Protein AF-A0A016U3P9-F1 (afdb_monomer_lite)

Organism: NCBI:txid53326

pLDDT: mean 87.6, std 8.92, range [43.62, 98.5]

InterPro domains:
  IPR022145 Integrator complex subunit 1, RPB2-binding domain [PF12432] (2-99)
  IPR038902 Integrator complex subunit 1 [PTHR21224] (3-409)

Sequence (443 aa):
MQLLILVGVNYGNASDSSQEKSILARLLQMRMLKNKNVTSVFTVALREMLMRKDVCNMRTTIQLLLENEFGHVMSRHPHNVSILISLFGFDRTRAAEILGEEISEMIMAREEYCKPVRLLLREMIRFFHRNEFPFSTLANSYLSCIVEEIAKSEHGIQDHVFRSASELLSAVTLMSISASVKEAFSSRRSGTNYTPDLVIVHDRFEAAFSEYLDGVLRWLQGQGVRHIFPSAREYLQAYHKLLFMERPEVYCALEQGPTEAEYAACFKVICECRLKESVLRLIIGDHFTSLDSQEAIRIIEGLTKRAVENRVAADSCQPLVTLSNPVHLIDRLFQLSAYRSPGVAMPEQFSQFALKKYYWKVWYIVMMWTCAGKVSDDMEKIYATYPQLRLFVHMVLVKSFRFPLEFEGKTPEEWDFVEAECAEKEKEVSVSLFFEWMAHFEE

Foldseek 3Di:
DVVLLVCLQPQDALVPDPVSLVVLLVLLVQVVVPDPVSVVSSLNSLLSNCVPDDLRSLLSLLVSLVCLCPPDPVSNDPVSLVVLLSVCVSPVLSSLLSNLLVLLVVCQVDVVVLQVVLVSLLVNLVVCQPPFHLLLSSLLNNLVNLVVVQVVDPPGTDLVSLVSSLLSSLQNLLSSCHPLNLVLVVCLQVVHPNDPVSVVSPVVNLVSLQSNLLSLLCSLQDPPNCVSHPDPVVSLVSLCRSLVNDDLVVSCPRVSHDDPVCSVSSSLSSLLRADEPSSLCSLLDPPDGPDQLVSSLVSLLSNLVSLLVSDHPSQQAPFSYDDPQVVVSLVSNQLSQQDDDPPDDDPPLSSPDGDPVSNVSSLVSVLSRQPSHDHDPCNVVVCVVDVVSVCVVVCVVVVHPDPDPCDPNDHRVRVVVVVVVVVVVVVVVVVVSVVVVVVVVVD

Secondary structure (DSSP, 8-state):
-HHHHHHHHH---TTT-HHHHHHHHHHHHHTTS--HHHHHHHHHHHHHHHHSS-THHHHHHHHHHHHHHHS-GGG--HHHHHHHHHHTTT-HHHHHHHHHHHHHHHHHH-GGGHHHHHHHHHHHHHT-TTT---HHHHHHHHHHHHHHHHHH-TT---THHHHHHHHHHHHHHHHT--HHHHHHHHHHHHTSS--HHHHHHHHHHHHHHHHHHHHHHHHHTSTTGGGGSSSHHHHHHHHHHHTT-S-HHHHHT-TTSS-HHHHHHHHHHHHHSPPPHHHHHHHH-SS--SS-HHHHHHHHHHHHHHHHHT--GGGTTS-SS--SSHHHHHHHHHHTTB---TT----GGGGG-B-HHHHHHHHHHHHHHHHSS---TTHHHHHHH-HHHHHHHHHHHHT---SS-SBTTB-HHHHHHHHHHHHHHHHHHHHHHHHHHHHHHH-

Radius of gyration: 27.62 Å; chains: 1; bounding box: 60×53×89 Å

Structure (mmCIF, N/CA/C/O backbone):
data_AF-A0A016U3P9-F1
#
_entry.id   AF-A0A016U3P9-F1
#
loop_
_atom_site.group_PDB
_atom_site.id
_atom_site.type_symbol
_atom_site.label_atom_id
_atom_site.label_alt_id
_atom_site.label_comp_id
_atom_site.label_asym_id
_atom_site.label_entity_id
_atom_site.label_seq_id
_atom_site.pdbx_PDB_ins_code
_atom_site.Cartn_x
_atom_site.Cartn_y
_atom_site.Cartn_z
_atom_site.occupancy
_atom_site.B_iso_or_equiv
_atom_site.auth_seq_id
_atom_site.auth_comp_id
_atom_site.auth_asym_id
_atom_site.auth_atom_id
_atom_site.pdbx_PDB_model_num
ATOM 1 N N . MET A 1 1 ? -10.089 1.571 45.351 1.00 73.44 1 MET A N 1
ATOM 2 C CA . MET A 1 1 ? -8.913 1.475 44.454 1.00 73.44 1 MET A CA 1
ATOM 3 C C . MET A 1 1 ? -8.342 0.057 44.410 1.00 73.44 1 MET A C 1
ATOM 5 O O . MET A 1 1 ? -8.370 -0.519 43.337 1.00 73.44 1 MET A O 1
ATOM 9 N N . GLN A 1 2 ? -7.937 -0.556 45.533 1.00 79.75 2 GLN A N 1
ATOM 10 C CA . GLN A 1 2 ? -7.447 -1.955 45.565 1.00 79.75 2 GLN A CA 1
ATOM 11 C C . GLN A 1 2 ? -8.436 -2.982 44.979 1.00 79.75 2 GLN A C 1
ATOM 13 O O . GLN A 1 2 ? -8.031 -3.871 44.239 1.00 79.75 2 GLN A O 1
ATOM 18 N N . LEU A 1 3 ? -9.739 -2.804 45.225 1.00 82.62 3 LEU A N 1
ATOM 19 C CA . LEU A 1 3 ? -10.788 -3.670 44.672 1.00 82.62 3 LEU A CA 1
ATOM 20 C C . LEU A 1 3 ? -10.826 -3.671 43.130 1.00 82.62 3 LEU A C 1
ATOM 22 O O . LEU A 1 3 ? -11.125 -4.692 42.532 1.00 82.62 3 LEU A O 1
ATOM 26 N N . LEU A 1 4 ? -10.479 -2.552 42.482 1.00 83.75 4 LEU A N 1
ATOM 27 C CA . LEU A 1 4 ? -10.476 -2.443 41.019 1.00 83.75 4 LEU A CA 1
ATOM 28 C C . LEU A 1 4 ? -9.338 -3.266 40.399 1.00 83.75 4 LEU A C 1
ATOM 30 O O . LEU A 1 4 ? -9.519 -3.924 39.383 1.00 83.75 4 LEU A O 1
ATOM 34 N N . ILE A 1 5 ? -8.174 -3.252 41.053 1.00 83.69 5 ILE A N 1
ATOM 35 C CA . ILE A 1 5 ? -7.023 -4.076 40.668 1.00 83.69 5 ILE A CA 1
ATOM 36 C C . ILE A 1 5 ? -7.353 -5.549 40.902 1.00 83.69 5 ILE A C 1
ATOM 38 O O . ILE A 1 5 ? -7.077 -6.373 40.040 1.00 83.69 5 ILE A O 1
ATOM 42 N N . LEU A 1 6 ? -7.999 -5.881 42.026 1.00 85.94 6 LEU A N 1
ATOM 43 C CA . LEU A 1 6 ? -8.437 -7.248 42.303 1.00 85.94 6 LEU A CA 1
ATOM 44 C C . LEU A 1 6 ? -9.407 -7.757 41.229 1.00 85.94 6 LEU A C 1
ATOM 46 O O . LEU A 1 6 ? -9.256 -8.889 40.784 1.00 85.94 6 LEU A O 1
ATOM 50 N N . VAL A 1 7 ? -10.357 -6.926 40.783 1.00 85.19 7 VAL A N 1
ATOM 51 C CA . VAL A 1 7 ? -11.235 -7.255 39.650 1.00 85.19 7 VAL A CA 1
ATOM 52 C C . VAL A 1 7 ? -10.404 -7.501 38.394 1.00 85.19 7 VAL A C 1
ATOM 54 O O . VAL A 1 7 ? -10.553 -8.552 37.785 1.00 85.19 7 VAL A O 1
ATOM 57 N N . GLY A 1 8 ? -9.477 -6.602 38.049 1.00 83.94 8 GLY A N 1
ATOM 58 C CA . GLY A 1 8 ? -8.662 -6.771 36.844 1.00 83.94 8 GLY A CA 1
ATOM 59 C C . GLY A 1 8 ? -7.795 -8.036 36.850 1.00 83.94 8 GLY A C 1
ATOM 60 O O . GLY A 1 8 ? -7.700 -8.736 35.847 1.00 83.94 8 GLY A O 1
ATOM 61 N N . VAL A 1 9 ? -7.228 -8.387 38.007 1.00 84.94 9 VAL A N 1
ATOM 62 C CA . VAL A 1 9 ? -6.387 -9.582 38.191 1.00 84.94 9 VAL A CA 1
ATOM 63 C C . VAL A 1 9 ? -7.209 -10.874 38.283 1.00 84.94 9 VAL A C 1
ATOM 65 O O . VAL A 1 9 ? -6.663 -11.952 38.071 1.00 84.94 9 VAL A O 1
ATOM 68 N N . ASN A 1 10 ? -8.507 -10.813 38.576 1.00 85.75 10 ASN A N 1
ATOM 69 C CA . ASN A 1 10 ? -9.372 -11.999 38.628 1.00 85.75 10 ASN A CA 1
ATOM 70 C C . ASN A 1 10 ? -10.346 -12.089 37.450 1.00 85.75 10 ASN A C 1
ATOM 72 O O . ASN A 1 10 ? -11.163 -13.002 37.421 1.00 85.75 10 ASN A O 1
ATOM 76 N N . TYR A 1 11 ? -10.232 -11.186 36.477 1.00 85.62 11 TYR A N 1
ATOM 77 C CA . TYR A 1 11 ? -11.089 -11.161 35.302 1.00 85.62 11 TYR A CA 1
ATOM 78 C C . TYR A 1 11 ? -10.881 -12.400 34.422 1.00 85.62 11 TYR A C 1
ATOM 80 O O . TYR A 1 11 ? -9.736 -12.789 34.134 1.00 85.62 11 TYR A O 1
ATOM 88 N N . GLY A 1 12 ? -11.997 -13.025 34.047 1.00 84.12 12 GLY A N 1
ATOM 89 C CA . GLY A 1 12 ? -12.080 -14.162 33.137 1.00 84.12 12 GLY A CA 1
ATOM 90 C C . GLY A 1 12 ? -12.180 -13.760 31.662 1.00 84.12 12 GLY A C 1
ATOM 91 O O . GLY A 1 12 ? -11.674 -12.717 31.246 1.00 84.12 12 GLY A O 1
ATOM 92 N N . ASN A 1 13 ? -12.808 -14.624 30.859 1.00 84.12 13 ASN A N 1
ATOM 93 C CA . ASN A 1 13 ? -13.045 -14.375 29.438 1.00 84.12 13 ASN A CA 1
ATOM 94 C C . ASN A 1 13 ? -14.398 -13.676 29.225 1.00 84.12 13 ASN A C 1
ATOM 96 O O . ASN A 1 13 ? -15.446 -14.187 29.625 1.00 84.12 13 ASN A O 1
ATOM 100 N N . ALA A 1 14 ? -14.362 -12.512 28.580 1.00 82.38 14 ALA A N 1
ATOM 101 C CA . ALA A 1 14 ? -15.520 -11.688 28.270 1.00 82.38 14 ALA A CA 1
ATOM 102 C C . ALA A 1 14 ? -16.407 -12.254 27.150 1.00 82.38 14 ALA A C 1
ATOM 104 O O . ALA A 1 14 ? -17.594 -11.929 27.128 1.00 82.38 14 ALA A O 1
ATOM 105 N N . SER A 1 15 ? -15.864 -13.056 26.223 1.00 77.44 15 SER A N 1
ATOM 106 C CA . SER A 1 15 ? -16.645 -13.565 25.082 1.00 77.44 15 SER A CA 1
ATOM 107 C C . SER A 1 15 ? -17.690 -14.591 25.505 1.00 77.44 15 SER A C 1
ATOM 109 O O . SER A 1 15 ? -18.796 -14.601 24.969 1.00 77.44 15 SER A O 1
ATOM 111 N N . ASP A 1 16 ? -17.361 -15.401 26.512 1.00 82.00 16 ASP A N 1
ATOM 112 C CA . ASP A 1 16 ? -18.140 -16.593 26.869 1.00 82.00 16 ASP A CA 1
ATOM 113 C C . ASP A 1 16 ? -18.961 -16.394 28.155 1.00 82.00 16 ASP A C 1
ATOM 115 O O . ASP A 1 16 ? -19.747 -17.256 28.549 1.00 82.00 16 ASP A O 1
ATOM 119 N N . SER A 1 17 ? -18.794 -15.251 28.829 1.00 86.88 17 SER A N 1
ATOM 120 C CA . SER A 1 17 ? -19.464 -14.934 30.090 1.00 86.88 17 SER A CA 1
ATOM 121 C C . SER A 1 17 ? -20.166 -13.583 30.025 1.00 86.88 17 SER A C 1
ATOM 123 O O . SER A 1 17 ? -19.544 -12.519 30.012 1.00 86.88 17 SER A O 1
ATOM 125 N N . SER A 1 18 ? -21.499 -13.618 30.078 1.00 87.94 18 SER A N 1
ATOM 126 C CA . SER A 1 18 ? -22.338 -12.415 30.165 1.00 87.94 18 SER A CA 1
ATOM 127 C C . SER A 1 18 ? -22.030 -11.577 31.410 1.00 87.94 18 SER A C 1
ATOM 129 O O . SER A 1 18 ? -22.124 -10.347 31.374 1.00 87.94 18 SER A O 1
ATOM 131 N N . GLN A 1 19 ? -21.616 -12.229 32.501 1.00 89.56 19 GLN A N 1
ATOM 132 C CA . GLN A 1 19 ? -21.188 -11.560 33.722 1.00 89.56 19 GLN A CA 1
ATOM 133 C C . GLN A 1 19 ? -19.887 -10.784 33.497 1.00 89.56 19 GLN A C 1
ATOM 135 O O . GLN A 1 19 ? -19.829 -9.608 33.853 1.00 89.56 19 GLN A O 1
ATOM 140 N N . GLU A 1 20 ? -18.879 -11.399 32.874 1.00 88.94 20 GLU A N 1
ATOM 141 C CA . GLU A 1 20 ? -17.601 -10.734 32.590 1.00 88.94 20 GLU A CA 1
ATOM 142 C C . GLU A 1 20 ? -17.796 -9.580 31.604 1.00 88.94 20 GLU A C 1
ATOM 144 O O . GLU A 1 20 ? -17.388 -8.451 31.886 1.00 88.94 20 GLU A O 1
ATOM 149 N N . LYS A 1 21 ? -18.566 -9.796 30.526 1.00 88.94 21 LYS A N 1
ATOM 150 C CA . LYS A 1 21 ? -18.953 -8.726 29.592 1.00 88.94 21 LYS A CA 1
ATOM 151 C C . LYS A 1 21 ? -19.636 -7.555 30.312 1.00 88.94 21 LYS A C 1
ATOM 153 O O . LYS A 1 21 ? -19.332 -6.396 30.029 1.00 88.94 21 LYS A O 1
ATOM 158 N N . SER A 1 22 ? -20.515 -7.828 31.282 1.00 89.56 22 SER A N 1
ATOM 159 C CA . SER A 1 22 ? -21.164 -6.788 32.096 1.00 89.56 22 SER A CA 1
ATOM 160 C C . SER A 1 22 ? -20.184 -6.052 33.016 1.00 89.56 22 SER A C 1
ATOM 162 O O . SER A 1 22 ? -20.267 -4.829 33.148 1.00 89.56 22 SER A O 1
ATOM 164 N N . ILE A 1 23 ? -19.240 -6.768 33.637 1.00 89.19 23 ILE A N 1
ATOM 165 C CA . ILE A 1 23 ? -18.191 -6.181 34.484 1.00 89.19 23 ILE A CA 1
ATOM 166 C C . ILE A 1 23 ? -17.322 -5.231 33.658 1.00 89.19 23 ILE A C 1
ATOM 168 O O . ILE A 1 23 ? -17.115 -4.086 34.066 1.00 89.19 23 ILE A O 1
ATOM 172 N N . LEU A 1 24 ? -16.875 -5.666 32.479 1.00 89.12 24 LEU A N 1
ATOM 173 C CA . LEU A 1 24 ? -16.097 -4.847 31.556 1.00 89.12 24 LEU A CA 1
ATOM 174 C C . LEU A 1 24 ? -16.880 -3.618 31.084 1.00 89.12 24 LEU A C 1
ATOM 176 O O . LEU A 1 24 ? -16.366 -2.506 31.175 1.00 89.12 24 LEU A O 1
ATOM 180 N N . ALA A 1 25 ? -18.140 -3.778 30.669 1.00 88.50 25 ALA A N 1
ATOM 181 C CA . ALA A 1 25 ? -18.985 -2.654 30.262 1.00 88.50 25 ALA A CA 1
ATOM 182 C C . ALA A 1 25 ? -19.133 -1.603 31.380 1.00 88.50 25 ALA A C 1
ATOM 184 O O . ALA A 1 25 ? -18.980 -0.403 31.138 1.00 88.50 25 ALA A O 1
ATOM 185 N N . ARG A 1 26 ? -19.356 -2.040 32.628 1.00 87.00 26 ARG A N 1
ATOM 186 C CA . ARG A 1 26 ? -19.411 -1.143 33.796 1.00 87.00 26 ARG A CA 1
ATOM 187 C C . ARG A 1 26 ? -18.067 -0.481 34.074 1.00 87.00 26 ARG A C 1
ATOM 189 O O . ARG A 1 26 ? -18.032 0.700 34.409 1.00 87.00 26 ARG A O 1
ATOM 196 N N . LEU A 1 27 ? -16.961 -1.209 33.925 1.00 86.31 27 LEU A N 1
ATOM 197 C CA . LEU A 1 27 ? -15.629 -0.645 34.104 1.00 86.31 27 LEU A CA 1
ATOM 198 C C . LEU A 1 27 ? -15.372 0.473 33.087 1.00 86.31 27 LEU A C 1
ATOM 200 O O . LEU A 1 27 ? -14.930 1.549 33.484 1.00 86.31 27 LEU A O 1
ATOM 204 N N . LEU A 1 28 ? -15.702 0.271 31.808 1.00 86.38 28 LEU A N 1
ATOM 205 C CA . LEU A 1 28 ? -15.553 1.295 30.766 1.00 86.38 28 LEU A CA 1
ATOM 206 C C . LEU A 1 28 ? -16.344 2.574 31.100 1.00 86.38 28 LEU A C 1
ATOM 208 O O . LEU A 1 28 ? -15.840 3.680 30.892 1.00 86.38 28 LEU A O 1
ATOM 212 N N . GLN A 1 29 ? -17.517 2.439 31.728 1.00 81.12 29 GLN A N 1
ATOM 213 C CA . GLN A 1 29 ? -18.292 3.571 32.249 1.00 81.12 29 GLN A CA 1
ATOM 214 C C . GLN A 1 29 ? -17.630 4.255 33.459 1.00 81.12 29 GLN A C 1
ATOM 216 O O . GLN A 1 29 ? -17.780 5.462 33.640 1.00 81.12 29 GLN A O 1
ATOM 221 N N . MET A 1 30 ? -16.839 3.549 34.277 1.00 76.50 30 MET A N 1
ATOM 222 C CA . MET A 1 30 ? -16.159 4.156 35.432 1.00 76.50 30 MET A CA 1
ATOM 223 C C . MET A 1 30 ? -15.127 5.218 35.042 1.00 76.50 30 MET A C 1
ATOM 225 O O . MET A 1 30 ? -14.873 6.119 35.844 1.00 76.50 30 MET A O 1
ATOM 229 N N . ARG A 1 31 ? -14.560 5.185 33.824 1.00 68.56 31 ARG A N 1
ATOM 230 C CA . ARG A 1 31 ? -13.654 6.250 33.346 1.00 68.56 31 ARG A CA 1
ATOM 231 C C . ARG A 1 31 ? -14.354 7.617 33.249 1.00 68.56 31 ARG A C 1
ATOM 233 O O . ARG A 1 31 ? -13.674 8.638 33.209 1.00 68.56 31 ARG A O 1
ATOM 240 N N . MET A 1 32 ? -15.690 7.655 33.287 1.00 62.34 32 MET A N 1
ATOM 241 C CA . MET A 1 32 ? -16.481 8.890 33.382 1.00 62.34 32 MET A CA 1
ATOM 242 C C . MET A 1 32 ? -16.343 9.603 34.738 1.00 62.34 32 MET A C 1
ATOM 244 O O . MET A 1 32 ? -16.646 10.792 34.853 1.00 62.34 32 MET A O 1
ATOM 248 N N . LEU A 1 33 ? -15.852 8.918 35.775 1.00 64.31 33 LEU A N 1
ATOM 249 C CA . LEU A 1 33 ? -15.575 9.514 37.078 1.00 64.31 33 LEU A CA 1
ATOM 250 C C . LEU A 1 33 ? -14.272 10.323 36.970 1.00 64.31 33 LEU A C 1
ATOM 252 O O . LEU A 1 33 ? -13.182 9.768 37.092 1.00 64.31 33 LEU A O 1
ATOM 256 N N . LYS A 1 34 ? -14.380 11.634 36.699 1.00 62.44 34 LYS A N 1
ATOM 257 C CA . LYS A 1 34 ? -13.272 12.598 36.501 1.00 62.44 34 LYS A CA 1
ATOM 258 C C . LYS A 1 34 ? -12.345 12.745 37.730 1.00 62.44 34 LYS A C 1
ATOM 260 O O . LYS A 1 34 ? -12.270 13.810 38.337 1.00 62.44 34 LYS A O 1
ATOM 265 N N . ASN A 1 35 ? -11.621 11.697 38.118 1.00 77.62 35 ASN A N 1
ATOM 266 C CA . ASN A 1 35 ? -10.701 11.691 39.254 1.00 77.62 35 ASN A CA 1
ATOM 267 C C . ASN A 1 35 ? -9.356 11.066 38.852 1.00 77.62 35 ASN A C 1
ATOM 269 O O . ASN A 1 35 ? -9.292 9.882 38.529 1.00 77.62 35 ASN A O 1
ATOM 273 N N . LYS A 1 36 ? -8.269 11.850 38.933 1.00 73.81 36 LYS A N 1
ATOM 274 C CA . LYS A 1 36 ? -6.912 11.432 38.529 1.00 73.81 36 LYS A CA 1
ATOM 275 C C . LYS A 1 36 ? -6.439 10.144 39.214 1.00 73.81 36 LYS A C 1
ATOM 277 O O . LYS A 1 36 ? -5.784 9.328 38.572 1.00 73.81 36 LYS A O 1
ATOM 282 N N . ASN A 1 37 ? -6.802 9.940 40.481 1.00 75.62 37 ASN A N 1
ATOM 283 C CA . ASN A 1 37 ? -6.426 8.738 41.230 1.00 75.62 37 ASN A CA 1
ATOM 284 C C . ASN A 1 37 ? -7.200 7.501 40.752 1.00 75.62 37 ASN A C 1
ATOM 286 O O . ASN A 1 37 ? -6.692 6.387 40.804 1.00 75.62 37 ASN A O 1
ATOM 290 N N . VAL A 1 38 ? -8.427 7.694 40.261 1.00 79.25 38 VAL A N 1
ATOM 291 C CA . VAL A 1 38 ? -9.233 6.621 39.666 1.00 79.25 38 VAL A CA 1
ATOM 292 C C . VAL A 1 38 ? -8.719 6.293 38.266 1.00 79.25 38 VAL A C 1
ATOM 294 O O . VAL A 1 38 ? -8.639 5.118 37.929 1.00 79.25 38 VAL A O 1
ATOM 297 N N . THR A 1 39 ? -8.301 7.293 37.481 1.00 79.38 39 THR A N 1
ATOM 298 C CA . THR A 1 39 ? -7.780 7.091 36.119 1.00 79.38 39 THR A CA 1
ATOM 299 C C . THR A 1 39 ? -6.552 6.180 36.086 1.00 79.38 39 THR A C 1
ATOM 301 O O . THR A 1 39 ? -6.500 5.279 35.256 1.00 79.38 39 THR A O 1
ATOM 304 N N . SER A 1 40 ? -5.569 6.377 36.972 1.00 81.69 40 SER A N 1
ATOM 305 C CA . SER A 1 40 ? -4.351 5.549 36.979 1.00 81.69 40 SER A CA 1
ATOM 306 C C . SER A 1 40 ? -4.654 4.089 37.319 1.00 81.69 40 SER A C 1
ATOM 308 O O . SER A 1 40 ? -4.199 3.181 36.627 1.00 81.69 40 SER A O 1
ATOM 310 N N . VAL A 1 41 ? -5.479 3.865 38.342 1.00 85.25 41 VAL A N 1
ATOM 311 C CA . VAL A 1 41 ? -5.891 2.525 38.776 1.00 85.25 41 VAL A CA 1
ATOM 312 C C . VAL A 1 41 ? -6.788 1.852 37.735 1.00 85.25 41 VAL A C 1
ATOM 314 O O . VAL A 1 41 ? -6.648 0.654 37.505 1.00 85.25 41 VAL A O 1
ATOM 317 N N . PHE A 1 42 ? -7.659 2.614 37.068 1.00 86.81 42 PHE A N 1
ATOM 318 C CA . PHE A 1 42 ? -8.455 2.145 35.934 1.00 86.81 42 PHE A CA 1
ATOM 319 C C . PHE A 1 42 ? -7.563 1.650 34.795 1.00 86.81 42 PHE A C 1
ATOM 321 O O . PHE A 1 42 ? -7.763 0.537 34.325 1.00 86.81 42 PHE A O 1
ATOM 328 N N . THR A 1 43 ? -6.562 2.432 34.380 1.00 85.06 43 THR A N 1
ATOM 329 C CA . THR A 1 43 ? -5.669 2.047 33.278 1.00 85.06 43 THR A CA 1
ATOM 330 C C . THR A 1 43 ? -4.907 0.765 33.598 1.00 85.06 43 THR A C 1
ATOM 332 O O . THR A 1 43 ? -4.772 -0.089 32.729 1.00 85.06 43 THR A O 1
ATOM 335 N N . VAL A 1 44 ? -4.441 0.603 34.842 1.00 87.25 44 VAL A N 1
ATOM 336 C CA . VAL A 1 44 ? -3.770 -0.630 35.283 1.00 87.25 44 VAL A CA 1
ATOM 337 C C . VAL A 1 44 ? -4.739 -1.810 35.282 1.00 87.25 44 VAL A C 1
ATOM 339 O O . VAL A 1 44 ? -4.425 -2.837 34.694 1.00 87.25 44 VAL A O 1
ATOM 342 N N . ALA A 1 45 ? -5.926 -1.668 35.879 1.00 88.50 45 ALA A N 1
ATOM 343 C CA . ALA A 1 45 ? -6.916 -2.743 35.912 1.00 88.50 45 ALA A CA 1
ATOM 344 C C . ALA A 1 45 ? -7.352 -3.163 34.501 1.00 88.50 45 ALA A C 1
ATOM 346 O O . ALA A 1 45 ? -7.370 -4.352 34.201 1.00 88.50 45 ALA A O 1
ATOM 347 N N . LEU A 1 46 ? -7.631 -2.194 33.622 1.00 88.75 46 LEU A N 1
ATOM 348 C CA . LEU A 1 46 ? -7.981 -2.450 32.229 1.00 88.75 46 LEU A CA 1
ATOM 349 C C . LEU A 1 46 ? -6.836 -3.161 31.501 1.00 88.75 46 LEU A C 1
ATOM 351 O O . LEU A 1 46 ? -7.075 -4.150 30.821 1.00 88.75 46 LEU A O 1
ATOM 355 N N . ARG A 1 47 ? -5.586 -2.714 31.679 1.00 87.62 47 ARG A N 1
ATOM 356 C CA . ARG A 1 47 ? -4.425 -3.396 31.096 1.00 87.62 47 ARG A CA 1
ATOM 357 C C . ARG A 1 47 ? -4.341 -4.852 31.552 1.00 87.62 47 ARG A C 1
ATOM 359 O O . ARG A 1 47 ? -4.166 -5.722 30.710 1.00 87.62 47 ARG A O 1
ATOM 366 N N . GLU A 1 48 ? -4.489 -5.124 32.847 1.00 87.19 48 GLU A N 1
ATOM 367 C CA . GLU A 1 48 ? -4.459 -6.494 33.376 1.00 87.19 48 GLU A CA 1
ATOM 368 C C . GLU A 1 48 ? -5.584 -7.360 32.788 1.00 87.19 48 GLU A C 1
ATOM 370 O O . GLU A 1 48 ? -5.329 -8.486 32.378 1.00 87.19 48 GLU A O 1
ATOM 375 N N . MET A 1 49 ? -6.806 -6.833 32.656 1.00 86.94 49 MET A N 1
ATOM 376 C CA . MET A 1 49 ? -7.929 -7.567 32.045 1.00 86.94 49 MET A CA 1
ATOM 377 C C . MET A 1 49 ? -7.671 -7.930 30.584 1.00 86.94 49 MET A C 1
ATOM 379 O O . MET A 1 49 ? -8.036 -9.014 30.134 1.00 86.94 49 MET A O 1
ATOM 383 N N . LEU A 1 50 ? -7.052 -7.008 29.846 1.00 84.75 50 LEU A N 1
ATOM 384 C CA . LEU A 1 50 ? -6.820 -7.132 28.412 1.00 84.75 50 LEU A CA 1
ATOM 385 C C . LEU A 1 50 ? -5.595 -7.975 28.064 1.00 84.75 50 LEU A C 1
ATOM 387 O O . LEU A 1 50 ? -5.590 -8.652 27.044 1.00 84.75 50 LEU A O 1
ATOM 391 N N . MET A 1 51 ? -4.555 -7.930 28.898 1.00 79.31 51 MET A N 1
ATOM 392 C CA . MET A 1 51 ? -3.324 -8.702 28.697 1.00 79.31 51 MET A CA 1
ATOM 393 C C . MET A 1 51 ? -3.445 -10.141 29.218 1.00 79.31 51 MET A C 1
ATOM 395 O O . MET A 1 51 ? -2.558 -10.966 28.988 1.00 79.31 51 MET A O 1
ATOM 399 N N . ARG A 1 52 ? -4.523 -10.466 29.939 1.00 74.50 52 ARG A N 1
ATOM 40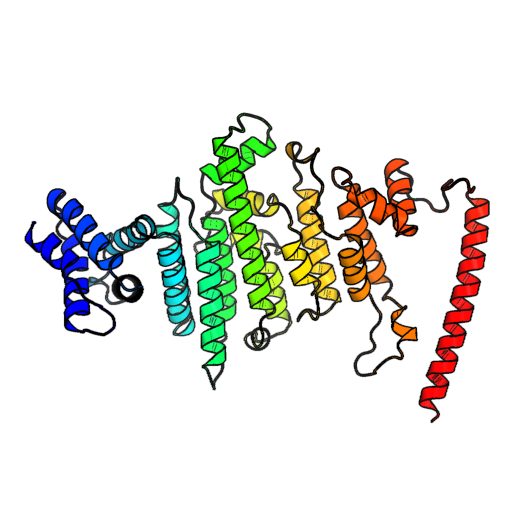0 C CA . ARG A 1 52 ? -4.760 -11.808 30.472 1.00 74.50 52 ARG A CA 1
ATOM 401 C C . ARG A 1 52 ? -5.345 -12.741 29.423 1.00 74.50 52 ARG A C 1
ATOM 403 O O . ARG A 1 52 ? -6.478 -12.557 29.006 1.00 74.50 52 ARG A O 1
ATOM 410 N N . LYS A 1 53 ? -4.580 -13.803 29.148 1.00 58.50 53 LYS A N 1
ATOM 411 C CA . LYS A 1 53 ? -4.951 -15.150 28.662 1.00 58.50 53 LYS A CA 1
ATOM 412 C C . LYS A 1 53 ? -5.872 -15.293 27.436 1.00 58.50 53 LYS A C 1
ATOM 414 O O . LYS A 1 53 ? -5.963 -16.420 26.965 1.00 58.50 53 LYS A O 1
ATOM 419 N N . ASP A 1 54 ? -6.463 -14.238 26.878 1.00 64.75 54 ASP A N 1
ATOM 420 C CA . ASP A 1 54 ? -7.295 -14.337 25.678 1.00 64.75 54 ASP A CA 1
ATOM 421 C C . ASP A 1 54 ? -7.363 -13.028 24.862 1.00 64.75 54 ASP A C 1
ATOM 423 O O . ASP A 1 54 ? -7.537 -11.935 25.403 1.00 64.75 54 ASP A O 1
ATOM 427 N N . VAL A 1 55 ? -7.278 -13.159 23.535 1.00 70.69 55 VAL A N 1
ATOM 428 C CA . VAL A 1 55 ? -7.524 -12.096 22.543 1.00 70.69 55 VAL A CA 1
ATOM 429 C C . VAL A 1 55 ? -8.972 -11.588 22.637 1.00 70.69 55 VAL A C 1
ATOM 431 O O . VAL A 1 55 ? -9.235 -10.401 22.412 1.00 70.69 55 VAL A O 1
ATOM 434 N N . CYS A 1 56 ? -9.902 -12.454 23.051 1.00 82.94 56 CYS A N 1
ATOM 435 C CA . CYS A 1 56 ? -11.330 -12.172 23.187 1.00 82.94 56 CYS A CA 1
ATOM 436 C C . CYS A 1 56 ? -11.649 -10.959 24.073 1.00 82.94 56 CYS A C 1
ATOM 438 O O . CYS A 1 56 ? -12.607 -10.232 23.799 1.00 82.94 56 CYS A O 1
ATOM 440 N N . ASN A 1 57 ? -10.839 -10.675 25.098 1.00 89.19 57 ASN A N 1
ATOM 441 C CA . ASN A 1 57 ? -11.079 -9.549 26.004 1.00 89.19 57 ASN A CA 1
ATOM 442 C C . ASN A 1 57 ? -10.836 -8.191 25.331 1.00 89.19 57 ASN A C 1
ATOM 444 O O . ASN A 1 57 ? -11.629 -7.259 25.511 1.00 89.19 57 ASN A O 1
ATOM 448 N N . MET A 1 58 ? -9.773 -8.072 24.528 1.00 91.69 58 MET A N 1
ATOM 449 C CA . MET A 1 58 ? -9.502 -6.851 23.760 1.00 91.69 58 MET A CA 1
ATOM 450 C C . MET A 1 58 ? -10.549 -6.649 22.668 1.00 91.69 58 MET A C 1
ATOM 452 O O . MET A 1 58 ? -11.059 -5.537 22.531 1.00 91.69 58 MET A O 1
ATOM 456 N N . ARG A 1 59 ? -10.942 -7.730 21.984 1.00 92.88 59 ARG A N 1
ATOM 457 C CA . ARG A 1 59 ? -12.035 -7.716 21.005 1.00 92.88 59 ARG A CA 1
ATOM 458 C C . ARG A 1 59 ? -13.344 -7.239 21.608 1.00 92.88 59 ARG A C 1
ATOM 460 O O . ARG A 1 59 ? -13.883 -6.229 21.170 1.00 92.88 59 ARG A O 1
ATOM 467 N N . THR A 1 60 ? -13.781 -7.869 22.695 1.00 92.19 60 THR A N 1
ATOM 468 C CA . THR A 1 60 ? -15.010 -7.477 23.400 1.00 92.19 60 THR A CA 1
ATOM 469 C C . THR A 1 60 ? -14.948 -6.025 23.883 1.00 92.19 60 THR A C 1
ATOM 471 O O . THR A 1 60 ? -15.944 -5.308 23.848 1.00 92.19 60 THR A O 1
ATOM 474 N N . THR A 1 61 ? -13.774 -5.552 24.314 1.00 92.75 61 THR A N 1
ATOM 475 C CA . THR A 1 61 ? -13.587 -4.150 24.718 1.00 92.75 61 THR A CA 1
ATOM 476 C C . THR A 1 61 ? -13.756 -3.191 23.544 1.00 92.75 61 THR A C 1
ATOM 478 O O . THR A 1 61 ? -14.452 -2.187 23.686 1.00 92.75 61 THR A O 1
ATOM 481 N N . ILE A 1 62 ? -13.143 -3.486 22.394 1.00 94.94 62 ILE A N 1
ATOM 482 C CA . ILE A 1 62 ? -13.278 -2.675 21.178 1.00 94.94 62 ILE A CA 1
ATOM 483 C C . ILE A 1 62 ? -14.738 -2.671 20.714 1.00 94.94 62 ILE A C 1
ATOM 485 O O . ILE A 1 62 ? -15.289 -1.590 20.531 1.00 94.94 62 ILE A O 1
ATOM 489 N N . GLN A 1 63 ? -15.395 -3.831 20.656 1.00 94.69 63 GLN A N 1
ATOM 490 C CA . GLN A 1 63 ? -16.821 -3.962 20.329 1.00 94.69 63 GLN A CA 1
ATOM 491 C C . GLN A 1 63 ? -17.702 -3.064 21.196 1.00 94.69 63 GLN A C 1
ATOM 493 O O . GLN A 1 63 ? -18.429 -2.224 20.675 1.00 94.69 63 GLN A O 1
ATOM 498 N N . LEU A 1 64 ? -17.578 -3.160 22.525 1.00 92.50 64 LEU A N 1
ATOM 499 C CA . LEU A 1 64 ? -18.353 -2.332 23.453 1.00 92.50 64 LEU A CA 1
ATOM 500 C C . LEU A 1 64 ? -18.094 -0.830 23.251 1.00 92.50 64 LEU A C 1
ATOM 502 O O . LEU A 1 64 ? -18.999 -0.011 23.405 1.00 92.50 64 LEU A O 1
ATOM 506 N N . LEU A 1 65 ? -16.859 -0.441 22.926 1.00 93.81 65 LEU A N 1
ATOM 507 C CA . LEU A 1 65 ? -16.512 0.958 22.670 1.00 93.81 65 LEU A CA 1
ATOM 508 C C . LEU A 1 65 ? -17.101 1.460 21.347 1.00 93.81 65 LEU A C 1
ATOM 510 O O . LEU A 1 65 ? -17.614 2.577 21.321 1.00 93.81 65 LEU A O 1
ATOM 514 N N . LEU A 1 66 ? -17.080 0.648 20.287 1.00 94.75 66 LEU A N 1
ATOM 515 C CA . LEU A 1 66 ? -17.703 0.972 19.000 1.00 94.75 66 LEU A CA 1
ATOM 516 C C . LEU A 1 66 ? -19.234 1.019 19.125 1.00 94.75 66 LEU A C 1
ATOM 518 O O . LEU A 1 66 ? -19.855 1.970 18.654 1.00 94.75 66 LEU A O 1
ATOM 522 N N . GLU A 1 67 ? -19.846 0.070 19.838 1.00 91.88 67 GLU A N 1
ATOM 523 C CA . GLU A 1 67 ? -21.277 0.081 20.170 1.00 91.88 67 GLU A CA 1
ATOM 524 C C . GLU A 1 67 ? -21.671 1.363 20.918 1.00 91.88 67 GLU A C 1
ATOM 526 O O . GLU A 1 67 ? -22.688 1.980 20.604 1.00 91.88 67 GLU A O 1
ATOM 531 N N . ASN A 1 68 ? -20.857 1.808 21.880 1.00 90.69 68 ASN A N 1
ATOM 532 C CA . ASN A 1 68 ? -21.105 3.058 22.598 1.00 90.69 68 ASN A CA 1
ATOM 533 C C . ASN A 1 68 ? -20.944 4.294 21.704 1.00 90.69 68 ASN A C 1
ATOM 535 O O . ASN A 1 68 ? -21.691 5.259 21.864 1.00 90.69 68 ASN A O 1
ATOM 539 N N . GLU A 1 69 ? -19.985 4.277 20.777 1.00 91.00 69 GLU A N 1
ATOM 540 C CA . GLU A 1 69 ? -19.685 5.408 19.897 1.00 91.00 69 GLU A CA 1
ATOM 541 C C . GLU A 1 69 ? -20.718 5.577 18.776 1.00 91.00 69 GLU A C 1
ATOM 543 O O . GLU A 1 69 ? -21.130 6.693 18.453 1.00 91.00 69 GLU A O 1
ATOM 548 N N . PHE A 1 70 ? -21.193 4.470 18.211 1.00 91.12 70 PHE A N 1
ATOM 549 C CA . PHE A 1 70 ? -22.138 4.485 17.095 1.00 91.12 70 PHE A CA 1
ATOM 550 C C . PHE A 1 70 ? -23.586 4.236 17.513 1.00 91.12 70 PHE A C 1
ATOM 552 O O . PHE A 1 70 ? -24.506 4.554 16.756 1.00 91.12 70 PHE A O 1
ATOM 559 N N . GLY A 1 71 ? -23.807 3.737 18.726 1.00 85.56 71 GLY A N 1
ATOM 560 C CA . GLY A 1 71 ? -25.124 3.519 19.304 1.00 85.56 71 GLY A CA 1
ATOM 561 C C . GLY A 1 71 ? -25.799 4.805 19.779 1.00 85.56 71 GLY A C 1
ATOM 562 O O . GLY A 1 71 ? -25.664 5.887 19.193 1.00 85.56 71 GLY A O 1
ATOM 563 N N . HIS A 1 72 ? -26.581 4.675 20.851 1.00 82.75 72 HIS A N 1
ATOM 564 C CA . HIS A 1 72 ? -27.421 5.748 21.374 1.00 82.75 72 HIS A CA 1
ATOM 565 C C . HIS A 1 72 ? -26.590 6.955 21.840 1.00 82.75 72 HIS A C 1
ATOM 567 O O . HIS A 1 72 ? -25.555 6.793 22.479 1.00 82.75 72 HIS A O 1
ATOM 573 N N . VAL A 1 73 ? -27.073 8.179 21.591 1.00 79.06 73 VAL A N 1
ATOM 574 C CA . VAL A 1 73 ? -26.345 9.434 21.887 1.00 79.06 73 VAL A CA 1
ATOM 575 C C . VAL A 1 73 ? -25.897 9.529 23.351 1.00 79.06 73 VAL A C 1
ATOM 577 O O . VAL A 1 73 ? -24.816 10.030 23.628 1.00 79.06 73 VAL A O 1
ATOM 580 N N . MET A 1 74 ? -26.689 8.993 24.282 1.00 75.88 74 MET A N 1
ATOM 581 C CA . MET A 1 74 ? -26.366 8.990 25.720 1.00 75.88 74 MET A CA 1
ATOM 582 C C . MET A 1 74 ? -25.164 8.102 26.089 1.00 75.88 74 MET A C 1
ATOM 584 O O . MET A 1 74 ? -24.596 8.276 27.163 1.00 75.88 74 MET A O 1
ATOM 588 N N . SER A 1 75 ? -24.778 7.168 25.217 1.00 79.38 75 SER A N 1
ATOM 589 C CA . SER A 1 75 ? -23.604 6.301 25.385 1.00 79.38 75 SER A CA 1
ATOM 590 C C . SER A 1 75 ? -22.338 6.884 24.744 1.00 79.38 75 SER A C 1
ATOM 592 O O . SER A 1 75 ? -21.227 6.444 25.056 1.00 79.38 75 SER A O 1
ATOM 594 N N . ARG A 1 76 ? -22.485 7.893 23.873 1.00 81.88 76 ARG A N 1
ATOM 595 C CA . ARG A 1 76 ? -21.368 8.542 23.180 1.00 81.88 76 ARG A CA 1
ATOM 596 C C . ARG A 1 76 ? -20.639 9.452 24.153 1.00 81.88 76 ARG A C 1
ATOM 598 O O . ARG A 1 76 ? -21.196 10.437 24.638 1.00 81.88 76 ARG A O 1
ATOM 605 N N . HIS A 1 77 ? -19.387 9.125 24.450 1.00 79.81 77 HIS A N 1
ATOM 606 C CA . HIS A 1 77 ? -18.585 9.887 25.397 1.00 79.81 77 HIS A CA 1
ATOM 607 C C . HIS A 1 77 ? -17.179 10.122 24.836 1.00 79.81 77 HIS A C 1
ATOM 609 O O . HIS A 1 77 ? -16.542 9.158 24.413 1.00 79.81 77 HIS A O 1
ATOM 615 N N . PRO A 1 78 ? -16.593 11.330 24.985 1.00 75.44 78 PRO A N 1
ATOM 616 C CA . PRO A 1 78 ? -15.205 11.619 24.583 1.00 75.44 78 PRO A CA 1
ATOM 617 C C . PRO A 1 78 ? -14.128 10.698 25.189 1.00 75.44 78 PRO A C 1
ATOM 619 O O . PRO A 1 78 ? -12.953 10.761 24.839 1.00 75.44 78 PRO A O 1
ATOM 622 N N . HIS A 1 79 ? -14.498 9.859 26.159 1.00 83.75 79 HIS A N 1
ATOM 623 C CA . HIS A 1 79 ? -13.585 8.905 26.778 1.00 83.75 79 HIS A CA 1
ATOM 624 C C . HIS A 1 79 ? -13.505 7.597 25.999 1.00 83.75 79 HIS A C 1
ATOM 626 O O . HIS A 1 79 ? -12.480 6.939 26.124 1.00 83.75 79 HIS A O 1
ATOM 632 N N . ASN A 1 80 ? -14.503 7.251 25.180 1.00 87.94 80 ASN A N 1
ATOM 633 C CA . ASN A 1 80 ? -14.497 6.028 24.379 1.00 87.94 80 ASN A CA 1
ATOM 634 C C . ASN A 1 80 ? -13.291 6.020 23.435 1.00 87.94 80 ASN A C 1
ATOM 636 O O . ASN A 1 80 ? -12.446 5.131 23.518 1.00 87.94 80 ASN A O 1
ATOM 640 N N . VAL A 1 81 ? -13.134 7.090 22.650 1.00 88.75 81 VAL A N 1
ATOM 641 C CA . VAL A 1 81 ? -11.984 7.310 21.758 1.00 88.75 81 VAL A CA 1
ATOM 642 C C . VAL A 1 81 ? -10.664 7.284 22.536 1.00 88.75 81 VAL A C 1
ATOM 644 O O . VAL A 1 81 ? -9.707 6.625 22.139 1.00 88.75 81 VAL A O 1
ATOM 647 N N . SER A 1 82 ? -10.613 7.924 23.708 1.00 88.06 82 SER A N 1
ATOM 648 C CA . SER A 1 82 ? -9.415 7.917 24.558 1.00 88.06 82 SER A CA 1
ATOM 649 C C . SER A 1 82 ? -9.089 6.537 25.152 1.00 88.06 82 SER A C 1
ATOM 651 O O . SER A 1 82 ? -7.921 6.249 25.424 1.00 88.06 82 SER A O 1
ATOM 653 N N . ILE A 1 83 ? -10.089 5.678 25.386 1.00 89.25 83 ILE A N 1
ATOM 654 C CA . ILE A 1 83 ? -9.873 4.279 25.774 1.00 89.25 83 ILE A CA 1
ATOM 655 C C . ILE A 1 83 ? -9.357 3.500 24.573 1.00 89.25 83 ILE A C 1
ATOM 657 O O . ILE A 1 83 ? -8.307 2.880 24.713 1.00 89.25 83 ILE A O 1
ATOM 661 N N . LEU A 1 84 ? -10.002 3.608 23.407 1.00 91.81 84 LEU A N 1
ATOM 662 C CA . LEU A 1 84 ? -9.551 2.969 22.167 1.00 91.81 84 LEU A CA 1
ATOM 663 C C . LEU A 1 84 ? -8.078 3.282 21.881 1.00 91.81 84 LEU A C 1
ATOM 665 O O . LEU A 1 84 ? -7.284 2.367 21.701 1.00 91.81 84 LEU A O 1
ATOM 669 N N . ILE A 1 85 ? -7.674 4.554 21.953 1.00 90.38 85 ILE A N 1
ATOM 670 C CA . ILE A 1 85 ? -6.272 4.965 21.769 1.00 90.38 85 ILE A CA 1
ATOM 671 C C . ILE A 1 85 ? -5.354 4.317 22.814 1.00 90.38 85 ILE A C 1
ATOM 673 O O . ILE A 1 85 ? -4.254 3.882 22.479 1.00 90.38 85 ILE A O 1
ATOM 677 N N . SER A 1 86 ? -5.785 4.221 24.077 1.00 89.25 86 SER A N 1
ATOM 678 C CA . SER A 1 86 ? -4.970 3.586 25.120 1.00 89.25 86 SER A CA 1
ATOM 679 C C . SER A 1 86 ? -4.742 2.089 24.891 1.00 89.25 86 SER A C 1
ATOM 681 O O . SER A 1 86 ? -3.705 1.587 25.319 1.00 89.25 86 SER A O 1
ATOM 683 N N . LEU A 1 87 ? -5.630 1.401 24.158 1.00 91.38 87 LEU A N 1
ATOM 684 C CA . LEU A 1 87 ? -5.455 -0.015 23.807 1.00 91.38 87 LEU A CA 1
ATOM 685 C C . LEU A 1 87 ? -4.205 -0.238 22.949 1.00 91.38 87 LEU A C 1
ATOM 687 O O . LEU A 1 87 ? -3.453 -1.177 23.198 1.00 91.38 87 LEU A O 1
ATOM 691 N N . PHE A 1 88 ? -3.908 0.686 22.028 1.00 91.81 88 PHE A N 1
ATOM 692 C CA . PHE A 1 88 ? -2.683 0.649 21.219 1.00 91.81 88 PHE A CA 1
ATOM 693 C C . PHE A 1 88 ? -1.408 0.835 22.054 1.00 91.81 88 PHE A C 1
ATOM 695 O O . PHE A 1 88 ? -0.320 0.481 21.608 1.00 91.81 88 PHE A O 1
ATOM 702 N N . GLY A 1 89 ? -1.526 1.406 23.258 1.00 88.31 89 GLY A N 1
ATOM 703 C CA . GLY A 1 89 ? -0.431 1.485 24.223 1.00 88.31 89 GLY A CA 1
ATOM 704 C C . GLY A 1 89 ? -0.187 0.179 24.985 1.00 88.31 89 GLY A C 1
ATOM 705 O O . GLY A 1 89 ? 0.881 0.026 25.575 1.00 88.31 89 GLY A O 1
ATOM 706 N N . PHE A 1 90 ? -1.151 -0.748 24.993 1.00 88.56 90 PHE A N 1
ATOM 707 C CA . PHE A 1 90 ? -1.013 -2.063 25.625 1.00 88.56 90 PHE A CA 1
ATOM 708 C C . PHE A 1 90 ? -0.459 -3.094 24.645 1.00 88.56 90 PHE A C 1
ATOM 710 O O . PHE A 1 90 ? 0.563 -3.710 24.936 1.00 88.56 90 PHE A O 1
ATOM 717 N N . ASP A 1 91 ? -1.105 -3.233 23.487 1.00 90.19 91 ASP A N 1
ATOM 718 C CA . ASP A 1 91 ? -0.649 -4.059 22.372 1.00 90.19 91 ASP A CA 1
ATOM 719 C C . ASP A 1 91 ? -1.066 -3.384 21.064 1.00 90.19 91 ASP A C 1
ATOM 721 O O . ASP A 1 91 ? -2.242 -3.330 20.701 1.00 90.19 91 ASP A O 1
ATOM 725 N N . ARG A 1 92 ? -0.084 -2.803 20.377 1.00 91.44 92 ARG A N 1
ATOM 726 C CA . ARG A 1 92 ? -0.323 -1.960 19.209 1.00 91.44 92 ARG A CA 1
ATOM 727 C C . ARG A 1 92 ? -0.808 -2.747 18.001 1.00 91.44 92 ARG A C 1
ATOM 729 O O . ARG A 1 92 ? -1.716 -2.283 17.318 1.00 91.44 92 ARG A O 1
ATOM 736 N N . THR A 1 93 ? -0.155 -3.867 17.712 1.00 93.31 93 THR A N 1
ATOM 737 C CA . THR A 1 93 ? -0.457 -4.687 16.537 1.00 93.31 93 THR A CA 1
ATOM 738 C C . THR A 1 93 ? -1.829 -5.310 16.719 1.00 93.31 93 THR A C 1
ATOM 740 O O . THR A 1 93 ? -2.701 -5.117 15.879 1.00 93.31 93 THR A O 1
ATOM 743 N N . ARG A 1 94 ? -2.074 -5.917 17.884 1.00 92.94 94 ARG A N 1
ATOM 744 C CA . ARG A 1 94 ? -3.345 -6.581 18.169 1.00 92.94 94 ARG A CA 1
ATOM 745 C C . ARG A 1 94 ? -4.531 -5.627 18.201 1.00 92.94 94 ARG A C 1
ATOM 747 O O . ARG A 1 94 ? -5.588 -5.953 17.674 1.00 92.94 94 ARG A O 1
ATOM 754 N N . ALA A 1 95 ? -4.366 -4.437 18.781 1.00 94.88 95 ALA A N 1
ATOM 755 C CA . ALA A 1 95 ? -5.420 -3.426 18.757 1.00 94.88 95 ALA A CA 1
ATOM 756 C C . ALA A 1 95 ? -5.747 -2.975 17.324 1.00 94.88 95 ALA A C 1
ATOM 758 O O . ALA A 1 95 ? -6.909 -2.715 17.028 1.00 94.88 95 ALA A O 1
ATOM 759 N N . ALA A 1 96 ? -4.744 -2.892 16.441 1.00 96.81 96 ALA A N 1
ATOM 760 C CA . ALA A 1 96 ? -4.935 -2.533 15.038 1.00 96.81 96 ALA A CA 1
ATOM 761 C C . ALA A 1 96 ? -5.643 -3.634 14.239 1.00 96.81 96 ALA A C 1
ATOM 763 O O . ALA A 1 96 ? -6.535 -3.310 13.461 1.00 96.81 96 ALA A O 1
ATOM 764 N N . GLU A 1 97 ? -5.259 -4.898 14.450 1.00 97.38 97 GLU A N 1
ATOM 765 C CA . GLU A 1 97 ? -5.901 -6.074 13.845 1.00 97.38 97 GLU A CA 1
ATOM 766 C C . GLU A 1 97 ? -7.379 -6.114 14.233 1.00 97.38 97 GLU A C 1
ATOM 768 O O . GLU A 1 97 ? -8.254 -5.923 13.399 1.00 97.38 97 GLU A O 1
ATOM 773 N N . ILE A 1 98 ? -7.665 -6.201 15.531 1.00 96.88 98 ILE A N 1
ATOM 774 C CA . ILE A 1 98 ? -9.040 -6.281 16.026 1.00 96.88 98 ILE A CA 1
ATOM 775 C C . ILE A 1 98 ? -9.868 -5.076 15.560 1.00 96.88 98 ILE A C 1
ATOM 777 O O . ILE A 1 98 ? -11.001 -5.238 15.124 1.00 96.88 98 ILE A O 1
ATOM 781 N N . LEU A 1 99 ? -9.324 -3.855 15.617 1.00 97.69 99 LEU A N 1
ATOM 782 C CA . LEU A 1 99 ? -10.054 -2.681 15.138 1.00 97.69 99 LEU A CA 1
ATOM 783 C C . LEU A 1 99 ? -10.351 -2.754 13.630 1.00 97.69 99 LEU A C 1
ATOM 785 O O . LEU A 1 99 ? -11.413 -2.301 13.212 1.00 97.69 99 LEU A O 1
ATOM 789 N N . GLY A 1 100 ? -9.433 -3.298 12.826 1.00 97.94 100 GLY A N 1
ATOM 790 C CA . GLY A 1 100 ? -9.623 -3.516 11.393 1.00 97.94 100 GLY A CA 1
ATOM 791 C C . GLY A 1 100 ? -10.765 -4.485 11.099 1.00 97.94 100 GLY A C 1
ATOM 792 O O . GLY A 1 100 ? -11.650 -4.141 10.318 1.00 97.94 100 GLY A O 1
ATOM 793 N N . GLU A 1 101 ? -10.779 -5.641 11.766 1.00 97.56 101 GLU A N 1
ATOM 794 C CA . GLU A 1 101 ? -11.861 -6.635 11.700 1.00 97.56 101 GLU A CA 1
ATOM 795 C C . GLU A 1 101 ? -13.220 -6.034 12.074 1.00 97.56 101 GLU A C 1
ATOM 797 O O . GLU A 1 101 ? -14.140 -6.034 11.260 1.00 97.56 101 GLU A O 1
ATOM 802 N N . GLU A 1 102 ? -13.336 -5.441 13.265 1.00 96.94 102 GLU A N 1
ATOM 803 C CA . GLU A 1 102 ? -14.622 -4.937 13.765 1.00 96.94 102 GLU A CA 1
ATOM 804 C C . GLU A 1 102 ? -15.167 -3.792 12.892 1.00 96.94 102 GLU A C 1
ATOM 806 O O . GLU A 1 102 ? -16.362 -3.722 12.606 1.00 96.94 102 GLU A O 1
ATOM 811 N N . ILE A 1 103 ? -14.299 -2.897 12.402 1.00 97.00 103 ILE A N 1
ATOM 812 C CA . ILE A 1 103 ? -14.706 -1.841 11.462 1.00 97.00 103 ILE A CA 1
ATOM 813 C C . ILE A 1 103 ? -15.169 -2.433 10.124 1.00 97.00 103 ILE A C 1
ATOM 815 O O . ILE A 1 103 ? -16.111 -1.910 9.520 1.00 97.00 103 ILE A O 1
ATOM 819 N N . SER A 1 104 ? -14.510 -3.493 9.654 1.00 96.06 104 SER A N 1
ATOM 820 C CA . SER A 1 104 ? -14.875 -4.186 8.420 1.00 96.06 104 SER A CA 1
ATOM 821 C C . SER A 1 104 ? -16.265 -4.800 8.528 1.00 96.06 104 SER A C 1
ATOM 823 O O . SER A 1 104 ? -17.126 -4.493 7.704 1.00 96.06 104 SER A O 1
ATOM 825 N N . GLU A 1 105 ? -16.534 -5.553 9.598 1.00 94.25 105 GLU A N 1
ATOM 826 C CA . GLU A 1 105 ? -17.853 -6.133 9.876 1.00 94.25 105 GLU A CA 1
ATOM 827 C C . GLU A 1 105 ? -18.947 -5.059 9.946 1.00 94.25 105 GLU A C 1
ATOM 829 O O . GLU A 1 105 ? -19.997 -5.185 9.310 1.00 94.25 105 GLU A O 1
ATOM 834 N N . MET A 1 106 ? -18.686 -3.951 10.651 1.00 94.25 106 MET A N 1
ATOM 835 C CA . MET A 1 106 ? -19.625 -2.831 10.737 1.00 94.25 106 MET A CA 1
ATOM 836 C C . MET A 1 106 ? -19.955 -2.239 9.363 1.00 94.25 106 MET A C 1
ATOM 838 O O . MET A 1 106 ? -21.128 -2.038 9.041 1.00 94.25 106 MET A O 1
ATOM 842 N N . ILE A 1 107 ? -18.936 -1.952 8.547 1.00 94.00 107 ILE A N 1
ATOM 843 C CA . ILE A 1 107 ? -19.134 -1.382 7.211 1.00 94.00 107 ILE A CA 1
ATOM 844 C C . ILE A 1 107 ? -19.849 -2.378 6.305 1.00 94.00 107 ILE A C 1
ATOM 846 O O . ILE A 1 107 ? -20.775 -1.974 5.607 1.00 94.00 107 ILE A O 1
ATOM 850 N N . MET A 1 108 ? -19.480 -3.660 6.328 1.00 91.88 108 MET A N 1
ATOM 851 C CA . MET A 1 108 ? -20.157 -4.698 5.547 1.00 91.88 108 MET A CA 1
ATOM 852 C C . MET A 1 108 ? -21.634 -4.828 5.919 1.00 91.88 108 MET A C 1
ATOM 854 O O . MET A 1 108 ? -22.473 -4.990 5.034 1.00 91.88 108 MET A O 1
ATOM 858 N N . ALA A 1 109 ? -21.963 -4.680 7.205 1.00 91.12 109 ALA A N 1
ATOM 859 C CA . ALA A 1 109 ? -23.337 -4.738 7.675 1.00 91.12 109 ALA A CA 1
ATOM 860 C C . ALA A 1 109 ? -24.190 -3.564 7.166 1.00 91.12 109 ALA A C 1
ATOM 862 O O . ALA A 1 109 ? -25.334 -3.785 6.759 1.00 91.12 109 ALA A O 1
ATOM 863 N N . ARG A 1 110 ? -23.682 -2.318 7.221 1.00 91.44 110 ARG A N 1
ATOM 864 C CA . ARG A 1 110 ? -24.420 -1.120 6.766 1.00 91.44 110 ARG A CA 1
ATOM 865 C C . ARG A 1 110 ? -23.505 -0.019 6.228 1.00 91.44 110 ARG A C 1
ATOM 867 O O . ARG A 1 110 ? -22.619 0.466 6.931 1.00 91.44 110 ARG A O 1
ATOM 874 N N . GLU A 1 111 ? -23.832 0.495 5.041 1.00 92.31 111 GLU A N 1
ATOM 875 C CA . GLU A 1 111 ? -23.128 1.622 4.406 1.00 92.31 111 GLU A CA 1
ATOM 876 C C . GLU A 1 111 ? -23.095 2.890 5.282 1.00 92.31 111 GLU A C 1
ATOM 878 O O . GLU A 1 111 ? -22.110 3.630 5.282 1.00 92.31 111 GLU A O 1
ATOM 883 N N . GLU A 1 112 ? -24.127 3.118 6.099 1.00 92.69 112 GLU A N 1
ATOM 884 C CA . GLU A 1 112 ? -24.241 4.284 6.986 1.00 92.69 112 GLU A CA 1
ATOM 885 C C . GLU A 1 112 ? -23.068 4.425 7.971 1.00 92.69 112 GLU A C 1
ATOM 887 O O . GLU A 1 112 ? -22.755 5.541 8.395 1.00 92.69 112 GLU A O 1
ATOM 892 N N . TYR A 1 113 ? -22.375 3.328 8.306 1.00 93.12 113 TYR A N 1
ATOM 893 C CA . TYR A 1 113 ? -21.208 3.363 9.189 1.00 93.12 113 TYR A CA 1
ATOM 894 C C . TYR A 1 113 ? -19.953 3.940 8.525 1.00 93.12 113 TYR A C 1
ATOM 896 O O . TYR A 1 113 ? -19.056 4.397 9.233 1.00 93.12 113 TYR A O 1
ATOM 904 N N . CYS A 1 114 ? -19.887 4.028 7.193 1.00 91.38 114 CYS A N 1
ATOM 905 C CA . CYS A 1 114 ? -18.673 4.446 6.483 1.00 91.38 114 CYS A CA 1
ATOM 906 C C . CYS A 1 114 ? -18.205 5.857 6.865 1.00 91.38 114 CYS A C 1
ATOM 908 O O . CYS A 1 114 ? -17.010 6.117 7.009 1.00 91.38 114 CYS A O 1
ATOM 910 N N . LYS A 1 115 ? -19.135 6.803 7.024 1.00 91.94 115 LYS A N 1
ATOM 911 C CA . LYS A 1 115 ? -18.806 8.188 7.396 1.00 91.94 115 LYS A CA 1
ATOM 912 C C . LYS A 1 115 ? -18.446 8.331 8.886 1.00 91.94 115 LYS A C 1
ATOM 914 O O . LYS A 1 115 ? -17.392 8.906 9.167 1.00 91.94 115 LYS A O 1
ATOM 919 N N . PRO A 1 116 ? -19.242 7.810 9.840 1.00 93.06 116 PRO A N 1
ATOM 920 C CA . PRO A 1 116 ? -18.881 7.790 11.257 1.00 93.06 116 PRO A CA 1
ATOM 921 C C . PRO A 1 116 ? -17.547 7.092 11.546 1.00 93.06 116 PRO A C 1
ATOM 923 O O . PRO A 1 116 ? -16.744 7.618 12.311 1.00 93.06 116 PRO A O 1
ATOM 926 N N . VAL A 1 117 ? -17.264 5.960 10.895 1.00 95.06 117 VAL A N 1
ATOM 927 C CA . VAL A 1 117 ? -15.987 5.247 11.042 1.00 95.06 117 VAL A CA 1
ATOM 928 C C . VAL A 1 117 ? -14.813 6.113 10.587 1.00 95.06 117 VAL A C 1
ATOM 930 O O . VAL A 1 117 ? -13.814 6.216 11.297 1.00 95.06 117 VAL A O 1
ATOM 933 N N . ARG A 1 118 ? -14.921 6.786 9.432 1.00 93.62 118 ARG A N 1
ATOM 934 C CA . ARG A 1 118 ? -13.863 7.695 8.960 1.00 93.62 118 ARG A CA 1
ATOM 935 C C . ARG A 1 118 ? -13.607 8.840 9.937 1.00 93.62 118 ARG A C 1
ATOM 937 O O . ARG A 1 118 ? -12.451 9.183 10.173 1.00 93.62 118 ARG A O 1
ATOM 944 N N . LEU A 1 119 ? -14.663 9.407 10.527 1.00 93.00 119 LEU A N 1
ATOM 945 C CA . LEU A 1 119 ? -14.546 10.429 11.574 1.00 93.00 119 LEU A CA 1
ATOM 946 C C . LEU A 1 119 ? -13.808 9.897 12.807 1.00 93.00 119 LEU A C 1
ATOM 948 O O . LEU A 1 119 ? -12.868 10.544 13.269 1.00 93.00 119 LEU A O 1
ATOM 952 N N . LEU A 1 120 ? -14.192 8.711 13.289 1.00 94.31 120 LEU A N 1
ATOM 953 C CA . LEU A 1 120 ? -13.556 8.060 14.433 1.00 94.31 120 LEU A CA 1
ATOM 954 C C . LEU A 1 120 ? -12.065 7.815 14.171 1.00 94.31 120 LEU A C 1
ATOM 956 O O . LEU A 1 120 ? -11.226 8.219 14.973 1.00 94.31 120 LEU A O 1
ATOM 960 N N . LEU A 1 121 ? -11.718 7.206 13.032 1.00 95.06 121 LEU A N 1
ATOM 961 C CA . LEU A 1 121 ? -10.323 6.932 12.683 1.00 95.06 121 LEU A CA 1
ATOM 962 C C . LEU A 1 121 ? -9.514 8.218 12.534 1.00 95.06 121 LEU A C 1
ATOM 964 O O . LEU A 1 121 ? -8.398 8.290 13.037 1.00 95.06 121 LEU A O 1
ATOM 968 N N . ARG A 1 122 ? -10.075 9.261 11.912 1.00 92.38 122 ARG A N 1
ATOM 969 C CA . ARG A 1 122 ? -9.425 10.575 11.823 1.00 92.38 122 ARG A CA 1
ATOM 970 C C . ARG A 1 122 ? -9.111 11.143 13.203 1.00 92.38 122 ARG A C 1
ATOM 972 O O . ARG A 1 122 ? -8.017 11.666 13.415 1.00 92.38 122 ARG A O 1
ATOM 979 N N . GLU A 1 123 ? -10.060 11.065 14.132 1.00 91.19 123 GLU A N 1
ATOM 980 C CA . GLU A 1 123 ? -9.854 11.519 15.504 1.00 91.19 123 GLU A CA 1
ATOM 981 C C . GLU A 1 123 ? -8.782 10.682 16.204 1.00 91.19 123 GLU A C 1
ATOM 983 O O . GLU A 1 123 ? -7.843 11.252 16.750 1.00 91.19 123 GLU A O 1
ATOM 988 N N . MET A 1 124 ? -8.855 9.352 16.112 1.00 92.44 124 MET A N 1
ATOM 989 C CA . MET A 1 124 ? -7.878 8.444 16.714 1.00 92.44 124 MET A CA 1
ATOM 990 C C . MET A 1 124 ? -6.463 8.672 16.180 1.00 92.44 124 MET A C 1
ATOM 992 O O . MET A 1 124 ? -5.538 8.846 16.972 1.00 92.44 124 MET A O 1
ATOM 996 N N . ILE A 1 125 ? -6.289 8.720 14.856 1.00 93.25 125 ILE A N 1
ATOM 997 C CA . ILE A 1 125 ? -4.989 8.868 14.183 1.00 93.25 125 ILE A CA 1
ATOM 998 C C . ILE A 1 125 ? -4.291 10.165 14.602 1.00 93.25 125 ILE A C 1
ATOM 1000 O O . ILE A 1 125 ? -3.075 10.169 14.799 1.00 93.25 125 ILE A O 1
ATOM 1004 N N . ARG A 1 126 ? -5.042 11.252 14.831 1.00 88.88 126 ARG A N 1
ATOM 1005 C CA . ARG A 1 126 ? -4.468 12.522 15.305 1.00 88.88 126 ARG A CA 1
ATOM 1006 C C . ARG A 1 126 ? -3.698 12.376 16.611 1.00 88.88 126 ARG A C 1
ATOM 1008 O O . ARG A 1 126 ? -2.742 13.112 16.798 1.00 88.88 126 ARG A O 1
ATOM 1015 N N . PHE A 1 127 ? -4.037 11.426 17.481 1.00 87.69 127 PHE A N 1
ATOM 1016 C CA . PHE A 1 127 ? -3.307 11.222 18.735 1.00 87.69 127 PHE A CA 1
ATOM 1017 C C . PHE A 1 127 ? -1.968 10.481 18.564 1.00 87.69 127 PHE A C 1
ATOM 1019 O O . PHE A 1 127 ? -1.163 10.446 19.497 1.00 87.69 127 PHE A O 1
ATOM 1026 N N . PHE A 1 128 ? -1.663 9.952 17.374 1.00 86.50 128 PHE A N 1
ATOM 1027 C CA . PHE A 1 128 ? -0.421 9.228 17.073 1.00 86.50 128 PHE A CA 1
ATOM 1028 C C . PHE A 1 128 ? 0.708 10.144 16.566 1.00 86.50 128 PHE A C 1
ATOM 1030 O O . PHE A 1 128 ? 1.430 9.812 15.628 1.00 86.50 128 PHE A O 1
ATOM 1037 N N . HIS A 1 129 ? 0.919 11.293 17.218 1.00 71.81 129 HIS A N 1
ATOM 1038 C CA . HIS A 1 129 ? 1.919 12.286 16.795 1.00 71.81 129 HIS A CA 1
ATOM 1039 C C . HIS A 1 129 ? 3.359 11.759 16.758 1.00 71.81 129 HIS A C 1
ATOM 1041 O O . HIS A 1 129 ? 4.107 12.093 15.844 1.00 71.81 129 HIS A O 1
ATOM 1047 N N . ARG A 1 130 ? 3.751 10.969 17.767 1.00 68.00 130 ARG A N 1
ATOM 1048 C CA . ARG A 1 130 ? 5.114 10.420 17.900 1.00 68.00 130 ARG A CA 1
ATOM 1049 C C . ARG A 1 130 ? 5.218 8.967 17.475 1.00 68.00 130 ARG A C 1
ATOM 1051 O O . ARG A 1 130 ? 6.274 8.527 17.044 1.00 68.00 130 ARG A O 1
ATOM 1058 N N . ASN A 1 131 ? 4.127 8.227 17.637 1.00 75.06 131 ASN A N 1
ATOM 1059 C CA . ASN A 1 131 ? 4.159 6.787 17.502 1.00 75.06 131 ASN A CA 1
ATOM 1060 C C . ASN A 1 131 ? 3.653 6.284 16.158 1.00 75.06 131 ASN A C 1
ATOM 1062 O O . ASN A 1 131 ? 3.696 5.086 16.011 1.00 75.06 131 ASN A O 1
ATOM 1066 N N . GLU A 1 132 ? 3.289 7.094 15.163 1.00 85.75 132 GLU A N 1
ATOM 1067 C CA . GLU A 1 132 ? 2.649 6.666 13.895 1.00 85.75 132 GLU A CA 1
ATOM 1068 C C . GLU A 1 132 ? 1.420 5.761 14.115 1.00 85.75 132 GLU A C 1
ATOM 1070 O O . GLU A 1 132 ? 1.295 5.028 15.091 1.00 85.75 132 GLU A O 1
ATOM 1075 N N . PHE A 1 133 ? 0.467 5.772 13.205 1.00 94.50 133 PHE A N 1
ATOM 1076 C CA . PHE A 1 133 ? -0.651 4.839 13.292 1.00 94.50 133 PHE A CA 1
ATOM 1077 C C . PHE A 1 133 ? -0.289 3.536 12.552 1.00 94.50 133 PHE A C 1
ATOM 1079 O O . PHE A 1 133 ? 0.311 3.625 11.482 1.00 94.50 133 PHE A O 1
ATOM 1086 N N . PRO A 1 134 ? -0.567 2.327 13.086 1.00 96.00 134 PRO A N 1
ATOM 1087 C CA . PRO A 1 134 ? -0.302 1.058 12.390 1.00 96.00 134 PRO A CA 1
ATOM 1088 C C . PRO A 1 134 ? -1.323 0.807 11.256 1.00 96.00 134 PRO A C 1
ATOM 1090 O O . PRO A 1 134 ? -2.118 -0.130 11.307 1.00 96.00 134 PRO A O 1
ATOM 1093 N N . PHE A 1 135 ? -1.336 1.680 10.244 1.00 97.31 135 PHE A N 1
ATOM 1094 C CA . PHE A 1 135 ? -2.324 1.644 9.162 1.00 97.31 135 PHE A CA 1
ATOM 1095 C C . PHE A 1 135 ? -2.203 0.404 8.272 1.00 97.31 135 PHE A C 1
ATOM 1097 O O . PHE A 1 135 ? -3.225 -0.063 7.781 1.00 97.31 135 PHE A O 1
ATOM 1104 N N . SER A 1 136 ? -0.993 -0.137 8.080 1.00 97.88 136 SER A N 1
ATOM 1105 C CA . SER A 1 136 ? -0.768 -1.358 7.296 1.00 97.88 136 SER A CA 1
ATOM 1106 C C . SER A 1 136 ? -1.443 -2.561 7.946 1.00 97.88 136 SER A C 1
ATOM 1108 O O . SER A 1 136 ? -2.238 -3.240 7.306 1.00 97.88 136 SER A O 1
ATOM 1110 N N . THR A 1 137 ? -1.217 -2.758 9.245 1.00 98.19 137 THR A N 1
ATOM 1111 C CA . THR A 1 137 ? -1.852 -3.811 10.042 1.00 98.19 137 THR A CA 1
ATOM 1112 C C . THR A 1 137 ? -3.376 -3.689 10.040 1.00 98.19 137 THR A C 1
ATOM 1114 O O . THR A 1 137 ? -4.066 -4.671 9.774 1.00 98.19 137 THR A O 1
ATOM 1117 N N . LEU A 1 138 ? -3.906 -2.480 10.274 1.00 98.50 138 LEU A N 1
ATOM 1118 C CA . LEU A 1 138 ? -5.351 -2.244 10.238 1.00 98.50 138 LEU A CA 1
ATOM 1119 C C . LEU A 1 138 ? -5.934 -2.559 8.857 1.00 98.50 138 LEU A C 1
ATOM 1121 O O . LEU A 1 138 ? -6.960 -3.224 8.771 1.00 98.50 138 LEU A O 1
ATOM 1125 N N . ALA A 1 139 ? -5.285 -2.103 7.781 1.00 98.38 139 ALA A N 1
ATOM 1126 C CA . ALA A 1 139 ? -5.733 -2.359 6.416 1.00 98.38 139 ALA A CA 1
ATOM 1127 C C . ALA A 1 139 ? -5.729 -3.856 6.089 1.00 98.38 139 ALA A C 1
ATOM 1129 O O . ALA A 1 139 ? -6.702 -4.364 5.540 1.00 98.38 139 ALA A O 1
ATOM 1130 N N . ASN A 1 140 ? -4.667 -4.570 6.464 1.00 97.94 140 ASN A N 1
ATOM 1131 C CA . ASN A 1 140 ? -4.532 -6.001 6.207 1.00 97.94 140 ASN A CA 1
ATOM 1132 C C . ASN A 1 140 ? -5.616 -6.810 6.922 1.00 97.94 140 ASN A C 1
ATOM 1134 O O . ASN A 1 140 ? -6.237 -7.671 6.300 1.00 97.94 140 ASN A O 1
ATOM 1138 N N . SER A 1 141 ? -5.886 -6.511 8.194 1.00 98.12 141 SER A N 1
ATOM 1139 C CA . SER A 1 141 ? -6.957 -7.175 8.942 1.00 98.12 141 SER A CA 1
ATOM 1140 C C . SER A 1 141 ? -8.348 -6.799 8.409 1.00 98.12 141 SER A C 1
ATOM 1142 O O . SER A 1 141 ? -9.158 -7.685 8.144 1.00 98.12 141 SER A O 1
ATOM 1144 N N . TYR A 1 142 ? -8.591 -5.517 8.107 1.00 98.06 142 TYR A N 1
ATOM 1145 C CA . TYR A 1 142 ? -9.838 -5.054 7.488 1.00 98.06 142 TYR A CA 1
ATOM 1146 C C . TYR A 1 142 ? -10.147 -5.807 6.183 1.00 98.06 142 TYR A C 1
ATOM 1148 O O . TYR A 1 142 ? -11.260 -6.299 5.996 1.00 98.06 142 TYR A O 1
ATOM 1156 N N . LEU A 1 143 ? -9.158 -5.930 5.289 1.00 96.44 143 LEU A N 1
ATOM 1157 C CA . LEU A 1 143 ? -9.305 -6.622 4.005 1.00 96.44 143 LEU A CA 1
ATOM 1158 C C . LEU A 1 143 ? -9.423 -8.144 4.164 1.00 96.44 143 LEU A C 1
ATOM 1160 O O . LEU A 1 143 ? -10.195 -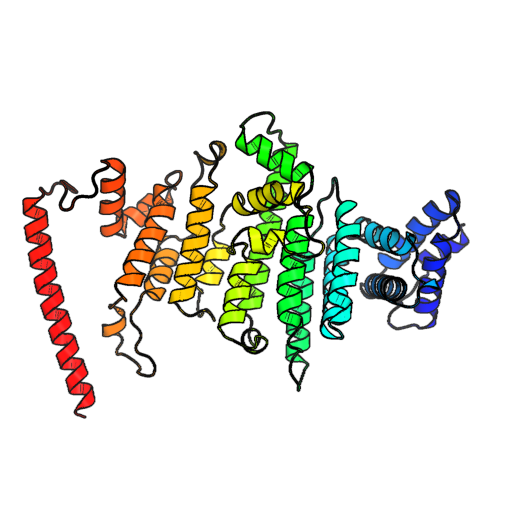8.769 3.439 1.00 96.44 143 LEU A O 1
ATOM 1164 N N . SER A 1 144 ? -8.693 -8.739 5.112 1.00 95.06 144 SER A N 1
ATOM 1165 C CA . SER A 1 144 ? -8.776 -10.180 5.401 1.00 95.06 144 SER A CA 1
ATOM 1166 C C . SER A 1 144 ? -10.160 -10.561 5.925 1.00 95.06 144 SER A C 1
ATOM 1168 O O . SER A 1 144 ? -10.740 -11.532 5.450 1.00 95.06 144 SER A O 1
ATOM 1170 N N . CYS A 1 145 ? -10.739 -9.736 6.803 1.00 94.75 145 CYS A N 1
ATOM 1171 C CA . CYS A 1 145 ? -12.107 -9.904 7.289 1.00 94.75 145 CYS A CA 1
ATOM 1172 C C . CYS A 1 145 ? -13.132 -9.891 6.139 1.00 94.75 145 CYS A C 1
ATOM 1174 O O . CYS A 1 145 ? -14.010 -10.749 6.096 1.00 94.75 145 CYS A O 1
ATOM 1176 N N . ILE A 1 146 ? -12.972 -9.011 5.137 1.00 92.94 146 ILE A N 1
ATOM 1177 C CA . ILE A 1 146 ? -13.825 -9.039 3.934 1.00 92.94 146 ILE A CA 1
ATOM 1178 C C . ILE A 1 146 ? -13.722 -10.400 3.238 1.00 92.94 146 ILE A C 1
ATOM 1180 O O . ILE A 1 146 ? -14.743 -10.977 2.888 1.00 92.94 146 ILE A O 1
ATOM 1184 N N . VAL A 1 147 ? -12.512 -10.931 3.034 1.00 90.75 147 VAL A N 1
ATOM 1185 C CA . VAL A 1 147 ? -12.315 -12.230 2.361 1.00 90.75 147 VAL A CA 1
ATOM 1186 C C . VAL A 1 147 ? -12.984 -13.369 3.125 1.00 90.75 147 VAL A C 1
ATOM 1188 O O . VAL A 1 147 ? -13.633 -14.216 2.511 1.00 90.75 147 VAL A O 1
ATOM 1191 N N . GLU A 1 148 ? -12.860 -13.380 4.449 1.00 90.88 148 GLU A N 1
ATOM 1192 C CA . GLU A 1 148 ? -13.514 -14.377 5.296 1.00 90.88 148 GLU A CA 1
ATOM 1193 C C . GLU A 1 148 ? -15.040 -14.308 5.191 1.00 90.88 148 GLU A C 1
ATOM 1195 O O . GLU A 1 148 ? -15.691 -15.346 5.077 1.00 90.88 148 GLU A O 1
ATOM 1200 N N . GLU A 1 149 ? -15.619 -13.107 5.166 1.00 87.88 149 GLU A N 1
ATOM 1201 C CA . GLU A 1 149 ? -17.065 -12.933 5.017 1.00 87.88 149 GLU A CA 1
ATOM 1202 C C . GLU A 1 149 ? -17.557 -13.259 3.599 1.00 87.88 149 GLU A C 1
ATOM 1204 O O . GLU A 1 149 ? -18.630 -13.846 3.449 1.00 87.88 149 GLU A O 1
ATOM 1209 N N . ILE A 1 150 ? -16.759 -12.997 2.552 1.00 85.62 150 ILE A N 1
ATOM 1210 C CA . ILE A 1 150 ? -17.055 -13.473 1.185 1.00 85.62 150 ILE A CA 1
ATOM 1211 C C . ILE A 1 150 ? -17.157 -14.998 1.189 1.00 85.62 150 ILE A C 1
ATOM 1213 O O . ILE A 1 150 ? -18.087 -15.552 0.609 1.00 85.62 150 ILE A O 1
ATOM 1217 N N . ALA A 1 151 ? -16.209 -15.679 1.838 1.00 87.06 151 ALA A N 1
ATOM 1218 C CA . ALA A 1 151 ? -16.165 -17.137 1.875 1.00 87.06 151 ALA A CA 1
ATOM 1219 C C . ALA A 1 151 ? -17.342 -17.758 2.650 1.00 87.06 151 ALA A C 1
ATOM 1221 O O . ALA A 1 151 ? -17.728 -18.889 2.356 1.00 87.06 151 ALA A O 1
ATOM 1222 N N . LYS A 1 152 ? -17.913 -17.035 3.623 1.00 87.88 152 LYS A N 1
ATOM 1223 C CA . LYS A 1 152 ? -19.077 -17.475 4.411 1.00 87.88 152 LYS A CA 1
ATOM 1224 C C . LYS A 1 152 ? -20.419 -17.120 3.760 1.00 87.88 152 LYS A C 1
ATOM 1226 O O . LYS A 1 152 ? -21.423 -17.758 4.073 1.00 87.88 152 LYS A O 1
ATOM 1231 N N . SER A 1 153 ? -20.470 -16.101 2.901 1.00 82.81 153 SER A N 1
ATOM 1232 C CA . SER A 1 153 ? -21.729 -15.582 2.361 1.00 82.81 153 SER A CA 1
ATOM 1233 C C . SER A 1 153 ? -22.221 -16.357 1.137 1.00 82.81 153 SER A C 1
ATOM 1235 O O . SER A 1 153 ? -21.619 -16.311 0.066 1.00 82.81 153 SER A O 1
ATOM 1237 N N . GLU A 1 154 ? -23.396 -16.980 1.253 1.00 76.44 154 GLU A N 1
ATOM 1238 C CA . GLU A 1 154 ? -24.107 -17.578 0.109 1.00 76.44 154 GLU A CA 1
ATOM 1239 C C . GLU A 1 154 ? -24.692 -16.523 -0.849 1.00 76.44 154 GLU A C 1
ATOM 1241 O O . GLU A 1 154 ? -24.866 -16.785 -2.037 1.00 76.44 154 GLU A O 1
ATOM 1246 N N . HIS A 1 155 ? -24.993 -15.321 -0.343 1.00 74.62 155 HIS A N 1
ATOM 1247 C CA . HIS A 1 155 ? -25.689 -14.257 -1.080 1.00 74.62 155 HIS A CA 1
ATOM 1248 C C . HIS A 1 155 ? -24.736 -13.185 -1.638 1.00 74.62 155 HIS A C 1
ATOM 1250 O O . HIS A 1 155 ? -25.189 -12.188 -2.201 1.00 74.62 155 HIS A O 1
ATOM 1256 N N . GLY A 1 156 ? -23.421 -13.373 -1.486 1.00 75.19 156 GLY A N 1
ATOM 1257 C CA . GLY A 1 156 ? -22.409 -12.379 -1.845 1.00 75.19 156 GLY A CA 1
ATOM 1258 C C . GLY A 1 156 ? -22.297 -11.229 -0.835 1.00 75.19 156 GLY A C 1
ATOM 1259 O O . GLY A 1 156 ? -22.795 -11.311 0.289 1.00 75.19 156 GLY A O 1
ATOM 1260 N N . ILE A 1 157 ? -21.598 -10.162 -1.223 1.00 82.75 157 ILE A N 1
ATOM 1261 C CA . ILE A 1 157 ? -21.376 -8.960 -0.405 1.00 82.75 157 ILE A CA 1
ATOM 1262 C C . ILE A 1 157 ? -22.036 -7.751 -1.075 1.00 82.75 157 ILE A C 1
ATOM 1264 O O . ILE A 1 157 ? -22.158 -7.705 -2.295 1.00 82.75 157 ILE A O 1
ATOM 1268 N N . GLN A 1 158 ? -22.465 -6.776 -0.270 1.00 84.00 158 GLN A N 1
ATOM 1269 C CA . GLN A 1 158 ? -23.080 -5.538 -0.753 1.00 84.00 158 GLN A CA 1
ATOM 1270 C C . GLN A 1 158 ? -22.101 -4.664 -1.562 1.00 84.00 158 GLN A C 1
ATOM 1272 O O . GLN A 1 158 ? -20.928 -4.519 -1.210 1.00 84.00 158 GLN A O 1
ATOM 1277 N N . ASP A 1 159 ? -22.619 -3.999 -2.597 1.00 85.06 159 ASP A N 1
ATOM 1278 C CA . ASP A 1 159 ? -21.833 -3.173 -3.524 1.00 85.06 159 ASP A CA 1
ATOM 1279 C C . ASP A 1 159 ? -21.096 -2.007 -2.847 1.00 85.06 159 ASP A C 1
ATOM 1281 O O . ASP A 1 159 ? -20.074 -1.540 -3.339 1.00 85.06 159 ASP A O 1
ATOM 1285 N N . HIS A 1 160 ? -21.563 -1.476 -1.717 1.00 88.94 160 HIS A N 1
ATOM 1286 C CA . HIS A 1 160 ? -20.856 -0.355 -1.089 1.00 88.94 160 HIS A CA 1
ATOM 1287 C C . HIS A 1 160 ? -19.506 -0.776 -0.490 1.00 88.94 160 HIS A C 1
ATOM 1289 O O . HIS A 1 160 ? -18.612 0.060 -0.369 1.00 88.94 160 HIS A O 1
ATOM 1295 N N . VAL A 1 161 ? -19.316 -2.059 -0.160 1.00 89.94 161 VAL A N 1
ATOM 1296 C CA . VAL A 1 161 ? -18.159 -2.546 0.610 1.00 89.94 161 VAL A CA 1
ATOM 1297 C C . VAL A 1 161 ? -16.833 -2.252 -0.084 1.00 89.94 161 VAL A C 1
ATOM 1299 O O . VAL A 1 161 ? -15.914 -1.733 0.552 1.00 89.94 161 VAL A O 1
ATOM 1302 N N . PHE A 1 162 ? -16.720 -2.508 -1.390 1.00 88.69 162 PHE A N 1
ATOM 1303 C CA . PHE A 1 162 ? -15.466 -2.277 -2.115 1.00 88.69 162 PHE A CA 1
ATOM 1304 C C . PHE A 1 162 ? -15.146 -0.780 -2.264 1.00 88.69 162 PHE A C 1
ATOM 1306 O O . PHE A 1 162 ? -13.978 -0.373 -2.185 1.00 88.69 162 PHE A O 1
ATOM 1313 N N . ARG A 1 163 ? -16.176 0.059 -2.463 1.00 89.94 163 ARG A N 1
ATOM 1314 C CA . ARG A 1 163 ? -16.026 1.517 -2.573 1.00 89.94 163 ARG A CA 1
ATOM 1315 C C . ARG A 1 163 ? -15.570 2.087 -1.239 1.00 89.94 163 ARG A C 1
ATOM 1317 O O . ARG A 1 163 ? -14.591 2.833 -1.199 1.00 89.94 163 ARG A O 1
ATOM 1324 N N . SER A 1 164 ? -16.219 1.658 -0.161 1.00 91.50 164 SER A N 1
ATOM 1325 C CA . SER A 1 164 ? -15.886 2.038 1.206 1.00 91.50 164 SER A CA 1
ATOM 1326 C C . SER A 1 164 ? -14.491 1.579 1.599 1.00 91.50 164 SER A C 1
ATOM 1328 O O . SER A 1 164 ? -13.743 2.382 2.145 1.00 91.50 164 SER A O 1
ATOM 1330 N N . ALA A 1 165 ? -14.089 0.353 1.250 1.00 93.38 165 ALA A N 1
ATOM 1331 C CA . ALA A 1 165 ? -12.722 -0.126 1.453 1.00 93.38 165 ALA A CA 1
ATOM 1332 C C . ALA A 1 165 ? -11.704 0.786 0.750 1.00 93.38 165 ALA A C 1
ATOM 1334 O O . ALA A 1 165 ? -10.761 1.276 1.371 1.00 93.38 165 ALA A O 1
ATOM 1335 N N . SER A 1 166 ? -11.937 1.090 -0.530 1.00 93.69 166 SER A N 1
ATOM 1336 C CA . SER A 1 166 ? -11.038 1.934 -1.323 1.00 93.69 166 SER A CA 1
ATOM 1337 C C . SER A 1 166 ? -10.930 3.362 -0.778 1.00 93.69 166 SER A C 1
ATOM 1339 O O . SER A 1 166 ? -9.857 3.955 -0.781 1.00 93.69 166 SER A O 1
ATOM 1341 N N . GLU A 1 167 ? -12.032 3.945 -0.307 1.00 93.38 167 GLU A N 1
ATOM 1342 C CA . GLU A 1 167 ? -12.049 5.293 0.274 1.00 93.38 167 GLU A CA 1
ATOM 1343 C C . GLU A 1 167 ? -11.428 5.350 1.663 1.00 93.38 167 GLU A C 1
ATOM 1345 O O . GLU A 1 167 ? -10.587 6.212 1.929 1.00 93.38 167 GLU A O 1
ATOM 1350 N N . LEU A 1 168 ? -11.833 4.430 2.537 1.00 95.75 168 LEU A N 1
ATOM 1351 C CA . LEU A 1 168 ? -11.377 4.355 3.915 1.00 95.75 168 LEU A CA 1
ATOM 1352 C C . LEU A 1 168 ? -9.869 4.136 3.972 1.00 95.75 168 LEU A C 1
ATOM 1354 O O . LEU A 1 168 ? -9.176 4.897 4.641 1.00 95.75 168 LEU A O 1
ATOM 1358 N N . LEU A 1 169 ? -9.353 3.137 3.254 1.00 97.31 169 LEU A N 1
ATOM 1359 C CA . LEU A 1 169 ? -7.942 2.764 3.327 1.00 97.31 169 LEU A CA 1
ATOM 1360 C C . LEU A 1 169 ? -7.028 3.824 2.705 1.00 97.31 169 LEU A C 1
ATOM 1362 O O . LEU A 1 169 ? -5.989 4.148 3.289 1.00 97.31 169 LEU A O 1
ATOM 1366 N N . SER A 1 170 ? -7.440 4.453 1.596 1.00 96.44 170 SER A N 1
ATOM 1367 C CA . SER A 1 170 ? -6.714 5.605 1.051 1.00 96.44 170 SER A CA 1
ATOM 1368 C C . SER A 1 170 ? -6.693 6.781 2.034 1.00 96.44 170 SER A C 1
ATOM 1370 O O . SER A 1 170 ? -5.639 7.383 2.246 1.00 96.44 170 SER A O 1
ATOM 1372 N N . ALA A 1 171 ? -7.826 7.093 2.676 1.00 95.50 171 ALA A N 1
ATOM 1373 C CA . ALA A 1 171 ? -7.903 8.175 3.655 1.00 95.50 171 ALA A CA 1
ATOM 1374 C C . ALA A 1 171 ? -7.057 7.878 4.903 1.00 95.50 171 ALA A C 1
ATOM 1376 O O . ALA A 1 171 ? -6.268 8.721 5.322 1.00 95.50 171 ALA A O 1
ATOM 1377 N N . VAL A 1 172 ? -7.177 6.678 5.477 1.00 96.19 172 VAL A N 1
ATOM 1378 C CA . VAL A 1 172 ? -6.435 6.242 6.671 1.00 96.19 172 VAL A CA 1
ATOM 1379 C C . VAL A 1 172 ? -4.931 6.281 6.431 1.00 96.19 172 VAL A C 1
ATOM 1381 O O . VAL A 1 172 ? -4.197 6.806 7.270 1.00 96.19 172 VAL A O 1
ATOM 1384 N N . THR A 1 173 ? -4.470 5.806 5.275 1.00 97.00 173 THR A N 1
ATOM 1385 C CA . THR A 1 173 ? -3.049 5.840 4.907 1.00 97.00 173 THR A CA 1
ATOM 1386 C C . THR A 1 173 ? -2.526 7.278 4.848 1.00 97.00 173 THR A C 1
ATOM 1388 O O . THR A 1 173 ? -1.522 7.594 5.484 1.00 97.00 173 THR A O 1
ATOM 1391 N N . LEU A 1 174 ? -3.241 8.188 4.175 1.00 96.19 174 LEU A N 1
ATOM 1392 C CA . LEU A 1 174 ? -2.837 9.597 4.081 1.00 96.19 174 LEU A CA 1
ATOM 1393 C C . LEU A 1 174 ? -2.897 10.335 5.426 1.00 96.19 174 LEU A C 1
ATOM 1395 O O . LEU A 1 174 ? -2.030 11.158 5.717 1.00 96.19 174 LEU A O 1
ATOM 1399 N N . MET A 1 175 ? -3.905 10.050 6.253 1.00 94.25 175 MET A N 1
ATOM 1400 C CA . MET A 1 175 ? -4.040 10.634 7.592 1.00 94.25 175 MET A CA 1
ATOM 1401 C C . MET A 1 175 ? -2.958 10.144 8.558 1.00 94.25 175 MET A C 1
ATOM 1403 O O . MET A 1 175 ? -2.612 10.860 9.495 1.00 94.25 175 MET A O 1
ATOM 1407 N N . SER A 1 176 ? -2.413 8.946 8.333 1.00 95.62 176 SER A N 1
ATOM 1408 C CA . SER A 1 176 ? -1.365 8.351 9.174 1.00 95.62 176 SER A CA 1
ATOM 1409 C C . SER A 1 176 ? 0.005 9.010 8.994 1.00 95.62 176 SER A C 1
ATOM 1411 O O . SER A 1 176 ? 0.923 8.750 9.775 1.00 95.62 176 SER A O 1
ATOM 1413 N N . ILE A 1 177 ? 0.141 9.894 8.003 1.00 95.56 177 ILE A N 1
ATOM 1414 C CA . ILE A 1 177 ? 1.348 10.679 7.749 1.00 95.56 177 ILE A CA 1
ATOM 1415 C C . ILE A 1 177 ? 1.447 11.800 8.789 1.00 95.56 177 ILE A C 1
ATOM 1417 O O . ILE A 1 177 ? 0.871 12.884 8.656 1.00 95.56 177 ILE A O 1
ATOM 1421 N N . SER A 1 178 ? 2.197 11.527 9.854 1.00 93.75 178 SER A N 1
ATOM 1422 C CA . SER A 1 178 ? 2.404 12.459 10.959 1.00 93.75 178 SER A CA 1
ATOM 1423 C C . SER A 1 178 ? 3.292 13.651 10.566 1.00 93.75 178 SER A C 1
ATOM 1425 O O . SER A 1 178 ? 3.918 13.696 9.503 1.00 93.75 178 SER A O 1
ATOM 1427 N N . ALA A 1 179 ? 3.391 14.636 11.463 1.00 92.62 179 ALA A N 1
ATOM 1428 C CA . ALA A 1 179 ? 4.342 15.736 11.308 1.00 92.62 179 ALA A CA 1
ATOM 1429 C C . ALA A 1 179 ? 5.800 15.242 11.240 1.00 92.62 179 ALA A C 1
ATOM 1431 O O . ALA A 1 179 ? 6.549 15.737 10.406 1.00 92.62 179 ALA A O 1
ATOM 1432 N N . SER A 1 180 ? 6.170 14.234 12.042 1.00 93.12 180 SER A N 1
ATOM 1433 C CA . SER A 1 180 ? 7.523 13.662 12.037 1.00 93.12 180 SER A CA 1
ATOM 1434 C C . SER A 1 180 ? 7.842 12.928 10.735 1.00 93.12 180 SER A C 1
ATOM 1436 O O . SER A 1 180 ? 8.964 13.018 10.250 1.00 93.12 180 SER A O 1
ATOM 1438 N N . VAL A 1 181 ? 6.861 12.251 10.127 1.00 95.50 181 VAL A N 1
ATOM 1439 C CA . VAL A 1 181 ? 7.036 11.633 8.802 1.00 95.50 181 VAL A CA 1
ATOM 1440 C C . VAL A 1 181 ? 7.248 12.719 7.745 1.00 95.50 181 VAL A C 1
ATOM 1442 O O . VAL A 1 181 ? 8.205 12.654 6.977 1.00 95.50 181 VAL A O 1
ATOM 1445 N N . LYS A 1 182 ? 6.418 13.773 7.735 1.00 94.81 182 LYS A N 1
ATOM 1446 C CA . LYS A 1 182 ? 6.595 14.906 6.804 1.00 94.81 182 LYS A CA 1
ATOM 1447 C C . LYS A 1 182 ? 7.962 15.570 6.959 1.00 94.81 182 LYS A C 1
ATOM 1449 O O . LYS A 1 182 ? 8.597 15.895 5.957 1.00 94.81 182 LYS A O 1
ATOM 1454 N N . GLU A 1 183 ? 8.411 15.756 8.196 1.00 94.44 183 GLU A N 1
ATOM 1455 C CA . GLU A 1 183 ? 9.733 16.293 8.514 1.00 94.44 183 GLU A CA 1
ATOM 1456 C C . GLU A 1 183 ? 10.848 15.378 7.999 1.00 94.44 183 GLU A C 1
ATOM 1458 O O . GLU A 1 183 ? 11.726 15.853 7.286 1.00 94.44 183 GLU A O 1
ATOM 1463 N N . ALA A 1 184 ? 10.776 14.070 8.259 1.00 94.75 184 ALA A N 1
ATOM 1464 C CA . ALA A 1 184 ? 11.776 13.105 7.807 1.00 94.75 184 ALA A CA 1
ATOM 1465 C C . ALA A 1 184 ? 11.958 13.119 6.280 1.00 94.75 184 ALA A C 1
ATOM 1467 O O . ALA A 1 184 ? 13.081 13.246 5.788 1.00 94.75 184 ALA A O 1
ATOM 1468 N N . PHE A 1 185 ? 10.857 13.080 5.522 1.00 95.75 185 PHE A N 1
ATOM 1469 C CA . PHE A 1 185 ? 10.895 13.156 4.057 1.00 95.75 185 PHE A CA 1
ATOM 1470 C C . PHE A 1 185 ? 11.374 14.528 3.557 1.00 95.75 185 PHE A C 1
ATOM 1472 O O . PHE A 1 185 ? 12.119 14.613 2.580 1.00 95.75 185 PHE A O 1
ATOM 1479 N N . SER A 1 186 ? 10.997 15.618 4.233 1.00 94.81 186 SER A N 1
ATOM 1480 C CA . SER A 1 186 ? 11.470 16.962 3.888 1.00 94.81 186 SER A CA 1
ATOM 1481 C C . SER A 1 186 ? 12.978 17.126 4.110 1.00 94.81 186 SER A C 1
ATOM 1483 O O . SER A 1 186 ? 13.660 17.643 3.227 1.00 94.81 186 SER A O 1
ATOM 1485 N N . SER A 1 187 ? 13.504 16.662 5.246 1.00 93.75 187 SER A N 1
ATOM 1486 C CA . SER A 1 187 ? 14.936 16.708 5.573 1.00 93.75 187 SER A CA 1
ATOM 1487 C C . SER A 1 187 ? 15.757 15.814 4.643 1.00 93.75 187 SER A C 1
ATOM 1489 O O . SER A 1 187 ? 16.834 16.202 4.188 1.00 93.75 187 SER A O 1
ATOM 1491 N N . ARG A 1 188 ? 15.224 14.640 4.275 1.00 92.94 188 ARG A N 1
ATOM 1492 C CA . ARG A 1 188 ? 15.826 13.765 3.257 1.00 92.94 188 ARG A CA 1
ATOM 1493 C C . ARG A 1 188 ? 15.910 14.454 1.894 1.00 92.94 188 ARG A C 1
ATOM 1495 O O . ARG A 1 188 ? 16.928 14.347 1.216 1.00 92.94 188 ARG A O 1
ATOM 1502 N N . ARG A 1 189 ? 14.864 15.189 1.499 1.00 92.38 189 ARG A N 1
ATOM 1503 C CA . ARG A 1 189 ? 14.834 15.965 0.250 1.00 92.38 189 ARG A CA 1
ATOM 1504 C C . ARG A 1 189 ? 15.875 17.075 0.206 1.00 92.38 189 ARG A C 1
ATOM 1506 O O . ARG A 1 189 ? 16.538 17.234 -0.815 1.00 92.38 189 ARG A O 1
ATOM 1513 N N . SER A 1 190 ? 15.980 17.864 1.274 1.00 90.00 190 SER A N 1
ATOM 1514 C CA . SER A 1 190 ? 16.916 18.990 1.335 1.00 90.00 190 SER A CA 1
ATOM 1515 C C . SER A 1 190 ? 18.358 18.557 1.597 1.00 90.00 190 SER A C 1
ATOM 1517 O O . SER A 1 190 ? 19.273 19.337 1.348 1.00 90.00 190 SER A O 1
ATOM 1519 N N . GLY A 1 191 ? 18.569 17.347 2.127 1.00 83.88 191 GLY A N 1
ATOM 1520 C CA . GLY A 1 191 ? 19.874 16.892 2.607 1.00 83.88 191 GLY A CA 1
ATOM 1521 C C . GLY A 1 191 ? 20.342 17.633 3.864 1.00 83.88 191 GLY A C 1
ATOM 1522 O O . GLY A 1 191 ? 21.505 17.524 4.247 1.00 83.88 191 GLY A O 1
ATOM 1523 N N . THR A 1 192 ? 19.458 18.398 4.510 1.00 84.06 192 THR A N 1
ATOM 1524 C CA . THR A 1 192 ? 19.758 19.195 5.704 1.00 84.06 192 THR A CA 1
ATOM 1525 C C . THR A 1 192 ? 19.007 18.638 6.904 1.00 84.06 192 THR A C 1
ATOM 1527 O O . THR A 1 192 ? 17.845 18.263 6.793 1.00 84.06 192 THR A O 1
ATOM 1530 N N . ASN A 1 193 ? 19.663 18.584 8.067 1.00 84.69 193 ASN A N 1
ATOM 1531 C CA . ASN A 1 193 ? 19.063 18.115 9.323 1.00 84.69 193 ASN A CA 1
ATOM 1532 C C . ASN A 1 193 ? 18.443 16.703 9.251 1.00 84.69 193 ASN A C 1
ATOM 1534 O O . ASN A 1 193 ? 17.518 16.403 10.001 1.00 84.69 193 ASN A O 1
ATOM 1538 N N . TYR A 1 194 ? 18.939 15.821 8.374 1.00 91.06 194 TYR A N 1
ATOM 1539 C CA . TYR A 1 194 ? 18.481 14.431 8.308 1.00 91.06 194 TYR A CA 1
ATOM 1540 C C . TYR A 1 194 ? 19.173 13.596 9.393 1.00 91.06 194 TYR A C 1
ATOM 1542 O O . TYR A 1 194 ? 20.214 12.979 9.174 1.00 91.06 194 TYR A O 1
ATOM 1550 N N . THR A 1 195 ? 18.636 13.678 10.610 1.00 92.19 195 THR A N 1
ATOM 1551 C CA . THR A 1 195 ? 19.184 13.016 11.801 1.00 92.19 195 THR A CA 1
ATOM 1552 C C . THR A 1 195 ? 18.907 11.507 11.796 1.00 92.19 195 THR A C 1
ATOM 1554 O O . THR A 1 195 ? 17.963 11.062 11.141 1.00 92.19 195 THR A O 1
ATOM 1557 N N . PRO A 1 196 ? 19.663 10.700 12.569 1.00 93.62 196 PRO A N 1
ATOM 1558 C CA . PRO A 1 196 ? 19.392 9.267 12.711 1.00 93.62 196 PRO A CA 1
ATOM 1559 C C . PRO A 1 196 ? 17.954 8.946 13.154 1.00 93.62 196 PRO A C 1
ATOM 1561 O O . PRO A 1 196 ? 17.365 7.989 12.662 1.00 93.62 196 PRO A O 1
ATOM 1564 N N . ASP A 1 197 ? 17.355 9.773 14.016 1.00 93.12 197 ASP A N 1
ATOM 1565 C CA . ASP A 1 197 ? 15.960 9.599 14.445 1.00 93.12 197 ASP A CA 1
ATOM 1566 C C . ASP A 1 197 ? 14.973 9.776 13.282 1.00 93.12 197 ASP A C 1
ATOM 1568 O O . ASP A 1 197 ? 14.024 9.003 13.143 1.00 93.12 197 ASP A O 1
ATOM 1572 N N . LEU A 1 198 ? 15.209 10.761 12.406 1.00 93.69 198 LEU A N 1
ATOM 1573 C CA . LEU A 1 198 ? 14.388 10.966 11.212 1.00 93.69 198 LEU A CA 1
ATOM 1574 C C . LEU A 1 198 ? 14.581 9.848 10.182 1.00 93.69 198 LEU A C 1
ATOM 1576 O O . LEU A 1 198 ? 13.618 9.498 9.505 1.00 93.69 198 LEU A O 1
ATOM 1580 N N . VAL A 1 199 ? 15.775 9.251 10.093 1.00 93.69 199 VAL A N 1
ATOM 1581 C CA . VAL A 1 199 ? 16.012 8.054 9.265 1.00 93.69 199 VAL A CA 1
ATOM 1582 C C . VAL A 1 199 ? 15.141 6.892 9.744 1.00 93.69 199 VAL A C 1
ATOM 1584 O O . VAL A 1 199 ? 14.481 6.252 8.931 1.00 93.69 199 VAL A O 1
ATOM 1587 N N . ILE A 1 200 ? 15.065 6.659 11.059 1.00 94.62 200 ILE A N 1
ATOM 1588 C CA . ILE A 1 200 ? 14.225 5.595 11.632 1.00 94.62 200 ILE A CA 1
ATOM 1589 C C . ILE A 1 200 ? 12.742 5.838 11.318 1.00 94.62 200 ILE A C 1
ATOM 1591 O O . ILE A 1 200 ? 12.040 4.905 10.934 1.00 94.62 200 ILE A O 1
ATOM 1595 N N . VAL A 1 201 ? 12.263 7.080 11.456 1.00 95.00 201 VAL A N 1
ATOM 1596 C CA . VAL A 1 201 ? 10.877 7.454 11.113 1.00 95.00 201 VAL A CA 1
ATOM 1597 C C . VAL A 1 201 ? 10.605 7.249 9.619 1.00 95.00 201 VAL A C 1
ATOM 1599 O O . VAL A 1 201 ? 9.591 6.660 9.251 1.00 95.00 201 VAL A O 1
ATOM 1602 N N . HIS A 1 202 ? 11.519 7.693 8.753 1.00 94.81 202 HIS A N 1
ATOM 1603 C CA . HIS A 1 202 ? 11.427 7.488 7.309 1.00 94.81 202 HIS A CA 1
ATOM 1604 C C . HIS A 1 202 ? 11.322 5.999 6.955 1.00 94.81 202 HIS A C 1
ATOM 1606 O O . HIS A 1 202 ? 10.363 5.585 6.303 1.00 94.81 202 HIS A O 1
ATOM 1612 N N . ASP A 1 203 ? 12.282 5.191 7.407 1.00 94.81 203 ASP A N 1
ATOM 1613 C CA . ASP A 1 203 ? 12.372 3.777 7.041 1.00 94.81 203 ASP A CA 1
ATOM 1614 C C . ASP A 1 203 ? 11.191 2.973 7.585 1.00 94.81 203 ASP A C 1
ATOM 1616 O O . ASP A 1 203 ? 10.678 2.080 6.910 1.00 94.81 203 ASP A O 1
ATOM 1620 N N . ARG A 1 204 ? 10.706 3.320 8.780 1.00 95.31 204 ARG A N 1
ATOM 1621 C CA . ARG A 1 204 ? 9.537 2.683 9.379 1.00 95.31 204 ARG A CA 1
ATOM 1622 C C . ARG A 1 204 ? 8.248 3.013 8.629 1.00 95.31 204 ARG A C 1
ATOM 1624 O O . ARG A 1 204 ? 7.462 2.101 8.374 1.00 95.31 204 ARG A O 1
ATOM 1631 N N . PHE A 1 205 ? 8.040 4.273 8.247 1.00 96.88 205 PHE A N 1
ATOM 1632 C CA . PHE A 1 205 ? 6.888 4.644 7.429 1.00 96.88 205 PHE A CA 1
ATOM 1633 C C . PHE A 1 205 ? 6.944 3.975 6.050 1.00 96.88 205 PHE A C 1
ATOM 1635 O O . PHE A 1 205 ? 5.942 3.430 5.593 1.00 96.88 205 PHE A O 1
ATOM 1642 N N . GLU A 1 206 ? 8.113 3.954 5.406 1.00 95.69 206 GLU A N 1
ATOM 1643 C CA . GLU A 1 206 ? 8.288 3.292 4.111 1.00 95.69 206 GLU A CA 1
ATOM 1644 C C . GLU A 1 206 ? 8.034 1.779 4.200 1.00 95.69 206 GLU A C 1
ATOM 1646 O O . GLU A 1 206 ? 7.397 1.207 3.310 1.00 95.69 206 GLU A O 1
ATOM 1651 N N . ALA A 1 207 ? 8.486 1.125 5.275 1.00 96.31 207 ALA A N 1
ATOM 1652 C CA . ALA A 1 207 ? 8.215 -0.288 5.524 1.00 96.31 207 ALA A CA 1
ATOM 1653 C C . ALA A 1 207 ? 6.712 -0.552 5.711 1.00 96.31 207 ALA A C 1
ATOM 1655 O O . ALA A 1 207 ? 6.174 -1.447 5.062 1.00 96.31 207 ALA A O 1
ATOM 1656 N N . ALA A 1 208 ? 6.023 0.265 6.516 1.00 97.12 208 ALA A N 1
ATOM 1657 C CA . ALA A 1 208 ? 4.578 0.159 6.710 1.00 97.12 208 ALA A CA 1
ATOM 1658 C C . ALA A 1 208 ? 3.805 0.404 5.403 1.00 97.12 208 ALA A C 1
ATOM 1660 O O . ALA A 1 208 ? 2.882 -0.335 5.072 1.00 97.12 208 ALA A O 1
ATOM 1661 N N . PHE A 1 209 ? 4.200 1.402 4.609 1.00 98.19 209 PHE A N 1
ATOM 1662 C CA . PHE A 1 209 ? 3.557 1.653 3.321 1.00 98.19 209 PHE A CA 1
ATOM 1663 C C . PHE A 1 209 ? 3.799 0.513 2.324 1.00 98.19 209 PHE A C 1
ATOM 1665 O O . PHE A 1 209 ? 2.880 0.116 1.611 1.00 98.19 209 PHE A O 1
ATOM 1672 N N . SER A 1 210 ? 5.002 -0.065 2.314 1.00 97.38 210 SER A N 1
ATOM 1673 C CA . SER A 1 210 ? 5.306 -1.245 1.497 1.00 97.38 210 SER A CA 1
ATOM 1674 C C . SER A 1 210 ? 4.435 -2.438 1.898 1.00 97.38 210 SER A C 1
ATOM 1676 O O . SER A 1 210 ? 3.837 -3.060 1.029 1.00 97.38 210 SER A O 1
ATOM 1678 N N . GLU A 1 211 ? 4.305 -2.713 3.200 1.00 97.56 211 GLU A N 1
ATOM 1679 C CA . GLU A 1 211 ? 3.439 -3.770 3.742 1.00 97.56 211 GLU A CA 1
ATOM 1680 C C . GLU A 1 211 ? 1.962 -3.556 3.373 1.00 97.56 211 GLU A C 1
ATOM 1682 O O . GLU A 1 211 ? 1.269 -4.504 3.005 1.00 97.56 211 GLU A O 1
ATOM 1687 N N . TYR A 1 212 ? 1.491 -2.307 3.422 1.00 98.50 212 TYR A N 1
ATOM 1688 C CA . TYR A 1 212 ? 0.150 -1.930 2.982 1.00 98.50 212 TYR A CA 1
ATOM 1689 C C . TYR A 1 212 ? -0.079 -2.240 1.493 1.00 98.50 212 TYR A C 1
ATOM 1691 O O . TYR A 1 212 ? -1.084 -2.860 1.151 1.00 98.50 212 TYR A O 1
ATOM 1699 N N . LEU A 1 213 ? 0.846 -1.851 0.602 1.00 97.94 213 LEU A N 1
ATOM 1700 C CA . LEU A 1 213 ? 0.727 -2.140 -0.835 1.00 97.94 213 LEU A CA 1
ATOM 1701 C C . LEU A 1 213 ? 0.707 -3.649 -1.100 1.00 97.94 213 LEU A C 1
ATOM 1703 O O . LEU A 1 213 ? -0.102 -4.135 -1.886 1.00 97.94 213 LEU A O 1
ATOM 1707 N N . ASP A 1 214 ? 1.580 -4.380 -0.415 1.00 95.81 214 ASP A N 1
ATOM 1708 C CA . ASP A 1 214 ? 1.675 -5.833 -0.460 1.00 95.81 214 ASP A CA 1
ATOM 1709 C C . ASP A 1 214 ? 0.345 -6.502 -0.057 1.00 95.81 214 ASP A C 1
ATOM 1711 O O . ASP A 1 214 ? -0.143 -7.399 -0.746 1.00 95.81 214 ASP A O 1
ATOM 1715 N N . GLY A 1 215 ? -0.270 -6.059 1.043 1.00 96.00 215 GLY A N 1
ATOM 1716 C CA . GLY A 1 215 ? -1.556 -6.575 1.513 1.00 96.00 215 GLY A CA 1
ATOM 1717 C C . GLY A 1 215 ? -2.729 -6.223 0.600 1.00 96.00 215 GLY A C 1
ATOM 1718 O O . GLY A 1 215 ? -3.525 -7.098 0.262 1.00 96.00 215 GLY A O 1
ATOM 1719 N N . VAL A 1 216 ? -2.789 -4.979 0.116 1.00 96.62 216 VAL A N 1
ATOM 1720 C CA . VAL A 1 216 ? -3.773 -4.533 -0.885 1.00 96.62 216 VAL A CA 1
ATOM 1721 C C . VAL A 1 216 ? -3.697 -5.382 -2.150 1.00 96.62 216 VAL A C 1
ATOM 1723 O O . VAL A 1 216 ? -4.729 -5.814 -2.659 1.00 96.62 216 VAL A O 1
ATOM 1726 N N . LEU A 1 217 ? -2.492 -5.629 -2.668 1.00 95.44 217 LEU A N 1
ATOM 1727 C CA . LEU A 1 217 ? -2.306 -6.415 -3.885 1.00 95.44 217 LEU A CA 1
ATOM 1728 C C . LEU A 1 217 ? -2.718 -7.873 -3.684 1.00 95.44 217 LEU A C 1
ATOM 1730 O O . LEU A 1 217 ? -3.447 -8.404 -4.520 1.00 95.44 217 LEU A O 1
ATOM 1734 N N . ARG A 1 218 ? -2.327 -8.495 -2.563 1.00 93.38 218 ARG A N 1
ATOM 1735 C CA . ARG A 1 218 ? -2.770 -9.856 -2.217 1.00 93.38 218 ARG A CA 1
ATOM 1736 C C . ARG A 1 218 ? -4.285 -9.948 -2.091 1.00 93.38 218 ARG A C 1
ATOM 1738 O O . ARG A 1 218 ? -4.863 -10.918 -2.566 1.00 93.38 218 ARG A O 1
ATOM 1745 N N . TRP A 1 219 ? -4.924 -8.942 -1.496 1.00 93.38 219 TRP A N 1
ATOM 1746 C CA . TRP A 1 219 ? -6.379 -8.881 -1.414 1.00 93.38 219 TRP A CA 1
ATOM 1747 C C . TRP A 1 219 ? -7.012 -8.757 -2.799 1.00 93.38 219 TRP A C 1
ATOM 1749 O O . TRP A 1 219 ? -7.824 -9.597 -3.167 1.00 93.38 219 TRP A O 1
ATOM 1759 N N . LEU A 1 220 ? -6.608 -7.771 -3.605 1.00 92.88 220 LEU A N 1
ATOM 1760 C CA . LEU A 1 220 ? -7.175 -7.562 -4.941 1.00 92.88 220 LEU A CA 1
ATOM 1761 C C . LEU A 1 220 ? -7.020 -8.799 -5.835 1.00 92.88 220 LEU A C 1
ATOM 1763 O O . LEU A 1 220 ? -7.918 -9.095 -6.619 1.00 92.88 220 LEU A O 1
ATOM 1767 N N . GLN A 1 221 ? -5.910 -9.526 -5.706 1.00 90.19 221 GLN A N 1
ATOM 1768 C CA . GLN A 1 221 ? -5.627 -10.760 -6.448 1.00 90.19 221 GLN A CA 1
ATOM 1769 C C . GLN A 1 221 ? -6.196 -12.023 -5.790 1.00 90.19 221 GLN A C 1
ATOM 1771 O O . GLN A 1 221 ? -6.078 -13.113 -6.350 1.00 90.19 221 GLN A O 1
ATOM 1776 N N . GLY A 1 222 ? -6.808 -11.887 -4.615 1.00 88.00 222 GLY A N 1
ATOM 1777 C CA . GLY A 1 222 ? -7.389 -12.982 -3.861 1.00 88.00 222 GLY A CA 1
ATOM 1778 C C . GLY A 1 222 ? -8.520 -13.668 -4.621 1.00 88.00 222 GLY A C 1
ATOM 1779 O O . GLY A 1 222 ? -9.270 -13.055 -5.390 1.00 88.00 222 GLY A O 1
ATOM 1780 N N . GLN A 1 223 ? -8.665 -14.970 -4.386 1.00 82.12 223 GLN A N 1
ATOM 1781 C CA . GLN A 1 223 ? -9.751 -15.753 -4.964 1.00 82.12 223 GLN A CA 1
ATOM 1782 C C . GLN A 1 223 ? -11.107 -15.159 -4.557 1.00 82.12 223 GLN A C 1
ATOM 1784 O O . GLN A 1 223 ? -11.319 -14.796 -3.405 1.00 82.12 223 GLN A O 1
ATOM 1789 N N . GLY A 1 224 ? -12.033 -15.038 -5.510 1.00 79.94 224 GLY A N 1
ATOM 1790 C CA . GLY A 1 224 ? -13.372 -14.499 -5.248 1.00 79.94 224 GLY A CA 1
ATOM 1791 C C . GLY A 1 224 ? -13.452 -12.968 -5.217 1.00 79.94 224 GLY A C 1
ATOM 1792 O O . GLY A 1 224 ? -14.509 -12.421 -5.519 1.00 79.94 224 GLY A O 1
ATOM 1793 N N . VAL A 1 225 ? -12.344 -12.258 -4.966 1.00 86.94 225 VAL A N 1
ATOM 1794 C CA . VAL A 1 225 ? -12.356 -10.795 -4.787 1.00 86.94 225 VAL A CA 1
ATOM 1795 C C . VAL A 1 225 ? -12.778 -10.068 -6.056 1.00 86.94 225 VAL A C 1
ATOM 1797 O O . VAL A 1 225 ? -13.571 -9.141 -5.987 1.00 86.94 225 VAL A O 1
ATOM 1800 N N . ARG A 1 226 ? -12.377 -10.526 -7.245 1.00 86.75 226 ARG A N 1
ATOM 1801 C CA . ARG A 1 226 ? -12.841 -9.927 -8.510 1.00 86.75 226 ARG A CA 1
ATOM 1802 C C . ARG A 1 226 ? -14.373 -9.883 -8.636 1.00 86.75 226 ARG A C 1
ATOM 1804 O O . ARG A 1 226 ? -14.883 -8.969 -9.287 1.00 86.75 226 ARG A O 1
ATOM 1811 N N . HIS A 1 227 ? -15.091 -10.842 -8.048 1.00 83.06 227 HIS A N 1
ATOM 1812 C CA . HIS A 1 227 ? -16.546 -10.964 -8.164 1.00 83.06 227 HIS A CA 1
ATOM 1813 C C . HIS A 1 227 ? -17.322 -10.014 -7.247 1.00 83.06 227 HIS A C 1
ATOM 1815 O O . HIS A 1 227 ? -18.505 -9.807 -7.491 1.00 83.06 227 HIS A O 1
ATOM 1821 N N . ILE A 1 228 ? -16.676 -9.397 -6.249 1.00 83.25 228 ILE A N 1
ATOM 1822 C CA . ILE A 1 228 ? -17.332 -8.397 -5.385 1.00 83.25 228 ILE A CA 1
ATOM 1823 C C . ILE A 1 228 ? -17.407 -7.011 -6.034 1.00 83.25 228 ILE A C 1
ATOM 1825 O O . ILE A 1 228 ? -18.046 -6.110 -5.502 1.00 83.25 228 ILE A O 1
ATOM 1829 N N . PHE A 1 229 ? -16.721 -6.818 -7.163 1.00 88.62 229 PHE A N 1
ATOM 1830 C CA . PHE A 1 229 ? -16.756 -5.571 -7.916 1.00 88.62 229 PHE A CA 1
ATOM 1831 C C . PHE A 1 229 ? -17.838 -5.649 -9.002 1.00 88.62 229 PHE A C 1
ATOM 1833 O O . PHE A 1 229 ? -17.779 -6.568 -9.829 1.00 88.62 229 PHE A O 1
ATOM 1840 N N . PRO A 1 230 ? -18.750 -4.660 -9.091 1.00 87.62 230 PRO A N 1
ATOM 1841 C CA . PRO A 1 230 ? -19.843 -4.663 -10.063 1.00 87.62 230 PRO A CA 1
ATOM 1842 C C . PRO A 1 230 ? -19.345 -4.668 -11.511 1.00 87.62 230 PRO A C 1
ATOM 1844 O O . PRO A 1 230 ? -20.005 -5.185 -12.411 1.00 87.62 230 PRO A O 1
ATOM 1847 N N . SER A 1 231 ? -18.153 -4.115 -11.757 1.00 90.31 231 SER A N 1
ATOM 1848 C CA . SER A 1 231 ? -17.553 -4.058 -13.086 1.00 90.31 231 SER A CA 1
ATOM 1849 C C . SER A 1 231 ? -16.034 -4.259 -13.076 1.00 90.31 231 SER A C 1
ATOM 1851 O O . SER A 1 231 ? -15.344 -4.004 -12.090 1.00 90.31 231 SER A O 1
ATOM 1853 N N . ALA A 1 232 ? -15.484 -4.670 -14.227 1.00 89.69 232 ALA A N 1
ATOM 1854 C CA . ALA A 1 232 ? -14.030 -4.726 -14.439 1.00 89.69 232 ALA A CA 1
ATOM 1855 C C . ALA A 1 232 ? -13.373 -3.352 -14.254 1.00 89.69 232 ALA A C 1
ATOM 1857 O O . ALA A 1 232 ? -12.257 -3.250 -13.755 1.00 89.69 232 ALA A O 1
ATOM 1858 N N . ARG A 1 233 ? -14.091 -2.290 -14.631 1.00 91.31 233 ARG A N 1
ATOM 1859 C CA . ARG A 1 233 ? -13.627 -0.913 -14.495 1.00 91.31 233 ARG A CA 1
ATOM 1860 C C . ARG A 1 233 ? -13.462 -0.517 -13.031 1.00 91.31 233 ARG A C 1
ATOM 1862 O O . ARG A 1 233 ? -12.443 0.071 -12.696 1.00 91.31 233 ARG A O 1
ATOM 1869 N N . GLU A 1 234 ? -14.433 -0.823 -12.176 1.00 91.38 234 GLU A N 1
ATOM 1870 C CA . GLU A 1 234 ? -14.348 -0.504 -10.744 1.00 91.38 234 GLU A CA 1
ATOM 1871 C C . GLU A 1 234 ? -13.272 -1.328 -10.040 1.00 91.38 234 GLU A C 1
ATOM 1873 O O . GLU A 1 234 ? -12.561 -0.802 -9.188 1.00 91.38 234 GLU A O 1
ATOM 1878 N N . TYR A 1 235 ? -13.088 -2.583 -10.454 1.00 92.25 235 TYR A N 1
ATOM 1879 C CA . TYR A 1 235 ? -11.977 -3.407 -9.987 1.00 92.25 235 TYR A CA 1
ATOM 1880 C C . TYR A 1 235 ? -10.615 -2.780 -10.320 1.00 92.25 235 TYR A C 1
ATOM 1882 O O . TYR A 1 235 ? -9.771 -2.619 -9.442 1.00 92.25 235 TYR A O 1
ATOM 1890 N N . LEU A 1 236 ? -10.414 -2.342 -11.567 1.00 93.12 236 LEU A N 1
ATOM 1891 C CA . LEU A 1 236 ? -9.191 -1.635 -11.963 1.00 93.12 236 LEU A CA 1
ATOM 1892 C C . LEU A 1 236 ? -9.046 -0.294 -11.236 1.00 93.12 236 LEU A C 1
ATOM 1894 O O . LEU A 1 236 ? -7.959 0.051 -10.780 1.00 93.12 236 LEU A O 1
ATOM 1898 N N . GLN A 1 237 ? -10.138 0.448 -11.058 1.00 93.44 237 GLN A N 1
ATOM 1899 C CA . GLN A 1 237 ? -10.120 1.697 -10.300 1.00 93.44 237 GLN A CA 1
ATOM 1900 C C . GLN A 1 237 ? -9.682 1.478 -8.844 1.00 93.44 237 GLN A C 1
ATOM 1902 O O . GLN A 1 237 ? -9.015 2.340 -8.277 1.00 93.44 237 GLN A O 1
ATOM 1907 N N . ALA A 1 238 ? -9.983 0.322 -8.243 1.00 94.50 238 ALA A N 1
ATOM 1908 C CA . ALA A 1 238 ? -9.486 -0.024 -6.915 1.00 94.50 238 ALA A CA 1
ATOM 1909 C C . ALA A 1 238 ? -7.957 -0.181 -6.887 1.00 94.50 238 ALA A C 1
ATOM 1911 O O . ALA A 1 238 ? -7.331 0.348 -5.969 1.00 94.50 238 ALA A O 1
ATOM 1912 N N . TYR A 1 239 ? -7.340 -0.794 -7.910 1.00 95.69 239 TYR A N 1
ATOM 1913 C CA . TYR A 1 239 ? -5.874 -0.795 -8.055 1.00 95.69 239 TYR A CA 1
ATOM 1914 C C . TYR A 1 239 ? -5.332 0.629 -8.105 1.00 95.69 239 TYR A C 1
ATOM 1916 O O . TYR A 1 239 ? -4.460 0.987 -7.316 1.00 95.69 239 TYR A O 1
ATOM 1924 N N . HIS A 1 240 ? -5.865 1.469 -8.993 1.00 95.69 240 HIS A N 1
ATOM 1925 C CA . HIS A 1 240 ? -5.374 2.838 -9.134 1.00 95.69 240 HIS A CA 1
ATOM 1926 C C . HIS A 1 240 ? -5.537 3.643 -7.841 1.00 95.69 240 HIS A C 1
ATOM 1928 O O . HIS A 1 240 ? -4.607 4.332 -7.419 1.00 95.69 240 HIS A O 1
ATOM 1934 N N . LYS A 1 241 ? -6.685 3.517 -7.170 1.00 96.25 241 LYS A N 1
ATOM 1935 C CA . LYS A 1 241 ? -6.982 4.248 -5.939 1.00 96.25 241 LYS A CA 1
ATOM 1936 C C . LYS A 1 241 ? -6.106 3.780 -4.777 1.00 96.25 241 LYS A C 1
ATOM 1938 O O . LYS A 1 241 ? -5.429 4.610 -4.171 1.00 96.25 241 LYS A O 1
ATOM 1943 N N . LEU A 1 242 ? -6.059 2.476 -4.507 1.00 97.12 242 LEU A N 1
ATOM 1944 C CA . LEU A 1 242 ? -5.344 1.913 -3.359 1.00 97.12 242 LEU A CA 1
ATOM 1945 C C . LEU A 1 242 ? -3.818 1.925 -3.533 1.00 97.12 242 LEU A C 1
ATOM 1947 O O . LEU A 1 242 ? -3.112 2.041 -2.535 1.00 97.12 242 LEU A O 1
ATOM 1951 N N . LEU A 1 243 ? -3.304 1.881 -4.769 1.00 97.56 243 LEU A N 1
ATOM 1952 C CA . LEU A 1 243 ? -1.870 2.017 -5.064 1.00 97.56 243 LEU A CA 1
ATOM 1953 C C . LEU A 1 243 ? -1.406 3.474 -5.202 1.00 97.56 243 LEU A C 1
ATOM 1955 O O . LEU A 1 243 ? -0.234 3.709 -5.505 1.00 97.56 243 LEU A O 1
ATOM 1959 N N . PHE A 1 244 ? -2.286 4.455 -4.979 1.00 97.19 244 PHE A N 1
ATOM 1960 C CA . PHE A 1 244 ? -1.976 5.886 -5.089 1.00 97.19 244 PHE A CA 1
ATOM 1961 C C . PHE A 1 244 ? -1.548 6.334 -6.498 1.00 97.19 244 PHE A C 1
ATOM 1963 O O . PHE A 1 244 ? -0.587 7.086 -6.666 1.00 97.19 244 PHE A O 1
ATOM 1970 N N . MET A 1 245 ? -2.236 5.823 -7.521 1.00 96.25 245 MET A N 1
ATOM 1971 C CA . MET A 1 245 ? -1.988 6.098 -8.942 1.00 96.25 245 MET A CA 1
ATOM 1972 C C . MET A 1 245 ? -3.081 6.945 -9.610 1.00 96.25 245 MET A C 1
ATOM 1974 O O . MET A 1 245 ? -2.952 7.272 -10.790 1.00 96.25 245 MET A O 1
ATOM 1978 N N . GLU A 1 246 ? -4.161 7.276 -8.900 1.00 94.88 246 GLU A N 1
ATOM 1979 C CA . GLU A 1 246 ? -5.153 8.238 -9.389 1.00 94.88 246 GLU A CA 1
ATOM 1980 C C . GLU A 1 246 ? -4.594 9.664 -9.401 1.00 94.88 246 GLU A C 1
ATOM 1982 O O . GLU A 1 246 ? -3.549 9.970 -8.816 1.00 94.88 246 GLU A O 1
ATOM 1987 N N . ARG A 1 247 ? -5.324 10.568 -10.059 1.00 91.56 247 ARG A N 1
ATOM 1988 C CA . ARG A 1 247 ? -4.971 11.987 -10.029 1.00 91.56 247 ARG A CA 1
ATOM 1989 C C . ARG A 1 247 ? -5.099 12.554 -8.608 1.00 91.56 247 ARG A C 1
ATOM 1991 O O . ARG A 1 247 ? -5.988 12.121 -7.866 1.00 91.56 247 ARG A O 1
ATOM 1998 N N . PRO A 1 248 ? -4.280 13.552 -8.228 1.00 89.75 248 PRO A N 1
ATOM 1999 C CA . PRO A 1 248 ? -4.295 14.096 -6.876 1.00 89.75 248 PRO A CA 1
ATOM 2000 C C . PRO A 1 248 ? -5.672 14.594 -6.401 1.00 89.75 248 PRO A C 1
ATOM 2002 O O . PRO A 1 248 ? -5.999 14.497 -5.220 1.00 89.75 248 PRO A O 1
ATOM 2005 N N . GLU A 1 249 ? -6.516 15.081 -7.308 1.00 91.12 249 GLU A N 1
ATOM 2006 C CA . GLU A 1 249 ? -7.843 15.607 -6.976 1.00 91.12 249 GLU A CA 1
ATOM 2007 C C . GLU A 1 249 ? -8.762 14.529 -6.379 1.00 91.12 249 GLU A C 1
ATOM 2009 O O . GLU A 1 249 ? -9.584 14.832 -5.516 1.00 91.12 249 GLU A O 1
ATOM 2014 N N . VAL A 1 250 ? -8.585 13.261 -6.775 1.00 92.38 250 VAL A N 1
ATOM 2015 C CA . VAL A 1 250 ? -9.368 12.126 -6.257 1.00 92.38 250 VAL A CA 1
ATOM 2016 C C . VAL A 1 250 ? -9.118 11.927 -4.764 1.00 92.38 250 VAL A C 1
ATOM 2018 O O . VAL A 1 250 ? -10.049 11.648 -4.010 1.00 92.38 250 VAL A O 1
ATOM 2021 N N . TYR A 1 251 ? -7.871 12.092 -4.324 1.00 93.38 251 TYR A N 1
ATOM 2022 C CA . TYR A 1 251 ? -7.497 11.920 -2.923 1.00 93.38 251 TYR A CA 1
ATOM 2023 C C . TYR A 1 251 ? -7.770 13.173 -2.090 1.00 93.38 251 TYR A C 1
ATOM 2025 O O . TYR A 1 251 ? -8.157 13.059 -0.929 1.00 93.38 251 TYR A O 1
ATOM 2033 N N . CYS A 1 252 ? -7.623 14.362 -2.682 1.00 90.19 252 CYS A N 1
ATOM 2034 C CA . CYS A 1 252 ? -7.985 15.622 -2.031 1.00 90.19 252 CYS A CA 1
ATOM 2035 C C . CYS A 1 252 ? -9.494 15.706 -1.737 1.00 90.19 252 CYS A C 1
ATOM 2037 O O . CYS A 1 252 ? -9.901 16.323 -0.755 1.00 90.19 252 CYS A O 1
ATOM 2039 N N . ALA A 1 253 ? -10.320 15.062 -2.567 1.00 89.94 253 ALA A N 1
ATOM 2040 C CA . ALA A 1 253 ? -11.768 14.988 -2.398 1.00 89.94 253 ALA A CA 1
ATOM 2041 C C . ALA A 1 253 ? -12.234 13.895 -1.413 1.00 89.94 253 ALA A C 1
ATOM 2043 O O . ALA A 1 253 ? -13.440 13.745 -1.206 1.00 89.94 253 ALA A O 1
ATOM 2044 N N . LEU A 1 254 ? -11.323 13.123 -0.801 1.00 89.62 254 LEU A N 1
ATOM 2045 C CA . LEU A 1 254 ? -11.701 12.100 0.176 1.00 89.62 254 LEU A CA 1
ATOM 2046 C C . LEU A 1 254 ? -12.354 12.749 1.396 1.00 89.62 254 LEU A C 1
ATOM 2048 O O . LEU A 1 254 ? -11.724 13.478 2.166 1.00 89.62 254 LEU A O 1
ATOM 2052 N N . GLU A 1 255 ? -13.629 12.440 1.613 1.00 86.31 255 GLU A N 1
ATOM 2053 C CA . GLU A 1 255 ? -14.341 12.941 2.780 1.00 86.31 255 GLU A CA 1
ATOM 2054 C C . GLU A 1 255 ? -13.674 12.411 4.068 1.00 86.31 255 GLU A C 1
ATOM 2056 O O . GLU A 1 255 ? -13.382 11.222 4.207 1.00 86.31 255 GLU A O 1
ATOM 2061 N N . GLN A 1 256 ? -13.432 13.328 5.011 1.00 87.88 256 GLN A N 1
ATOM 2062 C CA . GLN A 1 256 ? -12.662 13.107 6.244 1.00 87.88 256 GLN A CA 1
ATOM 2063 C C . GLN A 1 256 ? -11.192 12.700 6.052 1.00 87.88 256 GLN A C 1
ATOM 2065 O O . GLN A 1 256 ? -10.583 12.226 7.005 1.00 87.88 256 GLN A O 1
ATOM 2070 N N . GLY A 1 257 ? -10.599 12.927 4.877 1.00 87.12 257 GLY A N 1
ATOM 2071 C CA . GLY A 1 257 ? -9.157 12.795 4.664 1.00 87.12 257 GLY A CA 1
ATOM 2072 C C . GLY A 1 257 ? -8.323 13.931 5.295 1.00 87.12 257 GLY A C 1
ATOM 2073 O O . GLY A 1 257 ? -8.812 14.693 6.148 1.00 87.12 257 GLY A O 1
ATOM 2074 N N . PRO A 1 258 ? -7.044 14.064 4.888 1.00 88.44 258 PRO A N 1
ATOM 2075 C CA . PRO A 1 258 ? -6.228 15.241 5.192 1.00 88.44 258 PRO A CA 1
ATOM 2076 C C . PRO A 1 258 ? -6.927 16.539 4.774 1.00 88.44 258 PRO A C 1
ATOM 2078 O O . PRO A 1 258 ? -7.738 16.551 3.850 1.00 88.44 258 PRO A O 1
ATOM 2081 N N . THR A 1 259 ? -6.606 17.650 5.438 1.00 87.75 259 THR A N 1
ATOM 2082 C CA . THR A 1 259 ? -7.093 18.957 4.971 1.00 87.75 259 THR A CA 1
ATOM 2083 C C . THR A 1 259 ? -6.453 19.327 3.629 1.00 87.75 259 THR A C 1
ATOM 2085 O O . THR A 1 259 ? -5.363 18.855 3.315 1.00 87.75 259 THR A O 1
ATOM 2088 N N . GLU A 1 260 ? -7.087 20.211 2.853 1.00 84.50 260 GLU A N 1
ATOM 2089 C CA . GLU A 1 260 ? -6.551 20.688 1.564 1.00 84.50 260 GLU A CA 1
ATOM 2090 C C . GLU A 1 260 ? -5.126 21.260 1.704 1.00 84.50 260 GLU A C 1
ATOM 2092 O O . GLU A 1 260 ? -4.251 20.985 0.885 1.00 84.50 260 GLU A O 1
ATOM 2097 N N . ALA A 1 261 ? -4.854 21.957 2.814 1.00 87.25 261 ALA A N 1
ATOM 2098 C CA . ALA A 1 261 ? -3.533 22.494 3.139 1.00 87.25 261 ALA A CA 1
ATOM 2099 C C . ALA A 1 261 ? -2.477 21.410 3.438 1.00 87.25 261 ALA A C 1
ATOM 2101 O O . ALA A 1 261 ? -1.286 21.622 3.219 1.00 87.25 261 ALA A O 1
ATOM 2102 N N . GLU A 1 262 ? -2.887 20.249 3.954 1.00 89.75 262 GLU A N 1
ATOM 2103 C CA . GLU A 1 262 ? -1.987 19.139 4.293 1.00 89.75 262 GLU A CA 1
ATOM 2104 C C . GLU A 1 262 ? -1.823 18.146 3.142 1.00 89.75 262 GLU A C 1
ATOM 2106 O O . GLU A 1 262 ? -0.786 17.486 3.040 1.00 89.75 262 GLU A O 1
ATOM 2111 N N . TYR A 1 263 ? -2.838 18.050 2.283 1.00 93.31 263 TYR A N 1
ATOM 2112 C CA . TYR A 1 263 ? -2.978 17.020 1.266 1.00 93.31 263 TYR A CA 1
ATOM 2113 C C . TYR A 1 263 ? -1.736 16.903 0.379 1.00 93.31 263 TYR A C 1
ATOM 2115 O O . TYR A 1 263 ? -1.173 15.816 0.255 1.00 93.31 263 TYR A O 1
ATOM 2123 N N . ALA A 1 264 ? -1.256 18.022 -0.173 1.00 93.19 264 ALA A N 1
ATOM 2124 C CA . ALA A 1 264 ? -0.102 18.024 -1.067 1.00 93.19 264 ALA A CA 1
ATOM 2125 C C . ALA A 1 264 ? 1.162 17.455 -0.397 1.00 93.19 264 ALA A C 1
ATOM 2127 O O . ALA A 1 264 ? 1.920 16.720 -1.027 1.00 93.19 264 ALA A O 1
ATOM 2128 N N . ALA A 1 265 ? 1.379 17.751 0.889 1.00 94.25 265 ALA A N 1
ATOM 2129 C CA . ALA A 1 265 ? 2.520 17.229 1.637 1.00 94.25 265 ALA A CA 1
ATOM 2130 C C . ALA A 1 265 ? 2.375 15.726 1.920 1.00 94.25 265 ALA A C 1
ATOM 2132 O O . ALA A 1 265 ? 3.338 14.981 1.755 1.00 94.25 265 ALA A O 1
ATOM 2133 N N . CYS A 1 266 ? 1.177 15.278 2.306 1.00 95.62 266 CYS A N 1
ATOM 2134 C CA . CYS A 1 266 ? 0.877 13.865 2.534 1.00 95.62 266 CYS A CA 1
ATOM 2135 C C . CYS A 1 266 ? 1.027 13.038 1.250 1.00 95.62 266 CYS A C 1
ATOM 2137 O O . CYS A 1 266 ? 1.714 12.021 1.236 1.00 95.62 266 CYS A O 1
ATOM 2139 N N . PHE A 1 267 ? 0.437 13.490 0.146 1.00 95.81 267 PHE A N 1
ATOM 2140 C CA . PHE A 1 267 ? 0.514 12.775 -1.124 1.00 95.81 267 PHE A CA 1
ATOM 2141 C C . PHE A 1 267 ? 1.950 12.712 -1.658 1.00 95.81 267 PHE A C 1
ATOM 2143 O O . PHE A 1 267 ? 2.387 11.677 -2.152 1.00 95.81 267 PHE A O 1
ATOM 2150 N N . LYS A 1 268 ? 2.728 13.785 -1.474 1.00 95.50 268 LYS A N 1
ATOM 2151 C CA . LYS A 1 268 ? 4.147 13.808 -1.838 1.00 95.50 268 LYS A CA 1
ATOM 2152 C C . LYS A 1 268 ? 4.972 12.760 -1.080 1.00 95.50 268 LYS A C 1
ATOM 2154 O O . LYS A 1 268 ? 5.787 12.090 -1.701 1.00 95.50 268 LYS A O 1
ATOM 2159 N N . VAL A 1 269 ? 4.720 12.562 0.217 1.00 97.00 269 VAL A N 1
ATOM 2160 C CA . VAL A 1 269 ? 5.359 11.486 1.005 1.00 97.00 269 VAL A CA 1
ATOM 2161 C C . VAL A 1 269 ? 5.071 10.106 0.402 1.00 97.00 269 VAL A C 1
ATOM 2163 O O . VAL A 1 269 ? 5.987 9.302 0.251 1.00 97.00 269 VAL A O 1
ATOM 2166 N N . ILE A 1 270 ? 3.821 9.839 0.007 1.00 97.00 270 ILE A N 1
ATOM 2167 C CA . ILE A 1 270 ? 3.443 8.574 -0.641 1.00 97.00 270 ILE A CA 1
ATOM 2168 C C . ILE A 1 270 ? 4.195 8.371 -1.961 1.00 97.00 270 ILE A C 1
ATOM 2170 O O . ILE A 1 270 ? 4.723 7.289 -2.214 1.00 97.00 270 ILE A O 1
ATOM 2174 N N . CYS A 1 271 ? 4.272 9.408 -2.794 1.00 95.50 271 CYS A N 1
ATOM 2175 C CA . CYS A 1 271 ? 4.963 9.338 -4.079 1.00 95.50 271 CYS A CA 1
ATOM 2176 C C . CYS A 1 271 ? 6.484 9.157 -3.945 1.00 95.50 271 CYS A C 1
ATOM 2178 O O . CYS A 1 271 ? 7.091 8.552 -4.824 1.00 95.50 271 CYS A O 1
ATOM 2180 N N . GLU A 1 272 ? 7.086 9.654 -2.860 1.00 95.31 272 GLU A N 1
ATOM 2181 C CA . GLU A 1 272 ? 8.521 9.538 -2.557 1.00 95.31 272 GLU A CA 1
ATOM 2182 C C . GLU A 1 272 ? 8.916 8.190 -1.926 1.00 95.31 272 GLU A C 1
ATOM 2184 O O . GLU A 1 272 ? 10.109 7.908 -1.788 1.00 95.31 272 GLU A O 1
ATOM 2189 N N . CYS A 1 273 ? 7.950 7.349 -1.539 1.00 95.38 273 CYS A N 1
ATOM 2190 C CA . CYS A 1 273 ? 8.236 6.012 -1.020 1.00 95.38 273 CYS A CA 1
ATOM 2191 C C . CYS A 1 273 ? 8.834 5.113 -2.113 1.00 95.38 273 CYS A C 1
ATOM 2193 O O . CYS A 1 273 ? 8.320 5.033 -3.233 1.00 95.38 273 CYS A O 1
ATOM 2195 N N . ARG A 1 274 ? 9.912 4.393 -1.776 1.00 92.75 274 ARG A N 1
ATOM 2196 C CA . ARG A 1 274 ? 10.634 3.540 -2.732 1.00 92.75 274 ARG A CA 1
ATOM 2197 C C . ARG A 1 274 ? 9.792 2.341 -3.176 1.00 92.75 274 ARG A C 1
ATOM 2199 O O . ARG A 1 274 ? 9.162 1.662 -2.368 1.00 92.75 274 ARG A O 1
ATOM 2206 N N . LEU A 1 275 ? 9.851 2.045 -4.473 1.00 94.38 275 LEU A N 1
ATOM 2207 C CA . LEU A 1 275 ? 9.218 0.874 -5.076 1.00 94.38 275 LEU A CA 1
ATOM 2208 C C . LEU A 1 275 ? 9.988 -0.401 -4.694 1.00 94.38 275 LEU A C 1
ATOM 2210 O O . LEU A 1 275 ? 11.201 -0.485 -4.888 1.00 94.38 275 LEU A O 1
ATOM 2214 N N . LYS A 1 276 ? 9.282 -1.396 -4.148 1.00 94.00 276 LYS A N 1
ATOM 2215 C CA . LYS A 1 276 ? 9.856 -2.688 -3.739 1.00 94.00 276 LYS A CA 1
ATOM 2216 C C . LYS A 1 276 ? 9.612 -3.765 -4.792 1.00 94.00 276 LYS A C 1
ATOM 2218 O O . LYS A 1 276 ? 8.589 -3.768 -5.473 1.00 94.00 276 LYS A O 1
ATOM 2223 N N . GLU A 1 277 ? 10.529 -4.727 -4.860 1.00 93.44 277 GLU A N 1
ATOM 2224 C CA . GLU A 1 277 ? 10.399 -5.911 -5.716 1.00 93.44 277 GLU A CA 1
ATOM 2225 C C . GLU A 1 277 ? 9.150 -6.745 -5.381 1.00 93.44 277 GLU A C 1
ATOM 2227 O O . GLU A 1 277 ? 8.517 -7.262 -6.296 1.00 93.44 277 GLU A O 1
ATOM 2232 N N . SER A 1 278 ? 8.757 -6.849 -4.104 1.00 93.44 278 SER A N 1
ATOM 2233 C CA . SER A 1 278 ? 7.573 -7.620 -3.680 1.00 93.44 278 SER A CA 1
ATOM 2234 C C . SER A 1 278 ? 6.290 -7.139 -4.366 1.00 93.44 278 SER A C 1
ATOM 2236 O O . SER A 1 278 ? 5.548 -7.943 -4.927 1.00 93.44 278 SER A O 1
ATOM 2238 N N . VAL A 1 279 ? 6.092 -5.820 -4.413 1.00 94.62 279 VAL A N 1
ATOM 2239 C CA . VAL A 1 279 ? 4.966 -5.154 -5.082 1.00 94.62 279 VAL A CA 1
ATOM 2240 C C . VAL A 1 279 ? 4.963 -5.479 -6.577 1.00 94.62 279 VAL A C 1
ATOM 2242 O O . VAL A 1 279 ? 3.925 -5.821 -7.142 1.00 94.62 279 VAL A O 1
ATOM 2245 N N . LEU A 1 280 ? 6.133 -5.421 -7.223 1.00 94.56 280 LEU A N 1
ATOM 2246 C CA . LEU A 1 280 ? 6.276 -5.753 -8.642 1.00 94.56 280 LEU A CA 1
ATOM 2247 C C . LEU A 1 280 ? 5.961 -7.223 -8.921 1.00 94.56 280 LEU A C 1
ATOM 2249 O O . LEU A 1 280 ? 5.211 -7.512 -9.850 1.00 94.56 280 LEU A O 1
ATOM 2253 N N . ARG A 1 281 ? 6.488 -8.143 -8.107 1.00 92.69 281 ARG A N 1
ATOM 2254 C CA . ARG A 1 281 ? 6.229 -9.584 -8.240 1.00 92.69 281 ARG A CA 1
ATOM 2255 C C . ARG A 1 281 ? 4.755 -9.921 -8.076 1.00 92.69 281 ARG A C 1
ATOM 2257 O O . ARG A 1 281 ? 4.243 -10.714 -8.857 1.00 92.69 281 ARG A O 1
ATOM 2264 N N . LEU A 1 282 ? 4.063 -9.285 -7.130 1.00 92.69 282 LEU A N 1
ATOM 2265 C CA . LEU A 1 282 ? 2.620 -9.463 -6.969 1.00 92.69 282 LEU A CA 1
ATOM 2266 C C . LEU A 1 282 ? 1.874 -9.047 -8.245 1.00 92.69 282 LEU A C 1
ATOM 2268 O O . LEU A 1 282 ? 1.085 -9.826 -8.765 1.00 92.69 282 LEU A O 1
ATOM 2272 N N . ILE A 1 283 ? 2.171 -7.880 -8.826 1.00 93.94 283 ILE A N 1
ATOM 2273 C CA . ILE A 1 283 ? 1.481 -7.409 -10.044 1.00 93.94 283 ILE A CA 1
ATOM 2274 C C . ILE A 1 283 ? 1.811 -8.278 -11.270 1.00 93.94 283 ILE A C 1
ATOM 2276 O O . ILE A 1 283 ? 0.904 -8.618 -12.033 1.00 93.94 283 ILE A O 1
ATOM 2280 N N . ILE A 1 284 ? 3.088 -8.639 -11.453 1.00 92.00 284 ILE A N 1
ATOM 2281 C CA . ILE A 1 2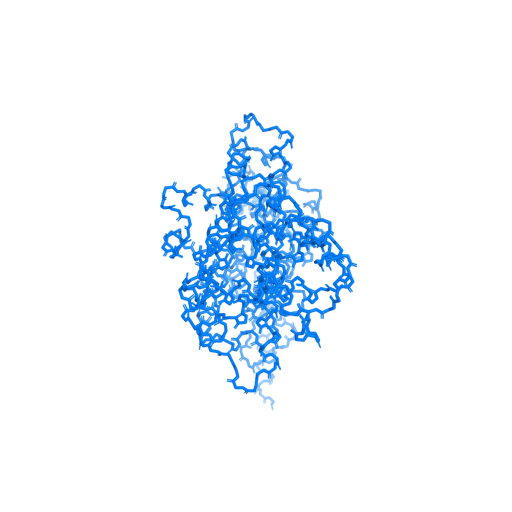84 ? 3.559 -9.473 -12.573 1.00 92.00 284 ILE A CA 1
ATOM 2282 C C . ILE A 1 284 ? 3.001 -10.901 -12.467 1.00 92.00 284 ILE A C 1
ATOM 2284 O O . ILE A 1 284 ? 2.618 -11.493 -13.476 1.00 92.00 284 ILE A O 1
ATOM 2288 N N . GLY A 1 285 ? 2.916 -11.425 -11.243 1.00 80.69 285 GLY A N 1
ATOM 2289 C CA . GLY A 1 285 ? 2.481 -12.777 -10.922 1.00 80.69 285 GLY A CA 1
ATOM 2290 C C . GLY A 1 285 ? 3.591 -13.815 -11.113 1.00 80.69 285 GLY A C 1
ATOM 2291 O O . GLY A 1 285 ? 4.114 -14.002 -12.216 1.00 80.69 285 GLY A O 1
ATOM 2292 N N . ASP A 1 286 ? 3.895 -14.567 -10.054 1.00 69.19 286 ASP A N 1
ATOM 2293 C CA . ASP A 1 286 ? 4.836 -15.697 -10.126 1.00 69.19 286 ASP A CA 1
ATOM 2294 C C . ASP A 1 286 ? 4.226 -16.901 -10.877 1.00 69.1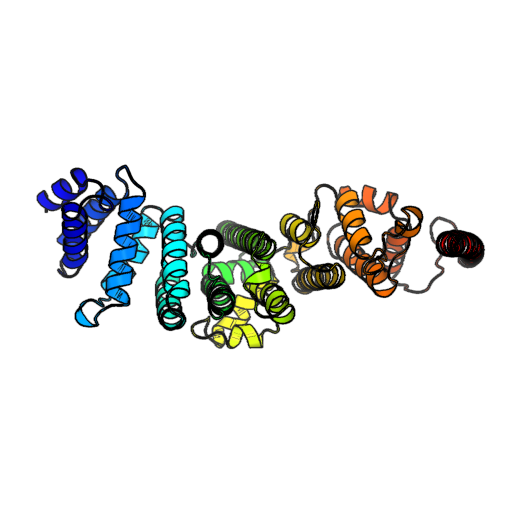9 286 ASP A C 1
ATOM 2296 O O . ASP A 1 286 ? 4.934 -17.606 -11.594 1.00 69.19 286 ASP A O 1
ATOM 2300 N N . HIS A 1 287 ? 2.897 -17.083 -10.816 1.00 53.12 287 HIS A N 1
ATOM 2301 C CA . HIS A 1 287 ? 2.184 -18.156 -11.530 1.00 53.12 287 HIS A CA 1
ATOM 2302 C C . HIS A 1 287 ? 0.991 -17.643 -12.354 1.00 53.12 287 HIS A C 1
ATOM 2304 O O . HIS A 1 287 ? 0.979 -17.850 -13.566 1.00 53.12 287 HIS A O 1
ATOM 2310 N N . PHE A 1 288 ? 0.053 -16.896 -11.756 1.00 52.81 288 PHE A N 1
ATOM 2311 C CA . PHE A 1 288 ? -1.050 -16.221 -12.457 1.00 52.81 288 PHE A CA 1
ATOM 2312 C C . PHE A 1 288 ? -1.422 -14.918 -11.736 1.00 52.81 288 PHE A C 1
ATOM 2314 O O . PHE A 1 288 ? -1.467 -14.887 -10.510 1.00 52.81 288 PHE A O 1
ATOM 2321 N N . THR A 1 289 ? -1.685 -13.851 -12.493 1.00 68.56 289 THR A N 1
ATOM 2322 C CA . THR A 1 289 ? -2.258 -12.591 -11.992 1.00 68.56 289 THR A CA 1
ATOM 2323 C C . THR A 1 289 ? -3.723 -12.516 -12.427 1.00 68.56 289 THR A C 1
ATOM 2325 O O . THR A 1 289 ? -4.062 -12.956 -13.526 1.00 68.56 289 THR A O 1
ATOM 2328 N N . SER A 1 290 ? -4.607 -12.003 -11.565 1.00 73.00 290 SER A N 1
ATOM 2329 C CA . SER A 1 290 ? -6.020 -11.747 -11.902 1.00 73.00 290 SER A CA 1
ATOM 2330 C C . SER A 1 290 ? -6.191 -10.559 -12.855 1.00 73.00 290 SER A C 1
ATOM 2332 O O . SER A 1 290 ? -7.270 -10.364 -13.417 1.00 73.00 290 SER A O 1
ATOM 2334 N N . LEU A 1 291 ? -5.137 -9.756 -13.016 1.00 84.75 291 LEU A N 1
ATOM 2335 C CA . LEU A 1 291 ? -5.082 -8.662 -13.968 1.00 84.75 291 LEU A CA 1
ATOM 2336 C C . LEU A 1 291 ? -4.881 -9.201 -15.379 1.00 84.75 291 LEU A C 1
ATOM 2338 O O . LEU A 1 291 ? -4.115 -10.138 -15.609 1.00 84.75 291 LEU A O 1
ATOM 2342 N N . ASP A 1 292 ? -5.503 -8.548 -16.353 1.00 87.31 292 ASP A N 1
ATOM 2343 C CA . ASP A 1 292 ? -5.070 -8.737 -17.724 1.00 87.31 292 ASP A CA 1
ATOM 2344 C C . ASP A 1 292 ? -3.644 -8.190 -17.897 1.00 87.31 292 ASP A C 1
ATOM 2346 O O . ASP A 1 292 ? -3.199 -7.255 -17.221 1.00 87.31 292 ASP A O 1
ATOM 2350 N N . SER A 1 293 ? -2.904 -8.783 -18.829 1.00 89.00 293 SER A N 1
ATOM 2351 C CA . SER A 1 293 ? -1.493 -8.456 -19.016 1.00 89.00 293 SER A CA 1
ATOM 2352 C C . SER A 1 293 ? -1.264 -6.993 -19.418 1.00 89.00 293 SER A C 1
ATOM 2354 O O . SER A 1 293 ? -0.208 -6.432 -19.128 1.00 89.00 293 SER A O 1
ATOM 2356 N N . GLN A 1 294 ? -2.249 -6.345 -20.052 1.00 90.44 294 GLN A N 1
ATOM 2357 C CA . GLN A 1 294 ? -2.130 -4.956 -20.493 1.00 90.44 294 GLN A CA 1
ATOM 2358 C C . GLN A 1 294 ? -2.213 -4.000 -19.305 1.00 90.44 294 GLN A C 1
ATOM 2360 O O . GLN A 1 294 ? -1.400 -3.076 -19.206 1.00 90.44 294 GLN A O 1
ATOM 2365 N N . GLU A 1 295 ? -3.170 -4.218 -18.405 1.00 92.12 295 GLU A N 1
ATOM 2366 C CA . GLU A 1 295 ? -3.325 -3.414 -17.196 1.00 92.12 295 GLU A CA 1
ATOM 2367 C C . GLU A 1 295 ? -2.192 -3.675 -16.198 1.00 92.12 295 GLU A C 1
ATOM 2369 O O . GLU A 1 295 ? -1.670 -2.719 -15.626 1.00 92.12 295 GLU A O 1
ATOM 2374 N N . ALA A 1 296 ? -1.692 -4.912 -16.083 1.00 93.88 296 ALA A N 1
ATOM 2375 C CA . ALA A 1 296 ? -0.491 -5.201 -15.293 1.00 93.88 296 ALA A CA 1
ATOM 2376 C C . ALA A 1 296 ? 0.719 -4.364 -15.759 1.00 93.88 296 ALA A C 1
ATOM 2378 O O . ALA A 1 296 ? 1.350 -3.677 -14.951 1.00 93.88 296 ALA A O 1
ATOM 2379 N N . ILE A 1 297 ? 0.996 -4.328 -17.072 1.00 95.56 297 ILE A N 1
ATOM 2380 C CA . ILE A 1 297 ? 2.073 -3.497 -17.642 1.00 95.56 297 ILE A CA 1
ATOM 2381 C C . ILE A 1 297 ? 1.837 -2.008 -17.353 1.00 95.56 297 ILE A C 1
ATOM 2383 O O . ILE A 1 297 ? 2.782 -1.298 -17.014 1.00 95.56 297 ILE A O 1
ATOM 2387 N N . ARG A 1 298 ? 0.597 -1.510 -17.463 1.00 95.62 298 ARG A N 1
ATOM 2388 C CA . ARG A 1 298 ? 0.279 -0.094 -17.190 1.00 95.62 298 ARG A CA 1
ATOM 2389 C C . ARG A 1 298 ? 0.471 0.285 -15.727 1.00 95.62 298 ARG A C 1
ATOM 2391 O O . ARG A 1 298 ? 0.986 1.370 -15.457 1.00 95.62 298 ARG A O 1
ATOM 2398 N N . ILE A 1 299 ? 0.078 -0.584 -14.799 1.00 96.75 299 ILE A N 1
ATOM 2399 C CA . ILE A 1 299 ? 0.267 -0.359 -13.364 1.00 96.75 299 ILE A CA 1
ATOM 2400 C C . ILE A 1 299 ? 1.767 -0.310 -13.051 1.00 96.75 299 ILE A C 1
ATOM 2402 O O . ILE A 1 299 ? 2.236 0.645 -12.434 1.00 96.75 299 ILE A O 1
ATOM 2406 N N . ILE A 1 300 ? 2.546 -1.275 -13.550 1.00 97.06 300 ILE A N 1
ATOM 2407 C CA . ILE A 1 300 ? 4.004 -1.307 -13.358 1.00 97.06 300 ILE A CA 1
ATOM 2408 C C . ILE A 1 300 ? 4.670 -0.070 -13.969 1.00 97.06 300 ILE A C 1
ATOM 2410 O O . ILE A 1 300 ? 5.532 0.541 -13.334 1.00 97.06 300 ILE A O 1
ATOM 2414 N N . GLU A 1 301 ? 4.260 0.333 -15.175 1.00 97.44 301 GLU A N 1
ATOM 2415 C CA . GLU A 1 301 ? 4.745 1.549 -15.830 1.00 97.44 301 GLU A CA 1
ATOM 2416 C C . GLU A 1 301 ? 4.478 2.784 -14.965 1.00 97.44 301 GLU A C 1
ATOM 2418 O O . GLU A 1 301 ? 5.392 3.573 -14.734 1.00 97.44 301 GLU A O 1
ATOM 2423 N N . GLY A 1 302 ? 3.252 2.950 -14.463 1.00 97.00 302 GLY A N 1
ATOM 2424 C CA . GLY A 1 302 ? 2.881 4.103 -13.646 1.00 97.00 302 GLY A CA 1
ATOM 2425 C C . GLY A 1 302 ? 3.615 4.147 -12.304 1.00 97.00 302 GLY A C 1
ATOM 2426 O O . GLY A 1 302 ? 4.118 5.203 -11.924 1.00 97.00 302 GLY A O 1
ATOM 2427 N N . LEU A 1 303 ? 3.756 3.006 -11.621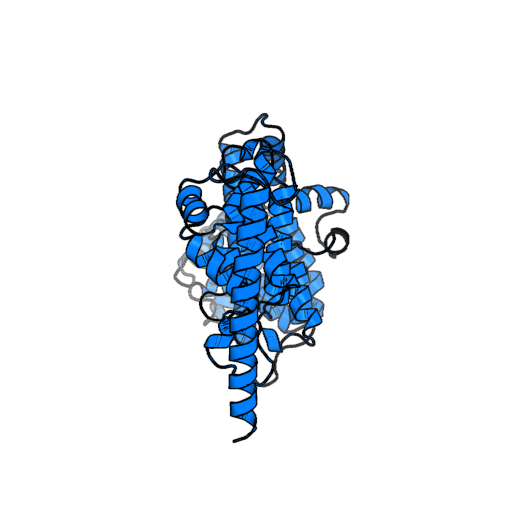 1.00 97.69 303 LEU A N 1
ATOM 2428 C CA . LEU A 1 303 ? 4.548 2.908 -10.389 1.00 97.69 303 LEU A CA 1
ATOM 2429 C C . LEU A 1 303 ? 6.027 3.219 -10.639 1.00 97.69 303 LEU A C 1
ATOM 2431 O O . LEU A 1 303 ? 6.647 3.938 -9.855 1.00 97.69 303 LEU A O 1
ATOM 2435 N N . THR A 1 304 ? 6.581 2.719 -11.746 1.00 97.25 304 THR A N 1
ATOM 2436 C CA . THR A 1 304 ? 7.977 2.965 -12.125 1.00 97.25 304 THR A CA 1
ATOM 2437 C C . THR A 1 304 ? 8.202 4.437 -12.461 1.00 97.25 304 THR A C 1
ATOM 2439 O O . THR A 1 304 ? 9.138 5.034 -11.938 1.00 97.25 304 THR A O 1
ATOM 2442 N N . LYS A 1 305 ? 7.324 5.058 -13.261 1.00 96.88 305 LYS A N 1
ATOM 2443 C CA . LYS A 1 305 ? 7.393 6.498 -13.561 1.00 96.88 305 LYS A CA 1
ATOM 2444 C C . LYS A 1 305 ? 7.320 7.337 -12.295 1.00 96.88 305 LYS A C 1
ATOM 2446 O O . LYS A 1 305 ? 8.181 8.185 -12.096 1.00 96.88 305 LYS A O 1
ATOM 2451 N N . ARG A 1 306 ? 6.368 7.042 -11.401 1.00 96.12 306 ARG A N 1
ATOM 2452 C CA . ARG A 1 306 ? 6.257 7.726 -10.107 1.00 96.12 306 ARG A CA 1
ATOM 2453 C C . ARG A 1 306 ? 7.556 7.620 -9.310 1.00 96.12 306 ARG A C 1
ATOM 2455 O O . ARG A 1 306 ? 8.021 8.632 -8.792 1.00 96.12 306 ARG A O 1
ATOM 2462 N N . ALA A 1 307 ? 8.155 6.430 -9.247 1.00 95.19 307 ALA A N 1
ATOM 2463 C CA . ALA A 1 307 ? 9.422 6.221 -8.552 1.00 95.19 307 ALA A CA 1
ATOM 2464 C C . ALA A 1 307 ? 10.566 7.042 -9.170 1.00 95.19 307 ALA A C 1
ATOM 2466 O O . ALA A 1 307 ? 11.362 7.608 -8.430 1.00 95.19 307 ALA A O 1
ATOM 2467 N N . VAL A 1 308 ? 10.637 7.144 -10.503 1.00 95.12 308 VAL A N 1
ATOM 2468 C CA . VAL A 1 308 ? 11.641 7.964 -11.208 1.00 95.12 308 VAL A CA 1
ATOM 2469 C C . VAL A 1 308 ? 11.426 9.457 -10.950 1.00 95.12 308 VAL A C 1
ATOM 2471 O O . VAL A 1 308 ? 12.366 10.157 -10.582 1.00 95.12 308 VAL A O 1
ATOM 2474 N N . GLU A 1 309 ? 10.196 9.943 -11.116 1.00 94.44 309 GLU A N 1
ATOM 2475 C CA . GLU A 1 309 ? 9.830 11.361 -10.995 1.00 94.44 309 GLU A CA 1
ATOM 2476 C C . GLU A 1 309 ? 10.016 11.911 -9.576 1.00 94.44 309 GLU A C 1
ATOM 2478 O O . GLU A 1 309 ? 10.274 13.102 -9.405 1.00 94.44 309 GLU A O 1
ATOM 2483 N N . ASN A 1 310 ? 9.903 11.051 -8.561 1.00 93.25 310 ASN A N 1
ATOM 2484 C CA . ASN A 1 310 ? 10.006 11.433 -7.152 1.00 93.25 310 ASN A CA 1
ATOM 2485 C C . ASN A 1 310 ? 11.348 11.043 -6.518 1.00 93.25 310 ASN A C 1
ATOM 2487 O O . ASN A 1 310 ? 11.487 11.100 -5.295 1.00 93.25 310 ASN A O 1
ATOM 2491 N N . ARG A 1 311 ? 12.357 10.681 -7.324 1.00 90.25 311 ARG A N 1
ATOM 2492 C CA . ARG A 1 311 ? 13.720 10.503 -6.808 1.00 90.25 311 ARG A CA 1
ATOM 2493 C C . ARG A 1 311 ? 14.257 11.808 -6.245 1.00 90.25 311 ARG A C 1
ATOM 2495 O O . ARG A 1 311 ? 14.099 12.880 -6.829 1.00 90.25 311 ARG A O 1
ATOM 2502 N N . VAL A 1 312 ? 14.983 11.692 -5.140 1.00 89.75 312 VAL A N 1
ATOM 2503 C CA . VAL A 1 312 ? 15.643 12.827 -4.491 1.00 89.75 312 VAL A CA 1
ATOM 2504 C C . VAL A 1 312 ? 17.161 12.682 -4.577 1.00 89.75 312 VAL A C 1
ATOM 2506 O O . VAL A 1 312 ? 17.681 11.595 -4.816 1.00 89.75 312 VAL A O 1
ATOM 2509 N N . ALA A 1 313 ? 17.905 13.770 -4.363 1.00 84.44 313 ALA A N 1
ATOM 2510 C CA . ALA A 1 313 ? 19.372 13.746 -4.442 1.00 84.44 313 ALA A CA 1
ATOM 2511 C C . ALA A 1 313 ? 20.011 12.723 -3.479 1.00 84.44 313 ALA A C 1
ATOM 2513 O O . ALA A 1 313 ? 21.025 12.104 -3.816 1.00 84.44 313 ALA A O 1
ATOM 2514 N N . ALA A 1 314 ? 19.380 12.493 -2.321 1.00 84.94 314 ALA A N 1
ATOM 2515 C CA . ALA A 1 314 ? 19.789 11.477 -1.351 1.00 84.94 314 ALA A CA 1
ATOM 2516 C C . ALA A 1 314 ? 19.768 10.042 -1.919 1.00 84.94 314 ALA A C 1
ATOM 2518 O O . ALA A 1 314 ? 20.471 9.174 -1.407 1.00 84.94 314 ALA A O 1
ATOM 2519 N N . ASP A 1 315 ? 19.029 9.798 -3.005 1.00 85.69 315 ASP A N 1
ATOM 2520 C CA . ASP A 1 315 ? 18.956 8.491 -3.662 1.00 85.69 315 ASP A CA 1
ATOM 2521 C C . ASP A 1 315 ? 20.046 8.269 -4.695 1.00 85.69 315 ASP A C 1
ATOM 2523 O O . ASP A 1 315 ? 20.119 7.184 -5.254 1.00 85.69 315 ASP A O 1
ATOM 2527 N N . SER A 1 316 ? 20.886 9.258 -4.998 1.00 82.75 316 SER A N 1
ATOM 2528 C CA . SER A 1 316 ? 21.898 9.168 -6.065 1.00 82.75 316 SER A CA 1
ATOM 2529 C C . SER A 1 316 ? 22.764 7.898 -6.008 1.00 82.75 316 SER A C 1
ATOM 2531 O O . SER A 1 316 ? 23.137 7.359 -7.048 1.00 82.75 316 SER A O 1
ATOM 2533 N N . CYS A 1 317 ? 23.016 7.366 -4.810 1.00 83.81 317 CYS A N 1
ATOM 2534 C CA . CYS A 1 317 ? 23.800 6.150 -4.586 1.00 83.81 317 CYS A CA 1
ATOM 2535 C C . CYS A 1 317 ? 22.979 4.847 -4.515 1.00 83.81 317 CYS A C 1
ATOM 2537 O O . CYS A 1 317 ? 23.551 3.800 -4.211 1.00 83.81 317 CYS A O 1
ATOM 2539 N N . GLN A 1 318 ? 21.669 4.879 -4.763 1.00 88.12 318 GLN A N 1
ATOM 2540 C CA . GLN A 1 318 ? 20.780 3.714 -4.695 1.00 88.12 318 GLN A CA 1
ATOM 2541 C C . GLN A 1 318 ? 20.234 3.340 -6.084 1.00 88.12 318 GLN A C 1
ATOM 2543 O O . GLN A 1 318 ? 20.010 4.227 -6.920 1.00 88.12 318 GLN A O 1
ATOM 2548 N N . PRO A 1 319 ? 19.993 2.046 -6.364 1.00 90.38 319 PRO A N 1
ATOM 2549 C CA . PRO A 1 319 ? 19.243 1.643 -7.553 1.00 90.38 319 PRO A CA 1
ATOM 2550 C C . PRO A 1 319 ? 17.805 2.183 -7.490 1.00 90.38 319 PRO A C 1
ATOM 2552 O O . PRO A 1 319 ? 17.344 2.628 -6.440 1.00 90.38 319 PRO A O 1
ATOM 2555 N N . LEU A 1 320 ? 17.088 2.205 -8.618 1.00 91.38 320 LEU A N 1
ATOM 2556 C CA . LEU A 1 320 ? 15.662 2.572 -8.609 1.00 91.38 320 LEU A CA 1
ATOM 2557 C C . LEU A 1 320 ? 14.822 1.525 -7.871 1.00 91.38 320 LEU A C 1
ATOM 2559 O O . LEU A 1 320 ? 13.963 1.873 -7.067 1.00 91.38 320 LEU A O 1
ATOM 2563 N N . VAL A 1 321 ? 15.103 0.253 -8.144 1.00 91.06 321 VAL A N 1
ATOM 2564 C CA . VAL A 1 321 ? 14.507 -0.902 -7.479 1.00 91.06 321 VAL A CA 1
ATOM 2565 C C . VAL A 1 321 ? 15.625 -1.907 -7.230 1.00 91.06 321 VAL A C 1
ATOM 2567 O O . VAL A 1 321 ? 16.398 -2.207 -8.137 1.00 91.06 321 VAL A O 1
ATOM 2570 N N . THR A 1 322 ? 15.722 -2.425 -6.010 1.00 90.44 322 THR A N 1
ATOM 2571 C CA . THR A 1 322 ? 16.626 -3.540 -5.703 1.00 90.44 322 THR A CA 1
ATOM 2572 C C . THR A 1 322 ? 15.942 -4.842 -6.104 1.00 90.44 322 THR A C 1
ATOM 2574 O O . THR A 1 322 ? 14.877 -5.146 -5.569 1.00 90.44 322 THR A O 1
ATOM 2577 N N . LEU A 1 323 ? 16.535 -5.585 -7.040 1.00 88.75 323 LEU A N 1
ATOM 2578 C CA . LEU A 1 323 ? 15.982 -6.823 -7.590 1.00 88.75 323 LEU A CA 1
ATOM 2579 C C . LEU A 1 323 ? 16.866 -8.011 -7.214 1.00 88.75 323 LEU A C 1
ATOM 2581 O O . LEU A 1 323 ? 18.054 -8.006 -7.507 1.00 88.75 323 LEU A O 1
ATOM 2585 N N . SER A 1 324 ? 16.280 -9.043 -6.613 1.00 89.69 324 SER A N 1
ATOM 2586 C CA . SER A 1 324 ? 17.007 -10.233 -6.151 1.00 89.69 324 SER A CA 1
ATOM 2587 C C . SER A 1 324 ? 17.371 -11.180 -7.302 1.00 89.69 324 SER A C 1
ATOM 2589 O O . SER A 1 324 ? 18.412 -11.828 -7.279 1.00 89.69 324 SER A O 1
ATOM 2591 N N . ASN A 1 325 ? 16.497 -11.285 -8.310 1.00 89.44 325 ASN A N 1
ATOM 2592 C CA . ASN A 1 325 ? 16.751 -12.020 -9.552 1.00 89.44 325 ASN A CA 1
ATOM 2593 C C . ASN A 1 325 ? 16.167 -11.229 -10.736 1.00 89.44 325 ASN A C 1
ATOM 2595 O O . ASN A 1 325 ? 15.032 -11.484 -11.156 1.00 89.44 325 ASN A O 1
ATOM 2599 N N . PRO A 1 326 ? 16.903 -10.231 -11.250 1.00 89.12 326 PRO A N 1
ATOM 2600 C CA . PRO A 1 326 ? 16.352 -9.316 -12.238 1.00 89.12 326 PRO A CA 1
ATOM 2601 C C . PRO A 1 326 ? 16.081 -9.978 -13.585 1.00 89.12 326 PRO A C 1
ATOM 2603 O O . PRO A 1 326 ? 15.106 -9.610 -14.227 1.00 89.12 326 PRO A O 1
ATOM 2606 N N . VAL A 1 327 ? 16.887 -10.962 -14.002 1.00 91.25 327 VAL A N 1
ATOM 2607 C CA . VAL A 1 327 ? 16.672 -11.670 -15.275 1.00 91.25 327 VAL A CA 1
ATOM 2608 C C . VAL A 1 327 ? 15.309 -12.356 -15.260 1.00 91.25 327 VAL A C 1
ATOM 2610 O O . VAL A 1 327 ? 14.486 -12.061 -16.119 1.00 91.25 327 VAL A O 1
ATOM 2613 N N . HIS A 1 328 ? 15.020 -13.144 -14.218 1.00 90.94 328 HIS A N 1
ATOM 2614 C CA . HIS A 1 328 ? 13.728 -13.817 -14.074 1.00 90.94 328 HIS A CA 1
ATOM 2615 C C . HIS A 1 328 ? 12.551 -12.833 -14.049 1.00 90.94 328 HIS A C 1
ATOM 2617 O O . HIS A 1 328 ? 11.540 -13.054 -14.712 1.00 90.94 328 HIS A O 1
ATOM 2623 N N . LEU A 1 329 ? 12.661 -11.732 -13.297 1.00 91.31 329 LEU A N 1
ATOM 2624 C CA . LEU A 1 329 ? 11.576 -10.752 -13.215 1.00 91.31 329 LEU A CA 1
ATOM 2625 C C . LEU A 1 329 ? 11.327 -10.051 -14.560 1.00 91.31 329 LEU A C 1
ATOM 2627 O O . LEU A 1 329 ? 10.175 -9.834 -14.933 1.00 91.31 329 LEU A O 1
ATOM 2631 N N . ILE A 1 330 ? 12.396 -9.708 -15.282 1.00 92.81 330 ILE A N 1
ATOM 2632 C CA . ILE A 1 330 ? 12.324 -9.077 -16.603 1.00 92.81 330 ILE A CA 1
ATOM 2633 C C . ILE A 1 330 ? 11.710 -10.043 -17.623 1.00 92.81 330 ILE A C 1
ATOM 2635 O O . ILE A 1 330 ? 10.793 -9.646 -18.339 1.00 92.81 330 ILE A O 1
ATOM 2639 N N . ASP A 1 331 ? 12.121 -11.313 -17.637 1.00 92.00 331 ASP A N 1
ATOM 2640 C CA . ASP A 1 331 ? 11.529 -12.338 -18.505 1.00 92.00 331 ASP A CA 1
ATOM 2641 C C . ASP A 1 331 ? 10.027 -12.491 -18.244 1.00 92.00 331 ASP A C 1
ATOM 2643 O O . ASP A 1 331 ? 9.215 -12.494 -19.171 1.00 92.00 331 ASP A O 1
ATOM 2647 N N . ARG A 1 332 ? 9.623 -12.546 -16.969 1.00 91.25 332 ARG A N 1
ATOM 2648 C CA . ARG A 1 332 ? 8.204 -12.589 -16.583 1.00 91.25 332 ARG A CA 1
ATOM 2649 C C . ARG A 1 332 ? 7.444 -11.341 -17.029 1.00 91.25 332 ARG A C 1
ATOM 2651 O O . ARG A 1 332 ? 6.308 -11.452 -17.486 1.00 91.25 332 ARG A O 1
ATOM 2658 N N . LEU A 1 333 ? 8.063 -10.165 -16.957 1.00 93.25 333 LEU A N 1
ATOM 2659 C CA . LEU A 1 333 ? 7.475 -8.930 -17.470 1.00 93.25 333 LEU A CA 1
ATOM 2660 C C . LEU A 1 333 ? 7.305 -8.974 -19.001 1.00 93.25 333 LEU A C 1
ATOM 2662 O O . LEU A 1 333 ? 6.257 -8.570 -19.504 1.00 93.25 333 LEU A O 1
ATOM 2666 N N . PHE A 1 334 ? 8.269 -9.520 -19.750 1.00 92.19 334 PHE A N 1
ATOM 2667 C CA . PHE A 1 334 ? 8.128 -9.730 -21.198 1.00 92.19 334 PHE A CA 1
ATOM 2668 C C . PHE A 1 334 ? 7.031 -10.732 -21.545 1.00 92.19 334 PHE A C 1
ATOM 2670 O O . PHE A 1 334 ? 6.300 -10.512 -22.512 1.00 92.19 334 PHE A O 1
ATOM 2677 N N . GLN A 1 335 ? 6.834 -11.772 -20.735 1.00 90.19 335 GLN A N 1
ATOM 2678 C CA . GLN A 1 335 ? 5.746 -12.734 -20.934 1.00 90.19 335 GLN A CA 1
ATOM 2679 C C . GLN A 1 335 ? 4.350 -12.097 -20.842 1.00 90.19 335 GLN A C 1
ATOM 2681 O O . GLN A 1 335 ? 3.410 -12.616 -21.444 1.00 90.19 335 GLN A O 1
ATOM 2686 N N . LEU A 1 336 ? 4.197 -10.954 -20.159 1.00 89.88 336 LEU A N 1
ATOM 2687 C CA . LEU A 1 336 ? 2.953 -10.169 -20.184 1.00 89.88 336 LEU A CA 1
ATOM 2688 C C . LEU A 1 336 ? 2.720 -9.473 -21.534 1.00 89.88 336 LEU A C 1
ATOM 2690 O O . LEU A 1 336 ? 1.589 -9.138 -21.878 1.00 89.88 336 LEU A O 1
ATOM 2694 N N . SER A 1 337 ? 3.775 -9.243 -22.314 1.00 91.19 337 SER A N 1
ATOM 2695 C CA . SER A 1 337 ? 3.658 -8.681 -23.662 1.00 91.19 337 SER A CA 1
ATOM 2696 C C . SER A 1 337 ? 3.398 -9.735 -24.740 1.00 91.19 337 SER A C 1
ATOM 2698 O O . SER A 1 337 ? 3.100 -9.357 -25.876 1.00 91.19 337 SER A O 1
ATOM 2700 N N . ALA A 1 338 ? 3.483 -11.025 -24.395 1.00 86.69 338 ALA A N 1
ATOM 2701 C CA . ALA A 1 338 ? 3.296 -12.126 -25.328 1.00 86.69 338 ALA A CA 1
ATOM 2702 C C . ALA A 1 338 ? 1.910 -12.076 -25.987 1.00 86.69 338 ALA A C 1
ATOM 2704 O O . ALA A 1 338 ? 0.894 -11.773 -25.352 1.00 86.69 338 ALA A O 1
ATOM 2705 N N . TYR A 1 339 ? 1.868 -12.377 -27.280 1.00 80.94 339 TYR A N 1
ATOM 2706 C CA . TYR A 1 339 ? 0.629 -12.489 -28.025 1.00 80.94 339 TYR A CA 1
ATOM 2707 C C . TYR A 1 339 ? -0.131 -13.735 -27.565 1.00 80.94 339 TYR A C 1
ATOM 2709 O O . TYR A 1 339 ? 0.390 -14.848 -27.589 1.00 80.94 339 TYR A O 1
ATOM 2717 N N . ARG A 1 340 ? -1.383 -13.546 -27.144 1.00 73.38 340 ARG A N 1
ATOM 2718 C CA . ARG A 1 340 ? -2.298 -14.633 -26.788 1.00 73.38 340 ARG A CA 1
ATOM 2719 C C . ARG A 1 340 ? -3.613 -14.410 -27.519 1.00 73.38 340 ARG A C 1
ATOM 2721 O O . ARG A 1 340 ? -4.241 -13.366 -27.336 1.00 73.38 340 ARG A O 1
ATOM 2728 N N . SER A 1 341 ? -4.012 -15.368 -28.351 1.00 63.50 341 SER A N 1
ATOM 2729 C CA . SER A 1 341 ? -5.312 -15.322 -29.021 1.00 63.50 341 SER A CA 1
ATOM 2730 C C . SER A 1 341 ? -6.425 -15.671 -28.020 1.00 63.50 341 SER A C 1
ATOM 2732 O O . SER A 1 341 ? -6.310 -16.685 -27.324 1.00 63.50 341 SER A O 1
ATOM 2734 N N . PRO A 1 342 ? -7.495 -14.865 -27.892 1.00 63.59 342 PRO A N 1
ATOM 2735 C CA . PRO A 1 342 ? -8.621 -15.211 -27.031 1.00 63.59 342 PRO A CA 1
ATOM 2736 C C . PRO A 1 342 ? -9.312 -16.492 -27.518 1.00 63.59 342 PRO A C 1
ATOM 2738 O O . PRO A 1 342 ? -9.817 -16.539 -28.635 1.00 63.59 342 PRO A O 1
ATOM 2741 N N . GLY A 1 343 ? -9.372 -17.520 -26.668 1.00 60.59 343 GLY A N 1
ATOM 2742 C CA . GLY A 1 343 ? -10.161 -18.732 -26.926 1.00 60.59 343 GLY A CA 1
ATOM 2743 C C . GLY A 1 343 ? -9.509 -19.791 -27.823 1.00 60.59 343 GLY A C 1
ATOM 2744 O O . GLY A 1 343 ? -10.143 -20.809 -28.075 1.00 60.59 343 GLY A O 1
ATOM 2745 N N . VAL A 1 344 ? -8.259 -19.601 -28.261 1.00 64.44 344 VAL A N 1
ATOM 2746 C CA . VAL A 1 344 ? -7.500 -20.603 -29.029 1.00 64.44 344 VAL A CA 1
ATOM 2747 C C . VAL A 1 344 ? -6.209 -20.934 -28.286 1.00 64.44 344 VAL A C 1
ATOM 2749 O O . VAL A 1 344 ? -5.418 -20.040 -27.978 1.00 64.44 344 VAL A O 1
ATOM 2752 N N . ALA A 1 345 ? -5.988 -22.219 -27.999 1.00 62.41 345 ALA A N 1
ATOM 2753 C CA . ALA A 1 345 ? -4.692 -22.699 -27.536 1.00 62.41 345 ALA A CA 1
ATOM 2754 C C . ALA A 1 345 ? -3.707 -22.600 -28.708 1.00 62.41 345 ALA A C 1
ATOM 2756 O O . ALA A 1 345 ? -3.744 -23.405 -29.633 1.00 62.41 345 ALA A O 1
ATOM 2757 N N . MET A 1 346 ? -2.879 -21.557 -28.703 1.00 63.25 346 MET A N 1
ATOM 2758 C CA . MET A 1 346 ? -1.838 -21.393 -29.713 1.00 63.25 346 MET A CA 1
ATOM 2759 C C . MET A 1 346 ? -0.728 -22.428 -29.467 1.00 63.25 346 MET A C 1
ATOM 2761 O O . MET A 1 346 ? -0.363 -22.635 -28.305 1.00 63.25 346 MET A O 1
ATOM 2765 N N . PRO A 1 347 ? -0.163 -23.046 -30.520 1.00 68.06 347 PRO A N 1
ATOM 2766 C CA . PRO A 1 347 ? 1.024 -23.887 -30.388 1.00 68.06 347 PRO A CA 1
ATOM 2767 C C . PRO A 1 347 ? 2.160 -23.146 -29.668 1.00 68.06 347 PRO A C 1
ATOM 2769 O O . PRO A 1 347 ? 2.305 -21.931 -29.827 1.00 68.06 347 PRO A O 1
ATOM 2772 N N . GLU A 1 348 ? 2.996 -23.863 -28.907 1.00 67.31 348 GLU A N 1
ATOM 2773 C CA . GLU A 1 348 ? 4.081 -23.263 -28.104 1.00 67.31 348 GLU A CA 1
ATOM 2774 C C . GLU A 1 348 ? 5.027 -22.376 -28.928 1.00 67.31 348 GLU A C 1
ATOM 2776 O O . GLU A 1 348 ? 5.553 -21.391 -28.416 1.00 67.31 348 GLU A O 1
ATOM 2781 N N . GLN A 1 349 ? 5.191 -22.659 -30.219 1.00 68.19 349 GLN A N 1
ATOM 2782 C CA . GLN A 1 349 ? 6.022 -21.880 -31.142 1.00 68.19 349 GLN A CA 1
ATOM 2783 C C . GLN A 1 349 ? 5.550 -20.419 -31.280 1.00 68.19 349 GLN A C 1
ATOM 2785 O O . GLN A 1 349 ? 6.366 -19.519 -31.457 1.00 68.19 349 GLN A O 1
ATOM 2790 N N . PHE A 1 350 ? 4.250 -20.146 -31.109 1.00 65.00 350 PHE A N 1
ATOM 2791 C CA . PHE A 1 350 ? 3.694 -18.788 -31.155 1.00 65.00 350 PHE A CA 1
ATOM 2792 C C . PHE A 1 350 ? 3.879 -17.998 -29.854 1.00 65.00 350 PHE A C 1
ATOM 2794 O O . PHE A 1 350 ? 3.635 -16.790 -29.838 1.00 65.00 350 PHE A O 1
ATOM 2801 N N . SER A 1 351 ? 4.350 -18.637 -28.774 1.00 64.38 351 SER A N 1
ATOM 2802 C CA . SER A 1 351 ? 4.688 -17.949 -27.516 1.00 64.38 351 SER A CA 1
ATOM 2803 C C . SER A 1 351 ? 5.838 -16.942 -27.664 1.00 64.38 351 SER A C 1
ATOM 2805 O O . SER A 1 351 ? 6.039 -16.105 -26.787 1.00 64.38 351 SER A O 1
ATOM 2807 N N . GLN A 1 352 ? 6.556 -17.000 -28.790 1.00 70.81 352 GLN A N 1
ATOM 2808 C CA . GLN A 1 352 ? 7.653 -16.105 -29.148 1.00 70.81 352 GLN A CA 1
ATOM 2809 C C . GLN A 1 352 ? 7.174 -14.741 -29.672 1.00 70.81 352 GLN A C 1
ATOM 2811 O O . GLN A 1 352 ? 7.944 -13.781 -29.683 1.00 70.81 352 GLN A O 1
ATOM 2816 N N . PHE A 1 353 ? 5.907 -14.617 -30.087 1.00 80.38 353 PHE A N 1
ATOM 2817 C CA . PHE A 1 353 ? 5.369 -13.344 -30.558 1.00 80.38 353 PHE A CA 1
ATOM 2818 C C . PHE A 1 353 ? 4.942 -12.453 -29.398 1.00 80.38 353 PHE A C 1
ATOM 2820 O O . PHE A 1 353 ? 4.352 -12.907 -28.419 1.00 80.38 353 PHE A O 1
ATOM 2827 N N . ALA A 1 354 ? 5.155 -11.149 -29.553 1.00 85.50 354 ALA A N 1
ATOM 2828 C CA . ALA A 1 354 ? 4.704 -10.139 -28.610 1.00 85.50 354 ALA A CA 1
ATOM 2829 C C . ALA A 1 354 ? 3.854 -9.071 -29.302 1.00 85.50 354 ALA A C 1
ATOM 2831 O O . ALA A 1 354 ? 4.071 -8.688 -30.454 1.00 85.50 354 ALA A O 1
ATOM 2832 N N . LEU A 1 355 ? 2.891 -8.523 -28.569 1.00 87.00 355 LEU A N 1
ATOM 2833 C CA . LEU A 1 355 ? 2.149 -7.350 -29.003 1.00 87.00 355 LEU A CA 1
ATOM 2834 C C . LEU A 1 355 ? 3.092 -6.142 -29.005 1.00 87.00 355 LEU A C 1
ATOM 2836 O O . LEU A 1 355 ? 3.442 -5.628 -27.942 1.00 87.00 355 LEU A O 1
ATOM 2840 N N . LYS A 1 356 ? 3.449 -5.644 -30.199 1.00 89.19 356 LYS A N 1
ATOM 2841 C CA . LYS A 1 356 ? 4.411 -4.539 -30.418 1.00 89.19 356 LYS A CA 1
ATOM 2842 C C . LYS A 1 356 ? 4.267 -3.388 -29.416 1.00 89.19 356 LYS A C 1
ATOM 2844 O O . LYS A 1 356 ? 5.249 -2.945 -28.830 1.00 89.19 356 LYS A O 1
ATOM 2849 N N . LYS A 1 357 ? 3.037 -2.910 -29.188 1.00 91.81 357 LYS A N 1
ATOM 2850 C CA . LYS A 1 357 ? 2.745 -1.814 -28.245 1.00 91.81 357 LYS A CA 1
ATOM 2851 C C . LYS A 1 357 ? 3.202 -2.124 -26.812 1.00 91.81 357 LYS A C 1
ATOM 2853 O O . LYS A 1 357 ? 3.692 -1.230 -26.130 1.00 91.81 357 LYS A O 1
ATOM 2858 N N . TYR A 1 358 ? 3.003 -3.355 -26.350 1.00 91.44 358 TYR A N 1
ATOM 2859 C CA . TYR A 1 358 ? 3.317 -3.780 -24.986 1.00 91.44 358 TYR A CA 1
ATOM 2860 C C . TYR A 1 358 ? 4.776 -4.191 -24.838 1.00 91.44 358 TYR A C 1
ATOM 2862 O O . TYR A 1 358 ? 5.393 -3.828 -23.845 1.00 91.44 358 TYR A O 1
ATOM 2870 N N . TYR A 1 359 ? 5.350 -4.823 -25.860 1.00 93.25 359 TYR A N 1
ATOM 2871 C CA . TYR A 1 359 ? 6.775 -5.141 -25.916 1.00 93.25 359 TYR A CA 1
ATOM 2872 C C . TYR A 1 359 ? 7.652 -3.899 -25.692 1.00 93.25 359 TYR A C 1
ATOM 2874 O O . TYR A 1 359 ? 8.499 -3.870 -24.801 1.00 93.25 359 TYR A O 1
ATOM 2882 N N . TRP A 1 360 ? 7.380 -2.812 -26.424 1.00 93.94 360 TRP A N 1
ATOM 2883 C CA . TRP A 1 360 ? 8.137 -1.567 -26.258 1.00 93.94 360 TRP A CA 1
ATOM 2884 C C . TRP A 1 360 ? 7.875 -0.866 -24.922 1.00 93.94 360 TRP A C 1
ATOM 2886 O O . TRP A 1 360 ? 8.774 -0.228 -24.378 1.00 93.94 360 TRP A O 1
ATOM 2896 N N . LYS A 1 361 ? 6.672 -1.010 -24.352 1.00 95.75 361 LYS A N 1
ATOM 2897 C CA . LYS A 1 361 ? 6.392 -0.528 -22.992 1.00 95.75 361 LYS A CA 1
ATOM 2898 C C . LYS A 1 361 ? 7.205 -1.281 -21.943 1.00 95.75 361 LYS A C 1
ATOM 2900 O O . LYS A 1 361 ? 7.716 -0.645 -21.028 1.00 95.75 361 LYS A O 1
ATOM 2905 N N . VAL A 1 362 ? 7.354 -2.599 -22.083 1.00 96.19 362 VAL A N 1
ATOM 2906 C CA . VAL A 1 362 ? 8.204 -3.398 -21.192 1.00 96.19 362 VAL A CA 1
ATOM 2907 C C . VAL A 1 362 ? 9.653 -2.926 -21.276 1.00 96.19 362 VAL A C 1
ATOM 2909 O O . VAL A 1 362 ? 10.240 -2.623 -20.242 1.00 96.19 362 VAL A O 1
ATOM 2912 N N . TRP A 1 363 ? 10.204 -2.741 -22.480 1.00 95.44 363 TRP A N 1
ATOM 2913 C CA . TRP A 1 363 ? 11.553 -2.182 -22.632 1.00 95.44 363 TRP A CA 1
ATOM 2914 C C . TRP A 1 363 ? 11.719 -0.818 -21.968 1.00 95.44 363 TRP A C 1
ATOM 2916 O O . TRP A 1 363 ? 12.727 -0.572 -21.311 1.00 95.44 363 TRP A O 1
ATOM 2926 N N . TYR A 1 364 ? 10.721 0.054 -22.097 1.00 95.00 364 TYR A N 1
ATOM 2927 C CA . TYR A 1 364 ? 10.732 1.358 -21.448 1.00 95.00 364 TYR A CA 1
ATOM 2928 C C . TYR A 1 364 ? 10.765 1.250 -19.912 1.00 95.00 364 TYR A C 1
ATOM 2930 O O . TYR A 1 364 ? 11.510 1.984 -19.262 1.00 95.00 364 TYR A O 1
ATOM 2938 N N . ILE A 1 365 ? 10.022 0.302 -19.327 1.00 96.12 365 ILE A N 1
ATOM 2939 C CA . ILE A 1 365 ? 10.071 -0.003 -17.887 1.00 96.12 365 ILE A CA 1
ATOM 2940 C C . ILE A 1 365 ? 11.465 -0.497 -17.484 1.00 96.12 365 ILE A C 1
ATOM 2942 O O . ILE A 1 365 ? 12.060 0.056 -16.559 1.00 96.12 365 ILE A O 1
ATOM 2946 N N . VAL A 1 366 ? 11.999 -1.496 -18.195 1.00 94.19 366 VAL A N 1
ATOM 2947 C CA . VAL A 1 366 ? 13.319 -2.081 -17.912 1.00 94.19 366 VAL A CA 1
ATOM 2948 C C . VAL A 1 366 ? 14.406 -1.010 -17.987 1.00 94.19 366 VAL A C 1
ATOM 2950 O O . VAL A 1 366 ? 15.209 -0.895 -17.068 1.00 94.19 366 VAL A O 1
ATOM 2953 N N . MET A 1 367 ? 14.376 -0.158 -19.014 1.00 92.19 367 MET A N 1
ATOM 2954 C CA . MET A 1 367 ? 15.311 0.957 -19.164 1.00 92.19 367 MET A CA 1
ATOM 2955 C C . MET A 1 367 ? 15.255 1.923 -17.971 1.00 92.19 367 MET A C 1
ATOM 2957 O O . MET A 1 367 ? 16.294 2.392 -17.513 1.00 92.19 367 MET A O 1
ATOM 2961 N N . MET A 1 368 ? 14.069 2.224 -17.430 1.00 93.12 368 MET A N 1
ATOM 2962 C CA . MET A 1 368 ? 13.963 3.043 -16.216 1.00 93.12 368 MET A CA 1
ATOM 2963 C C . MET A 1 368 ? 14.578 2.338 -15.003 1.00 93.12 368 MET A C 1
ATOM 2965 O O . MET A 1 368 ? 15.330 2.967 -14.260 1.00 93.12 368 MET A O 1
ATOM 2969 N N . TRP A 1 369 ? 14.311 1.042 -14.814 1.00 91.56 369 TRP A N 1
ATOM 2970 C CA . TRP A 1 369 ? 14.896 0.264 -13.714 1.00 91.56 369 TRP A CA 1
ATOM 2971 C C . TRP A 1 369 ? 16.422 0.258 -13.760 1.00 91.56 369 TRP A C 1
ATOM 2973 O O . TRP A 1 369 ? 17.063 0.360 -12.715 1.00 91.56 369 TRP A O 1
ATOM 2983 N N . THR A 1 370 ? 16.994 0.196 -14.962 1.00 88.44 370 THR A N 1
ATOM 2984 C CA . THR A 1 370 ? 18.439 0.083 -15.158 1.00 88.44 370 THR A CA 1
ATOM 2985 C C . THR A 1 370 ? 19.167 1.422 -15.199 1.00 88.44 370 THR A C 1
ATOM 2987 O O . THR A 1 370 ? 20.294 1.515 -14.720 1.00 88.44 370 THR A O 1
ATOM 2990 N N . CYS A 1 371 ? 18.553 2.463 -15.769 1.00 87.44 371 CYS A N 1
ATOM 2991 C CA . CYS A 1 371 ? 19.235 3.727 -16.065 1.00 87.44 371 CYS A CA 1
ATOM 2992 C C . CYS A 1 371 ? 18.893 4.867 -15.092 1.00 87.44 371 CYS A C 1
ATOM 2994 O O . CYS A 1 371 ? 19.641 5.838 -15.024 1.00 87.44 371 CYS A O 1
ATOM 2996 N N . ALA A 1 372 ? 17.779 4.801 -14.351 1.00 88.56 372 ALA A N 1
ATOM 2997 C CA . ALA A 1 372 ? 17.317 5.923 -13.521 1.00 88.56 372 ALA A CA 1
ATOM 2998 C C . ALA A 1 372 ? 17.941 5.982 -12.111 1.00 88.56 372 ALA A C 1
ATOM 3000 O O . ALA A 1 372 ? 17.530 6.803 -11.290 1.00 88.56 372 ALA A O 1
ATOM 3001 N N . GLY A 1 373 ? 18.895 5.107 -11.792 1.00 84.19 373 GLY A N 1
ATOM 3002 C CA . GLY A 1 373 ? 19.546 5.043 -10.484 1.00 84.19 373 GLY A CA 1
ATOM 3003 C C . GLY A 1 373 ? 20.988 4.568 -10.569 1.00 84.19 373 GLY A C 1
ATOM 3004 O O . GLY A 1 373 ? 21.546 4.428 -11.656 1.00 84.19 373 GLY A O 1
ATOM 3005 N N . LYS A 1 374 ? 21.595 4.299 -9.409 1.00 85.56 374 LYS A N 1
ATOM 3006 C CA . LYS A 1 374 ? 22.913 3.668 -9.372 1.00 85.56 374 LYS A CA 1
ATOM 3007 C C . LYS A 1 374 ? 22.829 2.282 -10.013 1.00 85.56 374 LYS A C 1
ATOM 3009 O O . LYS A 1 374 ? 21.963 1.486 -9.655 1.00 85.56 374 LYS A O 1
ATOM 3014 N N . VAL A 1 375 ? 23.773 2.008 -10.906 1.00 79.31 375 VAL A N 1
ATOM 3015 C CA . VAL A 1 375 ? 24.020 0.684 -11.482 1.00 79.31 375 VAL A CA 1
ATOM 3016 C C . VAL A 1 375 ? 24.249 -0.315 -10.341 1.00 79.31 375 VAL A C 1
ATOM 3018 O O . VAL A 1 375 ? 25.193 -0.160 -9.565 1.00 79.31 375 VAL A O 1
ATOM 3021 N N . SER A 1 376 ? 23.350 -1.289 -10.195 1.00 73.19 376 SER A N 1
ATOM 3022 C CA . SER A 1 376 ? 23.498 -2.391 -9.238 1.00 73.19 376 SER A CA 1
ATOM 3023 C C . SER A 1 376 ? 24.482 -3.433 -9.764 1.00 73.19 376 SER A C 1
ATOM 3025 O O . SER A 1 376 ? 24.645 -3.556 -10.974 1.00 73.19 376 SER A O 1
ATOM 3027 N N . ASP A 1 377 ? 25.066 -4.247 -8.885 1.00 75.50 377 ASP A N 1
ATOM 3028 C CA . ASP A 1 377 ? 25.976 -5.329 -9.298 1.00 75.50 377 ASP A CA 1
ATOM 3029 C C . ASP A 1 377 ? 25.281 -6.330 -10.240 1.00 75.50 377 ASP A C 1
ATOM 3031 O O . ASP A 1 377 ? 25.866 -6.818 -11.203 1.00 75.50 377 ASP A O 1
ATOM 3035 N N . ASP A 1 378 ? 23.977 -6.559 -10.056 1.00 73.75 378 ASP A N 1
ATOM 3036 C CA . ASP A 1 378 ? 23.200 -7.410 -10.961 1.00 73.75 378 ASP A CA 1
ATOM 3037 C C . ASP A 1 378 ? 22.973 -6.807 -12.356 1.00 73.75 378 ASP A C 1
ATOM 3039 O O . ASP A 1 378 ? 22.543 -7.518 -13.265 1.00 73.75 378 ASP A O 1
ATOM 3043 N N . MET A 1 379 ? 23.288 -5.524 -12.565 1.00 72.19 379 MET A N 1
ATOM 3044 C CA . MET A 1 379 ? 23.171 -4.883 -13.875 1.00 72.19 379 MET A CA 1
ATOM 3045 C C . MET A 1 379 ? 24.127 -5.504 -14.891 1.00 72.19 379 MET A C 1
ATOM 3047 O O . MET A 1 379 ? 23.772 -5.584 -16.060 1.00 72.19 379 MET A O 1
ATOM 3051 N N . GLU A 1 380 ? 25.293 -6.004 -14.469 1.00 79.19 380 GLU A N 1
ATOM 3052 C CA . GLU A 1 380 ? 26.207 -6.723 -15.364 1.00 79.19 380 GLU A CA 1
ATOM 3053 C C . GLU A 1 380 ? 25.525 -7.958 -15.972 1.00 79.19 380 GLU A C 1
ATOM 3055 O O . GLU A 1 380 ? 25.589 -8.176 -17.182 1.00 79.19 380 GLU A O 1
ATOM 3060 N N . LYS A 1 381 ? 24.771 -8.711 -15.158 1.00 83.88 381 LYS A N 1
ATOM 3061 C CA . LYS A 1 381 ? 24.012 -9.886 -15.614 1.00 83.88 381 LYS A CA 1
ATOM 3062 C C . LYS A 1 381 ? 22.909 -9.493 -16.593 1.00 83.88 381 LYS A C 1
ATOM 3064 O O . LYS A 1 381 ? 22.765 -10.125 -17.638 1.00 83.88 381 LYS A O 1
ATOM 3069 N N . ILE A 1 382 ? 22.140 -8.448 -16.276 1.00 84.62 382 ILE A N 1
ATOM 3070 C CA . ILE A 1 382 ? 21.062 -7.956 -17.149 1.00 84.62 382 ILE A CA 1
ATOM 3071 C C . ILE A 1 382 ? 21.656 -7.457 -18.477 1.00 84.62 382 ILE A C 1
ATOM 3073 O O . ILE A 1 382 ? 21.187 -7.825 -19.551 1.00 84.62 382 ILE A O 1
ATOM 3077 N N . TYR A 1 383 ? 22.728 -6.669 -18.415 1.00 85.44 383 TYR A N 1
ATOM 3078 C CA . TYR A 1 383 ? 23.423 -6.126 -19.579 1.00 85.44 383 TYR A CA 1
ATOM 3079 C C . TYR A 1 383 ? 23.995 -7.240 -20.473 1.00 85.44 383 TYR A C 1
ATOM 3081 O O . TYR A 1 383 ? 23.837 -7.204 -21.693 1.00 85.44 383 TYR A O 1
ATOM 3089 N N . ALA A 1 384 ? 24.598 -8.279 -19.889 1.00 86.75 384 ALA A N 1
ATOM 3090 C CA . ALA A 1 384 ? 25.091 -9.433 -20.639 1.00 86.75 384 ALA A CA 1
ATOM 3091 C C . ALA A 1 384 ? 23.957 -10.229 -21.313 1.00 86.75 384 ALA A C 1
ATOM 3093 O O . ALA A 1 384 ? 24.116 -10.674 -22.449 1.00 86.75 384 ALA A O 1
ATOM 3094 N N . THR A 1 385 ? 22.812 -10.361 -20.638 1.00 90.88 385 THR A N 1
ATOM 3095 C CA . THR A 1 385 ? 21.678 -11.181 -21.098 1.00 90.88 385 THR A CA 1
ATOM 3096 C C . THR A 1 385 ? 20.894 -10.532 -22.238 1.00 90.88 385 THR A C 1
ATOM 3098 O O . THR A 1 385 ? 20.464 -11.231 -23.151 1.00 90.88 385 THR A O 1
ATOM 3101 N N . TYR A 1 386 ? 20.714 -9.206 -22.217 1.00 91.25 386 TYR A N 1
ATOM 3102 C CA . TYR A 1 386 ? 19.800 -8.508 -23.127 1.00 91.25 386 TYR A CA 1
ATOM 3103 C C . TYR A 1 386 ? 20.529 -7.534 -24.075 1.00 91.25 386 TYR A C 1
ATOM 3105 O O . TYR A 1 386 ? 20.755 -6.379 -23.702 1.00 91.25 386 TYR A O 1
ATOM 3113 N N . PRO A 1 387 ? 20.833 -7.925 -25.332 1.00 88.31 387 PRO A N 1
ATOM 3114 C CA . PRO A 1 387 ? 21.514 -7.055 -26.301 1.00 88.31 387 PRO A CA 1
ATOM 3115 C C . PRO A 1 387 ? 20.780 -5.734 -26.565 1.00 88.31 387 PRO A C 1
ATOM 3117 O O . PRO A 1 387 ? 21.397 -4.670 -26.588 1.00 88.31 387 PRO A O 1
ATOM 3120 N N . GLN A 1 388 ? 19.448 -5.783 -26.675 1.00 88.06 388 GLN A N 1
ATOM 3121 C CA . GLN A 1 388 ? 18.615 -4.597 -26.893 1.00 88.06 388 GLN A CA 1
ATOM 3122 C C . GLN A 1 388 ? 18.757 -3.569 -25.760 1.00 88.06 388 GLN A C 1
ATOM 3124 O O . GLN A 1 388 ? 18.792 -2.363 -26.004 1.00 88.06 388 GLN A O 1
ATOM 3129 N N . LEU A 1 389 ? 18.882 -4.034 -24.513 1.00 90.12 389 LEU A N 1
ATOM 3130 C CA . LEU A 1 389 ? 19.113 -3.147 -23.379 1.00 90.12 389 LEU A CA 1
ATOM 3131 C C . LEU A 1 389 ? 20.483 -2.480 -23.465 1.00 90.12 389 LEU A C 1
ATOM 3133 O O . LEU A 1 389 ? 20.595 -1.299 -23.144 1.00 90.12 389 LEU A O 1
ATOM 3137 N N . ARG A 1 390 ? 21.517 -3.207 -23.908 1.00 89.00 390 ARG A N 1
ATOM 3138 C CA . ARG A 1 390 ? 22.858 -2.634 -24.064 1.00 89.00 390 ARG A CA 1
ATOM 3139 C C . ARG A 1 390 ? 22.861 -1.471 -25.042 1.00 89.00 390 ARG A C 1
ATOM 3141 O O . ARG A 1 390 ? 23.433 -0.426 -24.740 1.00 89.00 390 ARG A O 1
ATOM 3148 N N . LEU A 1 391 ? 22.144 -1.626 -26.153 1.00 88.25 391 LEU A N 1
ATOM 3149 C CA . LEU A 1 391 ? 21.934 -0.557 -27.120 1.00 88.25 391 LEU A CA 1
ATOM 3150 C C . LEU A 1 391 ? 21.240 0.653 -26.475 1.00 88.25 391 LEU A C 1
ATOM 3152 O O . LEU A 1 391 ? 21.702 1.778 -26.644 1.00 88.25 391 LEU A O 1
ATOM 3156 N N . PHE A 1 392 ? 20.178 0.447 -25.689 1.00 89.81 392 PHE A N 1
ATOM 3157 C CA . PHE A 1 392 ? 19.498 1.549 -24.995 1.00 89.81 392 PHE A CA 1
ATOM 3158 C C . PHE A 1 392 ? 20.383 2.255 -23.974 1.00 89.81 392 PHE A C 1
ATOM 3160 O O . PHE A 1 392 ? 20.411 3.484 -23.929 1.00 89.81 392 PHE A O 1
ATOM 3167 N N . VAL A 1 393 ? 21.129 1.497 -23.171 1.00 88.75 393 VAL A N 1
ATOM 3168 C CA . VAL A 1 393 ? 22.102 2.054 -22.228 1.00 88.75 393 VAL A CA 1
ATOM 3169 C C . VAL A 1 393 ? 23.139 2.876 -22.990 1.00 88.75 393 VAL A C 1
ATOM 3171 O O . VAL A 1 393 ? 23.405 4.013 -22.609 1.00 88.75 393 VAL A O 1
ATOM 3174 N N . HIS A 1 394 ? 23.661 2.357 -24.104 1.00 88.00 394 HIS A N 1
ATOM 3175 C CA . HIS A 1 394 ? 24.597 3.084 -24.951 1.00 88.00 394 HIS A CA 1
ATOM 3176 C C . HIS A 1 394 ? 23.988 4.394 -25.475 1.00 88.00 394 HIS A C 1
ATOM 3178 O O . HIS A 1 394 ? 24.572 5.451 -25.250 1.00 88.00 394 HIS A O 1
ATOM 3184 N N . MET A 1 395 ? 22.783 4.357 -26.060 1.00 89.88 395 MET A N 1
ATOM 3185 C CA . MET A 1 395 ? 22.050 5.543 -26.535 1.00 89.88 395 MET A CA 1
ATOM 3186 C C . MET A 1 395 ? 21.875 6.608 -25.443 1.00 89.88 395 MET A C 1
ATOM 3188 O O . MET A 1 395 ? 22.079 7.797 -25.696 1.00 89.88 395 MET A O 1
ATOM 3192 N N . VAL A 1 396 ? 21.532 6.193 -24.217 1.00 88.31 396 VAL A N 1
ATOM 3193 C CA . VAL A 1 396 ? 21.387 7.093 -23.060 1.00 88.31 396 VAL A CA 1
ATOM 3194 C C . VAL A 1 396 ? 22.730 7.716 -22.672 1.00 88.31 396 VAL A C 1
ATOM 3196 O O . VAL A 1 396 ? 22.791 8.923 -22.429 1.00 88.31 396 VAL A O 1
ATOM 3199 N N . LEU A 1 397 ? 23.808 6.927 -22.648 1.00 87.19 397 LEU A N 1
ATOM 3200 C CA . LEU A 1 397 ? 25.152 7.396 -22.300 1.00 87.19 397 LEU A CA 1
ATOM 3201 C C . LEU A 1 397 ? 25.707 8.383 -23.336 1.00 87.19 397 LEU A C 1
ATOM 3203 O O . LEU A 1 397 ? 26.238 9.427 -22.954 1.00 87.19 397 LEU A O 1
ATOM 3207 N N . VAL A 1 398 ? 25.541 8.097 -24.633 1.00 89.44 398 VAL A N 1
ATOM 3208 C CA . VAL A 1 398 ? 25.997 8.983 -25.720 1.00 89.44 398 VAL A CA 1
ATOM 3209 C C . VAL A 1 398 ? 25.016 10.117 -26.032 1.00 89.44 398 VAL A C 1
ATOM 3211 O O . VAL A 1 398 ? 25.327 11.001 -26.827 1.00 89.44 398 VAL A O 1
ATOM 3214 N N . LYS A 1 399 ? 23.831 10.112 -25.403 1.00 88.25 399 LYS A N 1
ATOM 3215 C CA . LYS A 1 399 ? 22.732 11.069 -25.630 1.00 88.25 399 LYS A CA 1
ATOM 3216 C C . LYS A 1 399 ? 22.313 11.162 -27.103 1.00 88.25 399 LYS A C 1
ATOM 3218 O O . LYS A 1 399 ? 21.920 12.227 -27.580 1.00 88.25 399 LYS A O 1
ATOM 3223 N N . SER A 1 400 ? 22.384 10.041 -27.814 1.00 87.50 400 SER A N 1
ATOM 3224 C CA . SER A 1 400 ? 21.991 9.910 -29.215 1.00 87.50 400 SER A CA 1
ATOM 3225 C C . SER A 1 400 ? 20.959 8.801 -29.335 1.00 87.50 400 SER A C 1
ATOM 3227 O O . SER A 1 400 ? 21.241 7.650 -29.028 1.00 87.50 400 SER A O 1
ATOM 3229 N N . PHE A 1 401 ? 19.757 9.154 -29.784 1.00 83.62 401 PHE A N 1
ATOM 3230 C CA . PHE A 1 401 ? 18.627 8.229 -29.947 1.00 83.62 401 PHE A CA 1
ATOM 3231 C C . PHE A 1 401 ? 18.379 7.895 -31.422 1.00 83.62 401 PHE A C 1
ATOM 3233 O O . PHE A 1 401 ? 17.243 7.716 -31.855 1.00 83.62 401 PHE A O 1
ATOM 3240 N N . ARG A 1 402 ? 19.450 7.899 -32.217 1.00 80.81 402 ARG A N 1
ATOM 3241 C CA . ARG A 1 402 ? 19.439 7.484 -33.621 1.00 80.81 402 ARG A CA 1
ATOM 3242 C C . ARG A 1 402 ? 19.953 6.056 -33.686 1.00 80.81 402 ARG A C 1
ATOM 3244 O O . ARG A 1 402 ? 20.836 5.719 -32.913 1.00 80.81 402 ARG A O 1
ATOM 3251 N N . PHE A 1 403 ? 19.402 5.243 -34.571 1.00 78.12 403 PHE A N 1
ATOM 3252 C CA . PHE A 1 403 ? 19.915 3.914 -34.880 1.00 78.12 403 PHE A CA 1
ATOM 3253 C C . PHE A 1 403 ? 20.178 3.845 -36.393 1.00 78.12 403 PHE A C 1
ATOM 3255 O O . PHE A 1 403 ? 19.377 4.431 -37.130 1.00 78.12 403 PHE A O 1
ATOM 3262 N N . PRO A 1 404 ? 21.253 3.175 -36.842 1.00 78.56 404 PRO A N 1
ATOM 3263 C CA . PRO A 1 404 ? 22.296 2.541 -36.026 1.00 78.56 404 PRO A CA 1
ATOM 3264 C C . PRO A 1 404 ? 23.337 3.516 -35.443 1.00 78.56 404 PRO A C 1
ATOM 3266 O O . PRO A 1 404 ? 23.501 4.645 -35.906 1.00 78.56 404 PRO A O 1
ATOM 3269 N N . LEU A 1 405 ? 24.014 3.087 -34.372 1.00 81.31 405 LEU A N 1
ATOM 3270 C CA . LEU A 1 405 ? 25.158 3.777 -33.754 1.00 81.31 405 LEU A CA 1
ATOM 3271 C C . LEU A 1 405 ? 26.387 2.881 -33.833 1.00 81.31 405 LEU A C 1
ATOM 3273 O O . LEU A 1 405 ? 26.256 1.660 -33.890 1.00 81.31 405 LEU A O 1
ATOM 3277 N N . GLU A 1 406 ? 27.570 3.487 -33.752 1.00 84.31 406 GLU A N 1
ATOM 3278 C CA . GLU A 1 406 ? 28.790 2.726 -33.504 1.00 84.31 406 GLU A CA 1
ATOM 3279 C C . GLU A 1 406 ? 28.706 2.073 -32.119 1.00 84.31 406 GLU A C 1
ATOM 3281 O O . GLU A 1 406 ? 28.691 2.746 -31.089 1.00 84.31 406 GLU A O 1
ATOM 3286 N N . PHE A 1 407 ? 28.593 0.749 -32.099 1.00 82.75 407 PHE A N 1
ATOM 3287 C CA . PHE A 1 407 ? 28.359 -0.023 -30.884 1.00 82.75 407 PHE A CA 1
ATOM 3288 C C . PHE A 1 407 ? 28.923 -1.433 -31.058 1.00 82.75 407 PHE A C 1
ATOM 3290 O O . PHE A 1 407 ? 28.821 -2.012 -32.137 1.00 82.75 407 PHE A O 1
ATOM 3297 N N . GLU A 1 408 ? 29.545 -1.974 -30.004 1.00 82.06 408 GLU A N 1
ATOM 3298 C CA . GLU A 1 408 ? 30.193 -3.301 -30.016 1.00 82.06 408 GLU A CA 1
ATOM 3299 C C . GLU A 1 408 ? 31.204 -3.504 -31.160 1.00 82.06 408 GLU A C 1
ATOM 3301 O O . GLU A 1 408 ? 31.355 -4.599 -31.694 1.00 82.06 408 GLU A O 1
ATOM 3306 N N . GLY A 1 409 ? 31.925 -2.439 -31.526 1.00 83.06 409 GLY A N 1
ATOM 3307 C CA . GLY A 1 409 ? 32.958 -2.493 -32.563 1.00 83.06 409 GLY A CA 1
ATOM 3308 C C . GLY A 1 409 ? 32.416 -2.618 -33.987 1.00 83.06 409 GLY A C 1
ATOM 3309 O O . GLY A 1 409 ? 33.201 -2.921 -34.879 1.00 83.06 409 GLY A O 1
ATOM 3310 N N . LYS A 1 410 ? 31.111 -2.391 -34.187 1.00 85.38 410 LYS A N 1
ATOM 3311 C CA . LYS A 1 410 ? 30.476 -2.331 -35.504 1.00 85.38 410 LYS A CA 1
ATOM 3312 C C . LYS A 1 410 ? 30.100 -0.904 -35.881 1.00 85.38 410 LYS A C 1
ATOM 3314 O O . LYS A 1 410 ? 29.577 -0.167 -35.038 1.00 85.38 410 LYS A O 1
ATOM 3319 N N . THR A 1 411 ? 30.330 -0.532 -37.136 1.00 88.25 411 THR A N 1
ATOM 3320 C CA . THR A 1 411 ? 29.915 0.766 -37.687 1.00 88.25 411 THR A CA 1
ATOM 3321 C C . THR A 1 411 ? 28.405 0.793 -37.967 1.00 88.25 411 THR A C 1
ATOM 3323 O O . THR A 1 411 ? 27.760 -0.260 -38.003 1.00 88.25 411 THR A O 1
ATOM 3326 N N . PRO A 1 412 ? 27.804 1.981 -38.171 1.00 85.00 412 PRO A N 1
ATOM 3327 C CA . PRO A 1 412 ? 26.406 2.098 -38.578 1.00 85.00 412 PRO A CA 1
ATOM 3328 C C . PRO A 1 412 ? 26.050 1.235 -39.801 1.00 85.00 412 PRO A C 1
ATOM 3330 O O . PRO A 1 412 ? 25.051 0.525 -39.775 1.00 85.00 412 PRO A O 1
ATOM 3333 N N . GLU A 1 413 ? 26.904 1.215 -40.826 1.00 86.94 413 GLU A N 1
ATOM 3334 C CA . GLU A 1 413 ? 26.674 0.449 -42.057 1.00 86.94 413 GLU A CA 1
ATOM 3335 C C . GLU A 1 413 ? 26.695 -1.070 -41.819 1.00 86.94 413 GLU A C 1
ATOM 3337 O O . GLU A 1 413 ? 25.931 -1.819 -42.429 1.00 86.94 413 GLU A O 1
ATOM 3342 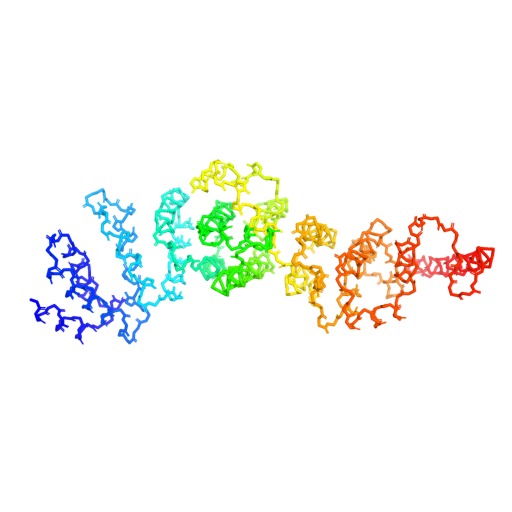N N . GLU A 1 414 ? 27.558 -1.543 -40.916 1.00 88.00 414 GLU A N 1
ATOM 3343 C CA . GLU A 1 414 ? 27.616 -2.957 -40.534 1.00 88.00 414 GLU A CA 1
ATOM 3344 C C . GLU A 1 414 ? 26.372 -3.379 -39.745 1.00 88.00 414 GLU A C 1
ATOM 3346 O O . GLU A 1 414 ? 25.895 -4.505 -39.895 1.00 88.00 414 GLU A O 1
ATOM 3351 N N . TRP A 1 415 ? 25.817 -2.484 -38.923 1.00 86.31 415 TRP A N 1
ATOM 3352 C CA . TRP A 1 415 ? 24.554 -2.726 -38.227 1.00 86.31 415 TRP A CA 1
ATOM 3353 C C . TRP A 1 415 ? 23.352 -2.735 -39.169 1.00 86.31 415 TRP A C 1
ATOM 3355 O O . TRP A 1 415 ? 22.501 -3.606 -39.004 1.00 86.31 415 TRP A O 1
ATOM 3365 N N . ASP A 1 416 ? 23.309 -1.850 -40.168 1.00 85.81 416 ASP A N 1
ATOM 3366 C CA . ASP A 1 416 ? 22.265 -1.864 -41.204 1.00 85.81 416 ASP A CA 1
ATOM 3367 C C . ASP A 1 416 ? 22.240 -3.213 -41.943 1.00 85.81 416 ASP A C 1
ATOM 3369 O O . ASP A 1 416 ? 21.177 -3.793 -42.172 1.00 85.81 416 ASP A O 1
ATOM 3373 N N . PHE A 1 417 ? 23.418 -3.758 -42.273 1.00 87.31 417 PHE A N 1
ATOM 3374 C CA . PHE A 1 417 ? 23.522 -5.075 -42.905 1.00 87.31 417 PHE A CA 1
ATOM 3375 C C . PHE A 1 417 ? 23.005 -6.199 -41.993 1.00 87.31 417 PHE A C 1
ATOM 3377 O O . PHE A 1 417 ? 22.232 -7.051 -42.430 1.00 87.31 417 PHE A O 1
ATOM 3384 N N . VAL A 1 418 ? 23.397 -6.187 -40.715 1.00 86.12 418 VAL A N 1
ATOM 3385 C CA . VAL A 1 418 ? 22.955 -7.182 -39.723 1.00 86.12 418 VAL A CA 1
ATOM 3386 C C . VAL A 1 418 ? 21.444 -7.103 -39.485 1.00 86.12 418 VAL A C 1
ATOM 3388 O O . VAL A 1 418 ? 20.796 -8.141 -39.368 1.00 86.12 418 VAL A O 1
ATOM 3391 N N . GLU A 1 419 ? 20.867 -5.899 -39.420 1.00 83.62 419 GLU A N 1
ATOM 3392 C CA . GLU A 1 419 ? 19.421 -5.710 -39.262 1.00 83.62 419 GLU A CA 1
ATOM 3393 C C . GLU A 1 419 ? 18.660 -6.252 -40.474 1.00 83.62 419 GLU A C 1
ATOM 3395 O O . GLU A 1 419 ? 17.685 -6.982 -40.298 1.00 83.62 419 GLU A O 1
ATOM 3400 N N . ALA A 1 420 ? 19.126 -5.960 -41.692 1.00 85.81 420 ALA A N 1
ATOM 3401 C CA . ALA A 1 420 ? 18.515 -6.475 -42.912 1.00 85.81 420 ALA A CA 1
ATOM 3402 C C . ALA A 1 420 ? 18.536 -8.014 -42.958 1.00 85.81 420 ALA A C 1
ATOM 3404 O O . ALA A 1 420 ? 17.506 -8.633 -43.229 1.00 85.81 420 ALA A O 1
ATOM 3405 N N . GLU A 1 421 ? 19.672 -8.633 -42.622 1.00 89.19 421 GLU A N 1
ATOM 3406 C CA . GLU A 1 421 ? 19.810 -10.094 -42.579 1.00 89.19 421 GLU A CA 1
ATOM 3407 C C . GLU A 1 421 ? 18.902 -10.726 -41.506 1.00 89.19 421 GLU A C 1
ATOM 3409 O O . GLU A 1 421 ? 18.247 -11.743 -41.752 1.00 89.19 421 GLU A O 1
ATOM 3414 N N . CYS A 1 422 ? 18.824 -10.129 -40.312 1.00 84.50 422 CYS A N 1
ATOM 3415 C CA . CYS A 1 422 ? 17.919 -10.587 -39.257 1.00 84.50 422 CYS A CA 1
ATOM 3416 C C . CYS A 1 422 ? 16.447 -10.447 -39.666 1.00 84.50 422 CYS A C 1
ATOM 3418 O O . CYS A 1 422 ? 15.675 -11.384 -39.470 1.00 84.50 422 CYS A O 1
ATOM 3420 N N . ALA A 1 423 ? 16.061 -9.321 -40.270 1.00 83.31 423 ALA A N 1
ATOM 3421 C CA . ALA A 1 423 ? 14.692 -9.077 -40.710 1.00 83.31 423 ALA A CA 1
ATOM 3422 C C . ALA A 1 423 ? 14.240 -10.075 -41.789 1.00 83.31 423 ALA A C 1
ATOM 3424 O O . ALA A 1 423 ? 13.087 -10.512 -41.778 1.00 83.31 423 ALA A O 1
ATOM 3425 N N . GLU A 1 424 ? 15.132 -10.473 -42.703 1.00 84.62 424 GLU A N 1
ATOM 3426 C CA . GLU A 1 424 ? 14.841 -11.534 -43.673 1.00 84.62 424 GLU A CA 1
ATOM 3427 C C . GLU A 1 424 ? 14.619 -12.886 -42.986 1.00 84.62 424 GLU A C 1
ATOM 3429 O O . GLU A 1 424 ? 13.590 -13.521 -43.225 1.00 84.62 424 GLU A O 1
ATOM 3434 N N . LYS A 1 425 ? 15.503 -13.286 -42.063 1.00 85.31 425 LYS A N 1
ATOM 3435 C CA . LYS A 1 425 ? 15.353 -14.540 -41.300 1.00 85.31 425 LYS A CA 1
ATOM 3436 C C . LYS A 1 425 ? 14.064 -14.572 -40.477 1.00 85.31 425 LYS A C 1
ATOM 3438 O O . LYS A 1 425 ? 13.344 -15.568 -40.486 1.00 85.31 425 LYS A O 1
ATOM 3443 N N . GLU A 1 426 ? 13.733 -13.485 -39.783 1.00 81.88 426 GLU A N 1
ATOM 3444 C CA . GLU A 1 426 ? 12.493 -13.379 -39.001 1.00 81.88 426 GLU A CA 1
ATOM 3445 C C . GLU A 1 426 ? 11.245 -13.463 -39.887 1.00 81.88 426 GLU A C 1
ATOM 3447 O O . GLU A 1 426 ? 10.240 -14.079 -39.509 1.00 81.88 426 GLU A O 1
ATOM 3452 N N . LYS A 1 427 ? 11.304 -12.871 -41.085 1.00 83.50 427 LYS A N 1
ATOM 3453 C CA . LYS A 1 427 ? 10.225 -12.945 -42.069 1.00 83.50 427 LYS A CA 1
ATOM 3454 C C . LYS A 1 427 ? 10.029 -14.374 -42.570 1.00 83.50 427 LYS A C 1
ATOM 3456 O O . LYS A 1 427 ? 8.885 -14.818 -42.642 1.00 83.50 427 LYS A O 1
ATOM 3461 N N . GLU A 1 428 ? 11.104 -15.095 -42.877 1.00 83.94 428 GLU A N 1
ATOM 3462 C CA . GLU A 1 428 ? 11.039 -16.505 -43.283 1.00 83.94 428 GLU A CA 1
ATOM 3463 C C . GLU A 1 428 ? 10.401 -17.380 -42.197 1.00 83.94 428 GLU A C 1
ATOM 3465 O O . GLU A 1 428 ? 9.461 -18.125 -42.481 1.00 83.94 428 GLU A O 1
ATOM 3470 N N . VAL A 1 429 ? 10.832 -17.225 -40.940 1.00 81.50 429 VAL A N 1
ATOM 3471 C CA . VAL A 1 429 ? 10.257 -17.952 -39.795 1.00 81.50 429 VAL A CA 1
ATOM 3472 C C . VAL A 1 429 ? 8.774 -17.623 -39.615 1.00 81.50 429 VAL A C 1
ATOM 3474 O O . VAL A 1 429 ? 7.954 -18.527 -39.464 1.00 81.50 429 VAL A O 1
ATOM 3477 N N . SER A 1 430 ? 8.404 -16.342 -39.683 1.00 76.31 430 SER A N 1
ATOM 3478 C CA . SER A 1 430 ? 7.007 -15.908 -39.540 1.00 76.31 430 SER A CA 1
ATOM 3479 C C . SER A 1 430 ? 6.105 -16.495 -40.628 1.00 76.31 430 SER A C 1
ATOM 3481 O O . SER A 1 430 ? 4.977 -16.898 -40.348 1.00 76.31 430 SER A O 1
ATOM 3483 N N . VAL A 1 431 ? 6.601 -16.562 -41.867 1.00 80.62 431 VAL A N 1
ATOM 3484 C CA . VAL A 1 431 ? 5.885 -17.165 -42.997 1.00 80.62 431 VAL A CA 1
ATOM 3485 C C . VAL A 1 431 ? 5.746 -18.678 -42.812 1.00 80.62 431 VAL A C 1
ATOM 3487 O O . VAL A 1 431 ? 4.654 -19.204 -43.014 1.00 80.62 431 VAL A O 1
ATOM 3490 N N . SER A 1 432 ? 6.806 -19.366 -42.377 1.00 79.88 432 SER A N 1
ATOM 3491 C CA . SER A 1 432 ? 6.766 -20.805 -42.079 1.00 79.88 432 SER A CA 1
ATOM 3492 C C . SER A 1 432 ? 5.716 -21.131 -41.016 1.00 79.88 432 SER A C 1
ATOM 3494 O O . SER A 1 432 ? 4.850 -21.974 -41.239 1.00 79.88 432 SER A O 1
ATOM 3496 N N . LEU A 1 433 ? 5.730 -20.400 -39.897 1.00 76.88 433 LEU A N 1
ATOM 3497 C CA . LEU A 1 433 ? 4.768 -20.577 -38.806 1.00 76.88 433 LEU A CA 1
ATOM 3498 C C . LEU A 1 433 ? 3.328 -20.296 -39.256 1.00 76.88 433 LEU A C 1
ATOM 3500 O O . LEU A 1 433 ? 2.403 -20.990 -38.841 1.00 76.88 433 LEU A O 1
ATOM 3504 N N . PHE A 1 434 ? 3.117 -19.301 -40.123 1.00 75.69 434 PHE A N 1
ATOM 3505 C CA . PHE A 1 434 ? 1.793 -19.019 -40.678 1.00 75.69 434 PHE A CA 1
ATOM 3506 C C . PHE A 1 434 ? 1.253 -20.189 -41.513 1.00 75.69 434 PHE A C 1
ATOM 3508 O O . PHE A 1 434 ? 0.085 -20.550 -41.367 1.00 75.69 434 PHE A O 1
ATOM 3515 N N . PHE A 1 435 ? 2.088 -20.806 -42.355 1.00 78.88 435 PHE A N 1
ATOM 3516 C CA . PHE A 1 435 ? 1.682 -21.974 -43.141 1.00 78.88 435 PHE A CA 1
ATOM 3517 C C . PHE A 1 435 ? 1.399 -23.203 -42.267 1.00 78.88 435 PHE A C 1
ATOM 3519 O O . PHE A 1 435 ? 0.405 -23.886 -42.503 1.00 78.88 435 PHE A O 1
ATOM 3526 N N . GLU A 1 436 ? 2.207 -23.451 -41.233 1.00 74.12 436 GLU A N 1
ATOM 3527 C CA . GLU A 1 436 ? 1.958 -24.524 -40.255 1.00 74.12 436 GLU A CA 1
ATOM 3528 C C . GLU A 1 436 ? 0.633 -24.325 -39.506 1.00 74.12 436 GLU A C 1
ATOM 3530 O O . GLU A 1 436 ? -0.134 -25.267 -39.312 1.00 74.12 436 GLU A O 1
ATOM 3535 N N . TRP A 1 437 ? 0.323 -23.086 -39.126 1.00 68.19 437 TRP A N 1
ATOM 3536 C CA . TRP A 1 437 ? -0.934 -22.759 -38.459 1.00 68.19 437 TRP A CA 1
ATOM 3537 C C . TRP A 1 437 ? -2.150 -22.937 -39.370 1.00 68.19 437 TRP A C 1
ATOM 3539 O O . TRP A 1 437 ? -3.157 -23.484 -38.930 1.00 68.19 437 TRP A O 1
ATOM 3549 N N . MET A 1 438 ? -2.055 -22.532 -40.639 1.00 70.12 438 MET A N 1
ATOM 3550 C CA . MET A 1 438 ? -3.118 -22.748 -41.627 1.00 70.12 438 MET A CA 1
ATOM 3551 C C . MET A 1 438 ? -3.386 -24.238 -41.871 1.00 70.12 438 MET A C 1
ATOM 3553 O O . MET A 1 438 ? -4.546 -24.637 -41.920 1.00 70.12 438 MET A O 1
ATOM 3557 N N . ALA A 1 439 ? -2.338 -25.063 -41.956 1.00 70.12 439 ALA A N 1
ATOM 3558 C CA . ALA A 1 439 ? -2.477 -26.510 -42.122 1.00 70.12 439 ALA A CA 1
ATOM 3559 C C . ALA A 1 439 ? -3.236 -27.164 -40.952 1.00 70.12 439 ALA A C 1
ATOM 3561 O O . ALA A 1 439 ? -4.019 -28.083 -41.161 1.00 70.12 439 ALA A O 1
ATOM 3562 N N . HIS A 1 440 ? -3.077 -26.641 -39.732 1.00 64.75 440 HIS A N 1
ATOM 3563 C CA . HIS A 1 440 ? -3.799 -27.107 -38.545 1.00 64.75 440 HIS A CA 1
ATOM 3564 C C . HIS A 1 440 ? -5.304 -26.776 -38.524 1.00 64.75 440 HIS A C 1
ATOM 3566 O O . HIS A 1 440 ? -6.015 -27.316 -37.682 1.00 64.75 440 HIS A O 1
ATOM 3572 N N . PHE A 1 441 ? -5.785 -25.883 -39.396 1.00 60.31 441 PHE A N 1
ATOM 3573 C CA . PHE A 1 441 ? -7.210 -25.549 -39.542 1.00 60.31 441 PHE A CA 1
ATOM 3574 C C . PHE A 1 441 ? -7.882 -26.252 -40.734 1.00 60.31 441 PHE A C 1
ATOM 3576 O O . PHE A 1 441 ? -9.104 -26.172 -40.866 1.00 60.31 441 PHE A O 1
ATOM 3583 N N . GLU A 1 442 ? -7.102 -26.890 -41.614 1.00 52.59 442 GLU A N 1
ATOM 3584 C CA . GLU A 1 442 ? -7.607 -27.660 -42.761 1.00 52.59 442 GLU A CA 1
ATOM 3585 C C . GLU A 1 442 ? -7.832 -29.157 -42.443 1.00 52.59 442 GLU A C 1
ATOM 3587 O O . GLU A 1 442 ? -8.454 -29.851 -43.250 1.00 52.59 442 GLU A O 1
ATOM 3592 N N . GLU A 1 443 ? -7.399 -29.632 -41.266 1.00 43.62 443 GLU A N 1
ATOM 3593 C CA . GLU A 1 443 ? -7.797 -30.912 -40.637 1.00 43.62 443 GLU A CA 1
ATOM 3594 C C . GLU A 1 443 ? -8.946 -30.714 -39.637 1.00 43.62 443 GLU A C 1
ATOM 3596 O O . GLU A 1 443 ? -9.841 -31.595 -39.592 1.00 43.62 443 GLU A O 1
#